Protein AF-A0A8T3DDF6-F1 (afdb_monomer)

Secondary structure (DSSP, 8-state):
----------------------SSHHHHHHHHHHHHHHHHHHHHHHHHHHH-S-----EEEEEEEE-SS-HHHHHHHHHHHHH-SSTTSPPSEEEEE------B---HHHHHHHHHHHHHHHHHHHHHHHHHHHHHHHHTGGGGGGHHHH--BTTB-HHHHHHT----TTTS-TTSBHHHHHHHHHHHHHHHHHHHHHHHHHHHHHHHHHHHHHHHHSS-TTTS-STTT--GGGS--S-SSEEEEEEEEEGGGHHHHHHHGGGSSTTBPTT--EEEEE-SSEEEEEEEEEGGGHHHHHHHHHHTT-EEE-----HHHHHHHHHHHHHHHHHHHHHHHHHHHHHHHHHHHHHHHHHHHHHHHHHHHHHHHH-SS--EEEEEEEE-TTTHHHHHHHHHHHHGGGHHHHHHHHTTS---TT--GGGS---SSEEEEEE-------

Solvent-accessible surface area (backbone atoms only — not comparable to full-atom values): 25630 Å² total; per-residue (Å²): 134,86,83,87,86,88,85,87,84,88,89,86,85,90,89,89,84,90,85,89,87,83,82,65,69,67,59,60,55,52,53,53,52,52,51,46,53,51,50,51,46,52,50,47,50,49,53,44,57,65,60,64,66,51,89,64,78,46,48,35,41,42,34,37,45,61,24,83,88,38,39,65,56,44,48,52,52,52,50,52,66,38,42,40,97,43,98,86,42,75,53,26,41,54,73,36,70,43,61,74,76,86,59,52,81,75,55,71,70,57,46,56,57,46,52,59,52,46,54,54,47,44,56,50,38,50,51,44,34,31,50,46,47,41,49,49,38,64,74,31,62,95,45,56,85,52,38,67,81,50,60,27,35,89,87,35,50,58,67,62,39,64,59,63,45,68,75,58,52,88,84,47,49,51,88,44,51,60,66,59,47,52,49,53,47,49,53,53,49,51,49,52,51,52,52,47,53,55,53,49,50,56,52,49,52,50,53,48,54,44,50,54,54,52,51,44,63,41,78,55,90,90,73,23,56,56,70,91,68,62,56,77,88,71,45,63,72,98,48,95,53,48,37,45,45,41,33,41,35,44,60,92,43,50,72,56,45,77,74,38,58,56,71,48,31,91,52,38,47,72,91,46,64,44,81,70,48,72,64,98,62,36,33,37,26,36,37,35,27,32,60,90,37,49,68,56,32,49,51,43,33,45,78,72,68,28,46,68,51,97,67,79,97,48,74,67,60,50,48,50,53,53,50,49,52,52,48,44,55,50,50,51,60,63,48,46,60,58,48,54,54,50,48,32,54,50,36,15,53,32,47,54,46,36,55,51,44,52,50,49,48,51,52,52,51,46,40,72,74,67,38,82,76,89,51,59,35,42,33,35,33,34,52,36,94,90,28,49,70,60,43,50,53,51,52,43,71,74,35,50,72,43,39,69,63,48,49,66,56,49,75,72,56,70,94,60,93,86,71,81,76,85,80,61,93,84,62,56,46,52,74,45,82,44,70,65,74,49,64,86,84,124

Sequence (442 aa):
MLRAPGSGAPQHPTPIRNAGADWGACAQTCLSLLACVQWWRLILTSLFSGALLSAAMTEFWLISAPGEKTCQQTWDKMMAATRGAHPSANSLSTNSKFSIPDLKVGTLDVLVGLSDELAKLDSFVESVVKKVAQYMADVLEDSRDKVLENLLANGVDLVTYITRFQWDMAKYPIKQSLKNISEIISKQVTQIDNDLKARASAYNNLKGNLQNLERKNAGSLLTRSLADIVKKEDFVLDSEYLITMLAVVPKASYADWHRTYETLAEMVVPRSTNLLFEDQDSGLFSVTLFRKAIDDFKHKARENKFTVRDFQYNEEEMKADKEEMTRLSTDKKKQFGPLVRWLKVNFSEAFIAWIHIKALRVFVESVLRYGLPVNFQAMLLQPSKRSMKKLREVLYDLYKHLDSSAAAIIDASMDIPGLNLSQQEYYPYVYYKIDCNLLDFK

Mean predicted aligned error: 12.67 Å

Foldseek 3Di:
DDDDDDDDDDDDDDDDDDDDDDPPPPVVVVVVVVVVVVVVVVVCCLVCVLPVVPCQFLKKKKFKDFQPPAQVVVVVLLQCLQCDPDPPDHRQWDKAFQDFDQADDDDLVVLVVVLVVLVVLLVLLLVLLLVLLAVLCVLCVVPNSCSQVLLAAPNHHPVVCRRPPDDDCVQQPRPDHLVVSSVSLSVLSVVSSVVCVVLVVVLVVLVVVLVVLVVLQDDDPQRHDCLVQDDPVLWDPPDPWKTKWKKKAWPVCPVVCLVPLPPLWPFWDPPSWDFRDDDPTITIIITMGTPVCVVSSCVSCVVVVMHIDPDDDDPVVSVVSVVVSVVSVVVSVVSSVVSSVSSSVSSNVSSSSSSVSVSSSQQSVQCSQVNPPRGMTIMMIRGDPVNPVVSLVSQQVVQVVSVVSVVVVVVVVDPDPPPCPPPDDDGSIDIDMDRPPSYDPD

Organism: NCBI:txid1534307

InterPro domains:
  IPR004907 ATPase, V1 complex, subunit C [PF03223] (60-430)
  IPR004907 ATPase, V1 complex, subunit C [PTHR10137] (57-439)
  IPR004907 ATPase, V1 complex, subunit C [cd14785] (60-434)
  IPR036132 Vacuolar ATP synthase subunit C superfamily [SSF118203] (56-435)

Structure (mmCIF, N/CA/C/O backbone):
data_AF-A0A8T3DDF6-F1
#
_entry.id   AF-A0A8T3DDF6-F1
#
loop_
_atom_site.group_PDB
_atom_site.id
_atom_site.type_symbol
_atom_site.label_atom_id
_atom_site.label_alt_id
_atom_site.label_comp_id
_atom_site.label_asym_id
_atom_site.label_entity_id
_atom_site.label_seq_id
_atom_site.pdbx_PDB_ins_code
_atom_site.Cartn_x
_atom_site.Cartn_y
_atom_site.Cartn_z
_atom_site.occupancy
_atom_site.B_iso_or_equiv
_atom_site.auth_seq_id
_atom_site.auth_comp_id
_atom_site.auth_asym_id
_atom_site.auth_atom_id
_atom_site.pdbx_PDB_model_num
ATOM 1 N N . MET A 1 1 ? -85.090 -45.750 -34.833 1.00 37.84 1 MET A N 1
ATOM 2 C CA . MET A 1 1 ? -85.322 -47.202 -34.694 1.00 37.84 1 MET A CA 1
ATOM 3 C C . MET A 1 1 ? -84.887 -47.609 -33.295 1.00 37.84 1 MET A C 1
ATOM 5 O O . MET A 1 1 ? -83.733 -47.379 -32.984 1.00 37.84 1 MET A O 1
ATOM 9 N N . LEU A 1 2 ? -85.844 -48.111 -32.496 1.00 33.91 2 LEU A N 1
ATOM 10 C CA . LEU A 1 2 ? -85.722 -49.083 -31.385 1.00 33.91 2 LEU A CA 1
ATOM 11 C C . LEU A 1 2 ? -84.614 -48.814 -30.342 1.00 33.91 2 LEU A C 1
ATOM 13 O O . LEU A 1 2 ? -83.442 -48.958 -30.642 1.00 33.91 2 LEU A O 1
ATOM 17 N N . ARG A 1 3 ? -84.900 -48.336 -29.125 1.00 29.48 3 ARG A N 1
ATOM 18 C CA . ARG A 1 3 ? -85.671 -48.882 -27.973 1.00 29.48 3 ARG A CA 1
ATOM 19 C C . ARG A 1 3 ? -84.671 -49.081 -26.816 1.00 29.48 3 ARG A C 1
ATOM 21 O O . ARG A 1 3 ? -83.685 -49.787 -26.963 1.00 29.48 3 ARG A O 1
ATOM 28 N N . ALA A 1 4 ? -84.955 -48.409 -25.703 1.00 29.42 4 ALA A N 1
ATOM 29 C CA . ALA A 1 4 ? -84.286 -48.485 -24.398 1.00 29.42 4 ALA A CA 1
ATOM 30 C C . ALA A 1 4 ? -84.764 -49.756 -23.628 1.00 29.42 4 ALA A C 1
ATOM 32 O O . ALA A 1 4 ? -85.249 -50.663 -24.311 1.00 29.42 4 ALA A O 1
ATOM 33 N N . PRO A 1 5 ? -84.843 -49.844 -22.273 1.00 56.31 5 PRO A N 1
ATOM 34 C CA . PRO A 1 5 ? -84.250 -49.063 -21.163 1.00 56.31 5 PRO A CA 1
ATOM 35 C C . PRO A 1 5 ? -83.847 -49.906 -19.913 1.00 56.31 5 PRO A C 1
ATOM 37 O O . PRO A 1 5 ? -84.138 -51.092 -19.810 1.00 56.31 5 PRO A O 1
ATOM 40 N N . GLY A 1 6 ? -83.328 -49.212 -18.890 1.00 32.03 6 GLY A N 1
ATOM 41 C CA . GLY A 1 6 ? -83.792 -49.370 -17.498 1.00 32.03 6 GLY A CA 1
ATOM 42 C C . GLY A 1 6 ? -82.771 -49.931 -16.503 1.00 32.03 6 GLY A C 1
ATOM 43 O O . GLY A 1 6 ? -81.962 -50.775 -16.853 1.00 32.03 6 GLY A O 1
ATOM 44 N N . SER A 1 7 ? -82.752 -49.555 -15.223 1.00 30.73 7 SER A N 1
ATOM 45 C CA . SER A 1 7 ? -83.460 -48.530 -14.433 1.00 30.73 7 SER A CA 1
ATOM 46 C C . SER A 1 7 ? -83.065 -48.759 -12.966 1.00 30.73 7 SER A C 1
ATOM 48 O O . SER A 1 7 ? -82.980 -49.916 -12.561 1.00 30.73 7 SER A O 1
ATOM 50 N N . GLY A 1 8 ? -82.926 -47.708 -12.153 1.00 28.58 8 GLY A N 1
ATOM 51 C CA . GLY A 1 8 ? -82.927 -47.859 -10.692 1.00 28.58 8 GLY A CA 1
ATOM 52 C C . GLY A 1 8 ? -82.326 -46.680 -9.928 1.00 28.58 8 GLY A C 1
ATOM 53 O O . GLY A 1 8 ? -81.122 -46.627 -9.721 1.00 28.58 8 GLY A O 1
ATOM 54 N N . ALA A 1 9 ? -83.179 -45.761 -9.484 1.00 29.78 9 ALA A N 1
ATOM 55 C CA . ALA A 1 9 ? -82.936 -44.802 -8.395 1.00 29.78 9 ALA A CA 1
ATOM 56 C C . ALA A 1 9 ? -83.912 -45.154 -7.239 1.00 29.78 9 ALA A C 1
ATOM 58 O O . ALA A 1 9 ? -84.705 -46.081 -7.442 1.00 29.78 9 ALA A O 1
ATOM 59 N N . PRO A 1 10 ? -84.029 -44.416 -6.108 1.00 53.31 10 PRO A N 1
ATOM 60 C CA . PRO A 1 10 ? -83.184 -43.373 -5.487 1.00 53.31 10 PRO A CA 1
ATOM 61 C C . PRO A 1 10 ? -82.992 -43.590 -3.950 1.00 53.31 10 PRO A C 1
ATOM 63 O O . PRO A 1 10 ? -83.545 -44.539 -3.408 1.00 53.31 10 PRO A O 1
ATOM 66 N N . GLN A 1 11 ? -82.281 -42.690 -3.236 1.00 29.59 11 GLN A N 1
ATOM 67 C CA . GLN A 1 11 ? -82.648 -42.153 -1.892 1.00 29.59 11 GLN A CA 1
ATOM 68 C C . GLN A 1 11 ? -81.593 -41.151 -1.333 1.00 29.59 11 GLN A C 1
ATOM 70 O O . GLN A 1 11 ? -80.394 -41.395 -1.386 1.00 29.59 11 GLN A O 1
ATOM 75 N N . HIS A 1 12 ? -82.067 -40.019 -0.791 1.00 32.91 12 HIS A N 1
ATOM 76 C CA . HIS A 1 12 ? -81.379 -39.005 0.057 1.00 32.91 12 HIS A CA 1
ATOM 77 C C . HIS A 1 12 ? -81.906 -39.147 1.520 1.00 32.91 12 HIS A C 1
ATOM 79 O O . HIS A 1 12 ? -82.912 -39.853 1.636 1.00 32.91 12 HIS A O 1
ATOM 85 N N . PRO A 1 13 ? -81.394 -38.490 2.615 1.00 43.84 13 PRO A N 1
ATOM 86 C CA . PRO A 1 13 ? -80.571 -37.250 2.701 1.00 43.84 13 PRO A CA 1
ATOM 87 C C . PRO A 1 13 ? -79.472 -37.112 3.832 1.00 43.84 13 PRO A C 1
ATOM 89 O O . PRO A 1 13 ? -79.558 -37.727 4.885 1.00 43.84 13 PRO A O 1
ATOM 92 N N . THR A 1 14 ? -78.549 -36.131 3.652 1.00 27.42 14 THR A N 1
ATOM 93 C CA . THR A 1 14 ? -77.853 -35.220 4.643 1.00 27.42 14 THR A CA 1
ATOM 94 C C . THR A 1 14 ? -76.866 -35.748 5.732 1.00 27.42 14 THR A C 1
ATOM 96 O O . THR A 1 14 ? -76.934 -36.912 6.093 1.00 27.42 14 THR A O 1
ATOM 99 N N . PRO A 1 15 ? -76.050 -34.885 6.407 1.00 53.22 15 PRO A N 1
ATOM 100 C CA . PRO A 1 15 ? -74.919 -34.036 5.952 1.00 53.22 15 PRO A CA 1
ATOM 101 C C . PRO A 1 15 ? -73.641 -34.231 6.845 1.00 53.22 15 PRO A C 1
ATOM 103 O O . PRO A 1 15 ? -73.687 -35.064 7.739 1.00 53.22 15 PRO A O 1
ATOM 106 N N . ILE A 1 16 ? -72.537 -33.459 6.656 1.00 27.05 16 ILE A N 1
ATOM 107 C CA . ILE A 1 16 ? -71.574 -32.923 7.687 1.00 27.05 16 ILE A CA 1
ATOM 108 C C . ILE A 1 16 ? -70.088 -32.774 7.209 1.00 27.05 16 ILE A C 1
ATOM 110 O O . ILE A 1 16 ? -69.444 -33.739 6.825 1.00 27.05 16 ILE A O 1
ATOM 114 N N . ARG A 1 17 ? -69.565 -31.538 7.394 1.00 27.30 17 ARG A N 1
ATOM 115 C CA . ARG A 1 17 ? -68.183 -31.023 7.670 1.00 27.30 17 ARG A CA 1
ATOM 116 C C . ARG A 1 17 ? -67.026 -31.015 6.639 1.00 27.30 17 ARG A C 1
ATOM 118 O O . ARG A 1 17 ? -66.438 -32.028 6.302 1.00 27.30 17 ARG A O 1
ATOM 125 N N . ASN A 1 18 ? -66.611 -29.770 6.349 1.00 34.78 18 ASN A N 1
ATOM 126 C CA . ASN A 1 18 ? -65.259 -29.180 6.261 1.00 34.78 18 ASN A CA 1
ATOM 127 C C . ASN A 1 18 ? -64.012 -30.084 6.357 1.00 34.78 18 ASN A C 1
ATOM 129 O O . ASN A 1 18 ? -63.763 -30.663 7.410 1.00 34.78 18 ASN A O 1
ATOM 133 N N . ALA A 1 19 ? -63.117 -29.939 5.371 1.00 29.09 19 ALA A N 1
ATOM 134 C CA . ALA A 1 19 ? -61.689 -29.660 5.579 1.00 29.09 19 ALA A CA 1
ATOM 135 C C . ALA A 1 19 ? -61.068 -29.147 4.265 1.00 29.09 19 ALA A C 1
ATOM 137 O O . ALA A 1 19 ? -61.024 -29.864 3.270 1.00 29.09 19 ALA A O 1
ATOM 138 N N . GLY A 1 20 ? -60.612 -27.894 4.257 1.00 37.88 20 GLY A N 1
ATOM 139 C CA . GLY A 1 20 ? -59.662 -27.391 3.267 1.00 37.88 20 GLY A CA 1
ATOM 140 C C . GLY A 1 20 ? -58.260 -27.402 3.868 1.00 37.88 20 GLY A C 1
ATOM 141 O O . GLY A 1 20 ? -58.128 -27.036 5.032 1.00 37.88 20 GLY A O 1
ATOM 142 N N . ALA A 1 21 ? -57.250 -27.808 3.095 1.00 33.78 21 ALA A N 1
ATOM 143 C CA . ALA A 1 21 ? -55.844 -27.426 3.267 1.00 33.78 21 ALA A CA 1
ATOM 144 C C . ALA A 1 21 ? -54.968 -27.963 2.113 1.00 33.78 21 ALA A C 1
ATOM 146 O O . ALA A 1 21 ? -55.228 -29.032 1.570 1.00 33.78 21 ALA A O 1
ATOM 147 N N . ASP A 1 22 ? -53.907 -27.204 1.823 1.00 35.97 22 ASP A N 1
ATOM 148 C CA . ASP A 1 22 ? -52.613 -27.642 1.274 1.00 35.97 22 ASP A CA 1
ATOM 149 C C . ASP A 1 22 ? -52.383 -27.815 -0.233 1.00 35.97 22 ASP A C 1
ATOM 151 O O . ASP A 1 22 ? -51.815 -28.800 -0.693 1.00 35.97 22 ASP A O 1
ATOM 155 N N . TRP A 1 23 ? -52.622 -26.736 -0.988 1.00 33.41 23 TRP A N 1
ATOM 156 C CA . TRP A 1 23 ? -51.916 -26.480 -2.262 1.00 33.41 23 TRP A CA 1
ATOM 157 C C . TRP A 1 23 ? -50.858 -25.355 -2.181 1.00 33.41 23 TRP A C 1
ATOM 159 O O . TRP A 1 23 ? -50.223 -25.030 -3.180 1.00 33.41 23 TRP A O 1
ATOM 169 N N . GLY A 1 24 ? -50.625 -24.769 -0.997 1.00 36.69 24 GLY A N 1
ATOM 170 C CA . GLY A 1 24 ? -49.669 -23.664 -0.803 1.00 36.69 24 GLY A CA 1
ATOM 171 C C . GLY A 1 24 ? -48.230 -24.087 -0.470 1.00 36.69 24 GLY A C 1
ATOM 172 O O . GLY A 1 24 ? -47.286 -23.369 -0.787 1.00 36.69 24 GLY A O 1
ATOM 173 N N . ALA A 1 25 ? -48.027 -25.268 0.123 1.00 35.22 25 ALA A N 1
ATOM 174 C CA . ALA A 1 25 ? -46.720 -25.663 0.662 1.00 35.22 25 ALA A CA 1
ATOM 175 C C . ALA A 1 25 ? -45.707 -26.145 -0.399 1.00 35.22 25 ALA A C 1
ATOM 177 O O . ALA A 1 25 ? -44.500 -26.063 -0.175 1.00 35.22 25 ALA A O 1
ATOM 178 N N . CYS A 1 26 ? -46.173 -26.606 -1.566 1.00 34.75 26 CYS A N 1
ATOM 179 C CA . CYS A 1 26 ? -45.305 -27.158 -2.616 1.00 34.75 26 CYS A CA 1
ATOM 180 C C . CYS A 1 26 ? -44.719 -26.069 -3.544 1.00 34.75 26 CYS A C 1
ATOM 182 O O . CYS A 1 26 ? -43.604 -26.196 -4.046 1.00 34.75 26 CYS A O 1
ATOM 184 N N . ALA A 1 27 ? -45.418 -24.941 -3.715 1.00 37.91 27 ALA A N 1
ATOM 185 C CA . ALA A 1 27 ? -44.937 -23.826 -4.537 1.00 37.91 27 ALA A CA 1
ATOM 186 C C . ALA A 1 27 ? -43.832 -23.009 -3.836 1.00 37.91 27 ALA A C 1
ATOM 188 O O . ALA A 1 27 ? -42.881 -22.562 -4.482 1.00 37.91 27 ALA A O 1
ATOM 189 N N . GLN A 1 28 ? -43.905 -22.869 -2.506 1.00 39.91 28 GLN A N 1
ATOM 190 C CA . GLN A 1 28 ? -42.907 -22.135 -1.719 1.00 39.91 28 GLN A CA 1
ATOM 191 C C . GLN A 1 28 ? -41.550 -22.863 -1.646 1.00 39.91 28 GLN A C 1
ATOM 193 O O . GLN A 1 28 ? -40.507 -22.215 -1.561 1.00 39.91 28 GLN A O 1
ATOM 198 N N . THR A 1 29 ? -41.544 -24.200 -1.714 1.00 42.22 29 THR A N 1
ATOM 199 C CA . THR A 1 29 ? -40.321 -25.024 -1.682 1.00 42.22 29 THR A CA 1
ATOM 200 C C . THR A 1 29 ? -39.597 -25.073 -3.032 1.00 42.22 29 THR A C 1
ATOM 202 O O . THR A 1 29 ? -38.370 -25.131 -3.066 1.00 42.22 29 THR A O 1
ATOM 205 N N . CYS A 1 30 ? -40.309 -24.970 -4.159 1.00 36.44 30 CYS A N 1
ATOM 206 C CA . CYS A 1 30 ? -39.668 -24.867 -5.477 1.00 36.44 30 CYS A CA 1
ATOM 207 C C . CYS A 1 30 ? -39.011 -23.498 -5.723 1.00 36.44 30 CYS A C 1
ATOM 209 O O . CYS A 1 30 ? -37.940 -23.434 -6.330 1.00 36.44 30 CYS A O 1
ATOM 211 N N . LEU A 1 31 ? -39.605 -22.407 -5.226 1.00 40.34 31 LEU A N 1
ATOM 212 C CA . LEU A 1 31 ? -39.041 -21.055 -5.351 1.00 40.34 31 LEU A CA 1
ATOM 213 C C . LEU A 1 31 ? -37.771 -20.865 -4.508 1.00 40.34 31 LEU A C 1
ATOM 215 O O . LEU A 1 31 ? -36.838 -20.199 -4.957 1.00 40.34 31 LEU A O 1
ATOM 219 N N . SER A 1 32 ? -37.686 -21.493 -3.332 1.00 46.53 32 SER A N 1
ATOM 220 C CA . SER A 1 32 ? -36.481 -21.453 -2.495 1.00 46.53 32 SER A CA 1
ATOM 221 C C . SER A 1 32 ? -35.337 -22.297 -3.065 1.00 46.53 32 SER A C 1
ATOM 223 O O . SER A 1 32 ? -34.185 -21.879 -2.981 1.00 46.53 32 SER A O 1
ATOM 225 N N . LEU A 1 33 ? -35.628 -23.424 -3.724 1.00 42.69 33 LEU A N 1
ATOM 226 C CA . LEU A 1 33 ? -34.620 -24.236 -4.419 1.00 42.69 33 LEU A CA 1
ATOM 227 C C . LEU A 1 33 ? -34.063 -23.537 -5.667 1.00 42.69 33 LEU A C 1
ATOM 229 O O . LEU A 1 33 ? -32.852 -23.549 -5.874 1.00 42.69 33 LEU A O 1
ATOM 233 N N . LEU A 1 34 ? -34.903 -22.869 -6.463 1.00 44.88 34 LEU A N 1
ATOM 234 C CA . LEU A 1 34 ? -34.452 -22.077 -7.615 1.00 44.88 34 LEU A CA 1
ATOM 235 C C . LEU A 1 34 ? -33.632 -20.855 -7.186 1.00 44.88 34 LEU A C 1
ATOM 237 O O . LEU A 1 34 ? -32.560 -20.628 -7.745 1.00 44.88 34 LEU A O 1
ATOM 241 N N . ALA A 1 35 ? -34.068 -20.131 -6.150 1.00 47.47 35 ALA A N 1
ATOM 242 C CA . ALA A 1 35 ? -33.297 -19.030 -5.578 1.00 47.47 35 ALA A CA 1
ATOM 243 C C . ALA A 1 35 ? -31.963 -19.514 -4.994 1.00 47.47 35 ALA A C 1
ATOM 245 O O . ALA A 1 35 ? -30.947 -18.863 -5.212 1.00 47.47 35 ALA A O 1
ATOM 246 N N . CYS A 1 36 ? -31.938 -20.679 -4.337 1.00 46.25 36 CYS A N 1
ATOM 247 C CA . CYS A 1 36 ? -30.718 -21.290 -3.813 1.00 46.25 36 CYS A CA 1
ATOM 248 C C . CYS A 1 36 ? -29.769 -21.705 -4.944 1.00 46.25 36 CYS A C 1
ATOM 250 O O . CYS A 1 36 ? -28.592 -21.394 -4.867 1.00 46.25 36 CYS A O 1
ATOM 252 N N . VAL A 1 37 ? -30.252 -22.285 -6.049 1.00 53.22 37 VAL A N 1
ATOM 253 C CA . VAL A 1 37 ? -29.415 -22.620 -7.220 1.00 53.22 37 VAL A CA 1
ATOM 254 C C . VAL A 1 37 ? -28.892 -21.366 -7.928 1.00 53.22 37 VAL A C 1
ATOM 256 O O . VAL A 1 37 ? -27.772 -21.378 -8.434 1.00 53.22 37 VAL A O 1
ATOM 259 N N . GLN A 1 38 ? -29.653 -20.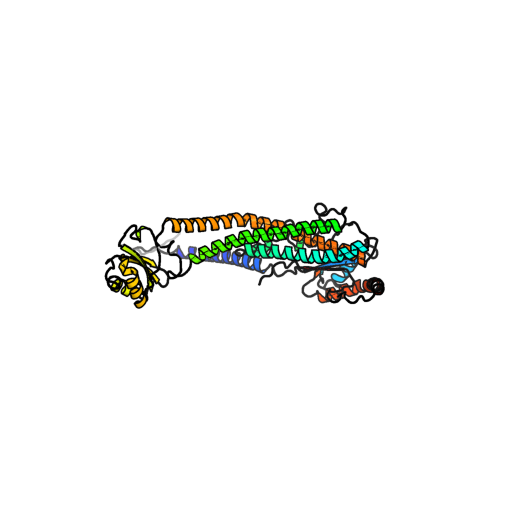271 -7.947 1.00 45.59 38 GLN A N 1
ATOM 260 C CA . GLN A 1 38 ? -29.235 -18.998 -8.544 1.00 45.59 38 GLN A CA 1
ATOM 261 C C . GLN A 1 38 ? -28.248 -18.235 -7.648 1.00 45.59 38 GLN A C 1
ATOM 263 O O . GLN A 1 38 ? -27.277 -17.680 -8.158 1.00 45.59 38 GLN A O 1
ATOM 268 N N . TRP A 1 39 ? -28.427 -18.288 -6.324 1.00 47.72 39 TRP A N 1
ATOM 269 C CA . TRP A 1 39 ? -27.456 -17.817 -5.330 1.00 47.72 39 TRP A CA 1
ATOM 270 C C . TRP A 1 39 ? -26.185 -18.658 -5.340 1.00 47.72 39 TRP A C 1
ATOM 272 O O . TRP A 1 39 ? -25.091 -18.111 -5.324 1.00 47.72 39 TRP A O 1
ATOM 282 N N . TRP A 1 40 ? -26.309 -19.979 -5.445 1.00 47.16 40 TRP A N 1
ATOM 283 C CA . TRP A 1 40 ? -25.180 -20.894 -5.534 1.00 47.16 40 TRP A CA 1
ATOM 284 C C . TRP A 1 40 ? -24.465 -20.752 -6.875 1.00 47.16 40 TRP A C 1
ATOM 286 O O . TRP A 1 40 ? -23.248 -20.843 -6.902 1.00 47.16 40 TRP A O 1
ATOM 296 N N . ARG A 1 41 ? -25.171 -20.441 -7.975 1.00 42.94 41 ARG A N 1
ATOM 297 C CA . ARG A 1 41 ? -24.561 -20.025 -9.249 1.00 42.94 41 ARG A CA 1
ATOM 298 C C . ARG A 1 41 ? -23.854 -18.685 -9.130 1.00 42.94 41 ARG A C 1
ATOM 300 O O . ARG A 1 41 ? -22.764 -18.600 -9.659 1.00 42.94 41 ARG A O 1
ATOM 307 N N . LEU A 1 42 ? -24.423 -17.686 -8.451 1.00 45.72 42 LEU A N 1
ATOM 308 C CA . LEU A 1 42 ? -23.795 -16.373 -8.244 1.00 45.72 42 LEU A CA 1
ATOM 309 C C . LEU A 1 42 ? -22.550 -16.467 -7.355 1.00 45.72 42 LEU A C 1
ATOM 311 O O . LEU A 1 42 ? -21.527 -15.869 -7.679 1.00 45.72 42 LEU A O 1
ATOM 315 N N . ILE A 1 43 ? -22.616 -17.280 -6.300 1.00 49.28 43 ILE A N 1
ATOM 316 C CA . ILE A 1 43 ? -21.505 -17.606 -5.402 1.00 49.28 43 ILE A CA 1
ATOM 317 C C . ILE A 1 43 ? -20.481 -18.493 -6.113 1.00 49.28 43 ILE A C 1
ATOM 319 O O . ILE A 1 43 ? -19.295 -18.240 -5.972 1.00 49.28 43 ILE A O 1
ATOM 323 N N . LEU A 1 44 ? -20.877 -19.471 -6.938 1.00 41.81 44 LEU A N 1
ATOM 324 C CA . LEU A 1 44 ? -19.916 -20.206 -7.767 1.00 41.81 44 LEU A CA 1
ATOM 325 C C . LEU A 1 44 ? -19.323 -19.314 -8.847 1.00 41.81 44 LEU A C 1
ATOM 327 O O . LEU A 1 44 ? -18.149 -19.466 -9.117 1.00 41.81 44 LEU A O 1
ATOM 331 N N . THR A 1 45 ? -20.056 -18.382 -9.453 1.00 41.56 45 THR A N 1
ATOM 332 C CA . THR A 1 45 ? -19.477 -17.446 -10.424 1.00 41.56 45 THR A CA 1
ATOM 333 C C . THR A 1 45 ? -18.597 -16.404 -9.749 1.00 41.56 45 THR A C 1
ATOM 335 O O . THR A 1 45 ? -17.627 -16.003 -10.370 1.00 41.56 45 THR A O 1
ATOM 338 N N . SER A 1 46 ? -18.843 -16.002 -8.496 1.00 41.03 46 SER A N 1
ATOM 339 C CA . SER A 1 46 ? -17.944 -15.094 -7.765 1.00 41.03 46 SER A CA 1
ATOM 340 C C . SER A 1 46 ? -16.731 -15.826 -7.182 1.00 41.03 46 SER A C 1
ATOM 342 O O . SER A 1 46 ? -15.616 -15.326 -7.290 1.00 41.03 46 SER A O 1
ATOM 344 N N . LEU A 1 47 ? -16.904 -17.051 -6.675 1.00 38.41 47 LEU A N 1
ATOM 345 C CA . LEU A 1 47 ? -15.816 -17.923 -6.220 1.00 38.41 47 LEU A CA 1
ATOM 346 C C . LEU A 1 47 ? -14.975 -18.433 -7.394 1.00 38.41 47 LEU A C 1
ATOM 348 O O . LEU A 1 47 ? -13.758 -18.488 -7.273 1.00 38.41 47 LEU A O 1
ATOM 352 N N . PHE A 1 48 ? -15.577 -18.750 -8.546 1.00 33.97 48 PHE A N 1
ATOM 353 C CA . PHE A 1 48 ? -14.832 -19.105 -9.756 1.00 33.97 48 PHE A CA 1
ATOM 354 C C . PHE A 1 48 ? -14.273 -17.870 -10.459 1.00 33.97 48 PHE A C 1
ATOM 356 O O . PHE A 1 48 ? -13.171 -17.969 -10.968 1.00 33.97 48 PHE A O 1
ATOM 363 N N . SER A 1 49 ? -14.915 -16.698 -10.455 1.00 38.47 49 SER A N 1
ATOM 364 C CA . SER A 1 49 ? -14.292 -15.491 -11.028 1.00 38.47 49 SER A CA 1
ATOM 365 C C . SER A 1 49 ? -13.133 -14.980 -10.162 1.00 38.47 49 SER A C 1
ATOM 367 O O . SER A 1 49 ? -12.155 -14.481 -10.708 1.00 38.47 49 SER A O 1
ATOM 369 N N . GLY A 1 50 ? -13.197 -15.160 -8.837 1.00 33.81 50 GLY A N 1
ATOM 370 C CA . GLY A 1 50 ? -12.109 -14.835 -7.909 1.00 33.81 50 GLY A CA 1
ATOM 371 C C . GLY A 1 50 ? -10.976 -15.870 -7.884 1.00 33.81 50 GLY A C 1
ATOM 372 O O . GLY A 1 50 ? -9.822 -15.497 -7.706 1.00 33.81 50 GLY A O 1
ATOM 373 N N . ALA A 1 51 ? -11.270 -17.155 -8.121 1.00 32.72 51 ALA A N 1
ATOM 374 C CA . ALA A 1 51 ? -10.268 -18.228 -8.156 1.00 32.72 51 ALA A CA 1
ATOM 375 C C . ALA A 1 51 ? -9.737 -18.564 -9.571 1.00 32.72 51 ALA A C 1
ATOM 377 O O . ALA A 1 51 ? -8.691 -19.206 -9.688 1.00 32.72 51 ALA A O 1
ATOM 378 N N . LEU A 1 52 ? -10.409 -18.126 -10.651 1.00 32.34 52 LEU A N 1
ATOM 379 C CA . LEU A 1 52 ? -9.926 -18.207 -12.044 1.00 32.34 52 LEU A CA 1
ATOM 380 C C . LEU A 1 52 ? -9.247 -16.941 -12.570 1.00 32.34 52 LEU A C 1
ATOM 382 O O . LEU A 1 52 ? -8.751 -16.969 -13.697 1.00 32.34 52 LEU A O 1
ATOM 386 N N . LEU A 1 53 ? -8.996 -15.936 -11.729 1.00 40.03 53 LEU A N 1
ATOM 387 C CA . LEU A 1 53 ? -7.714 -15.221 -11.811 1.00 40.03 53 LEU A CA 1
ATOM 388 C C . LEU A 1 53 ? -6.604 -16.144 -11.281 1.00 40.03 53 LEU A C 1
ATOM 390 O O . LEU A 1 53 ? -5.862 -15.852 -10.349 1.00 40.03 53 LEU A O 1
ATOM 394 N N . SER A 1 54 ? -6.535 -17.319 -11.913 1.00 38.31 54 SER A N 1
ATOM 395 C CA . SER A 1 54 ? -5.409 -18.225 -11.912 1.00 38.31 54 SER A CA 1
ATOM 396 C C . SER A 1 54 ? -4.173 -17.373 -12.096 1.00 38.31 54 SER A C 1
ATOM 398 O O . SER A 1 54 ? -4.172 -16.538 -12.995 1.00 38.31 54 SER A O 1
ATOM 400 N N . ALA A 1 55 ? -3.174 -17.586 -11.243 1.00 42.66 55 ALA A N 1
ATOM 401 C CA . ALA A 1 55 ? -1.821 -17.056 -11.309 1.00 42.66 55 ALA A CA 1
ATOM 402 C C . ALA A 1 55 ? -1.255 -17.065 -12.744 1.00 42.66 55 ALA A C 1
ATOM 404 O O . ALA A 1 55 ? -0.444 -17.926 -13.111 1.00 42.66 55 ALA A O 1
ATOM 405 N N . ALA A 1 56 ? -1.713 -16.135 -13.576 1.00 48.44 56 ALA A N 1
ATOM 406 C CA . ALA A 1 56 ? -1.181 -15.842 -14.881 1.00 48.44 56 ALA A CA 1
ATOM 407 C C . ALA A 1 56 ? 0.223 -15.330 -14.603 1.00 48.44 56 ALA A C 1
ATOM 409 O O . ALA A 1 56 ? 0.417 -14.537 -13.688 1.00 48.44 56 ALA A O 1
ATOM 410 N N . MET A 1 57 ? 1.214 -15.860 -15.315 1.00 55.22 57 MET A N 1
ATOM 411 C CA . MET A 1 57 ? 2.591 -15.397 -15.176 1.00 55.22 57 MET A CA 1
ATOM 412 C C . MET A 1 57 ? 2.616 -13.875 -15.326 1.00 55.22 57 MET A C 1
ATOM 414 O O . MET A 1 57 ? 2.402 -13.360 -16.422 1.00 55.22 57 MET A O 1
ATOM 418 N N . THR A 1 58 ? 2.860 -13.182 -14.221 1.00 75.75 58 THR A N 1
ATOM 419 C CA . THR A 1 58 ? 3.081 -11.735 -14.144 1.00 75.75 58 THR A CA 1
ATOM 420 C C . THR A 1 58 ? 4.539 -11.376 -14.411 1.00 75.75 58 THR A C 1
ATOM 422 O O . THR A 1 58 ? 4.915 -10.213 -14.324 1.00 75.75 58 THR A O 1
ATOM 425 N N . GLU A 1 59 ? 5.365 -12.377 -14.717 1.00 90.31 59 GLU A N 1
ATOM 426 C CA . GLU A 1 59 ? 6.768 -12.207 -15.041 1.00 90.31 59 GLU A CA 1
ATOM 427 C C . GLU A 1 59 ? 6.950 -11.936 -16.535 1.00 90.31 59 GLU A C 1
ATOM 429 O O . GLU A 1 59 ? 6.567 -12.743 -17.389 1.00 90.31 59 GLU A O 1
ATOM 434 N N . PHE A 1 60 ? 7.600 -10.815 -16.829 1.00 94.44 60 PHE A N 1
ATOM 435 C CA . PHE A 1 60 ? 8.051 -10.433 -18.156 1.00 94.44 60 PHE A CA 1
ATOM 436 C C . PHE A 1 60 ? 9.571 -10.301 -18.182 1.00 94.44 60 PHE A C 1
ATOM 438 O O . PHE A 1 60 ? 10.202 -9.817 -17.240 1.00 94.44 60 PHE A O 1
ATOM 445 N N . TRP A 1 61 ? 10.159 -10.711 -19.296 1.00 95.38 61 TRP A N 1
ATOM 446 C CA . TRP A 1 61 ? 11.565 -10.538 -19.616 1.00 95.38 61 TRP A CA 1
ATOM 447 C C . TRP A 1 61 ? 11.671 -9.449 -20.671 1.00 95.38 61 TRP A C 1
ATOM 449 O O . TRP A 1 61 ? 11.276 -9.636 -21.823 1.00 95.38 61 TRP A O 1
ATOM 459 N N . LEU A 1 62 ? 12.185 -8.298 -20.266 1.00 97.38 62 LEU A N 1
ATOM 460 C CA . LEU A 1 62 ? 12.503 -7.205 -21.162 1.00 97.38 62 LEU A CA 1
ATOM 461 C C . LEU A 1 62 ? 13.941 -7.393 -21.642 1.00 97.38 62 LEU A C 1
ATOM 463 O O . LEU A 1 62 ? 14.882 -7.278 -20.859 1.00 97.38 62 LEU A O 1
ATOM 467 N N . ILE A 1 63 ? 14.101 -7.714 -22.922 1.00 96.69 63 ILE A N 1
ATOM 468 C CA . ILE A 1 63 ? 15.409 -7.930 -23.540 1.00 96.69 63 ILE A CA 1
ATOM 469 C C . ILE A 1 63 ? 15.673 -6.902 -24.632 1.00 96.69 63 ILE A C 1
ATOM 471 O O . ILE A 1 63 ? 14.745 -6.326 -25.203 1.00 96.69 63 ILE A O 1
ATOM 475 N N . SER A 1 64 ? 16.941 -6.709 -24.967 1.00 97.06 64 SER A N 1
ATOM 476 C CA . SER A 1 64 ? 17.349 -5.971 -26.160 1.00 97.06 64 SER A CA 1
ATOM 477 C C . SER A 1 64 ? 18.498 -6.691 -26.854 1.00 97.06 64 SER A C 1
ATOM 479 O O . SER A 1 64 ? 19.308 -7.348 -26.205 1.00 97.06 64 SER A O 1
ATOM 481 N N . ALA A 1 65 ? 18.520 -6.598 -28.181 1.00 95.75 65 ALA A N 1
ATOM 482 C CA . ALA A 1 65 ? 19.547 -7.164 -29.045 1.00 95.75 65 ALA A CA 1
ATOM 483 C C . ALA A 1 65 ? 19.859 -6.184 -30.191 1.00 95.75 65 ALA A C 1
ATOM 485 O O . ALA A 1 65 ? 18.962 -5.440 -30.611 1.00 95.75 65 ALA A O 1
ATOM 486 N N . PRO A 1 66 ? 21.093 -6.172 -30.725 1.00 94.62 66 PRO A N 1
ATOM 487 C CA . PRO A 1 66 ? 21.479 -5.244 -31.779 1.00 94.62 66 PRO A CA 1
ATOM 488 C C . PRO A 1 66 ? 20.701 -5.511 -33.074 1.00 94.62 66 PRO A C 1
ATOM 490 O O . PRO A 1 66 ? 20.361 -6.649 -33.416 1.00 94.62 66 PRO A O 1
ATOM 493 N N . GLY A 1 67 ? 20.409 -4.447 -33.814 1.00 88.50 67 GLY A N 1
ATOM 494 C CA . GLY A 1 67 ? 19.792 -4.520 -35.132 1.00 88.50 67 GLY A CA 1
ATOM 495 C C . GLY A 1 67 ? 20.820 -4.899 -36.193 1.00 88.50 67 GLY A C 1
ATOM 496 O O . GLY A 1 67 ? 21.304 -4.011 -36.879 1.00 88.50 67 GLY A O 1
ATOM 497 N N . GLU A 1 68 ? 21.157 -6.186 -36.351 1.00 79.75 68 GLU A N 1
ATOM 498 C CA . GLU A 1 68 ? 22.251 -6.637 -37.241 1.00 79.75 68 GLU A CA 1
ATOM 499 C C . GLU A 1 68 ? 22.258 -5.944 -38.618 1.00 79.75 68 GLU A C 1
ATOM 501 O O . GLU A 1 68 ? 23.231 -5.300 -38.995 1.00 79.75 68 GLU A O 1
ATOM 506 N N . LYS A 1 69 ? 21.153 -6.067 -39.367 1.00 81.94 69 LYS A N 1
ATOM 507 C CA . LYS A 1 69 ? 20.902 -5.302 -40.604 1.00 81.94 69 LYS A CA 1
ATOM 508 C C . LYS A 1 69 ? 19.734 -4.337 -40.437 1.00 81.94 69 LYS A C 1
ATOM 510 O O . LYS A 1 69 ? 19.758 -3.235 -40.966 1.00 81.94 69 LYS A O 1
ATOM 515 N N . THR A 1 70 ? 18.687 -4.779 -39.739 1.00 90.75 70 THR A N 1
ATOM 516 C CA . THR A 1 70 ? 17.530 -3.966 -39.345 1.00 90.75 70 THR A CA 1
ATOM 517 C C . THR A 1 70 ? 16.979 -4.496 -38.022 1.00 90.75 70 THR A C 1
ATOM 519 O O . THR A 1 70 ? 17.023 -5.705 -37.777 1.00 90.75 70 THR A O 1
ATOM 522 N N . CYS A 1 71 ? 16.381 -3.629 -37.203 1.00 92.31 71 CYS A N 1
ATOM 523 C CA . CY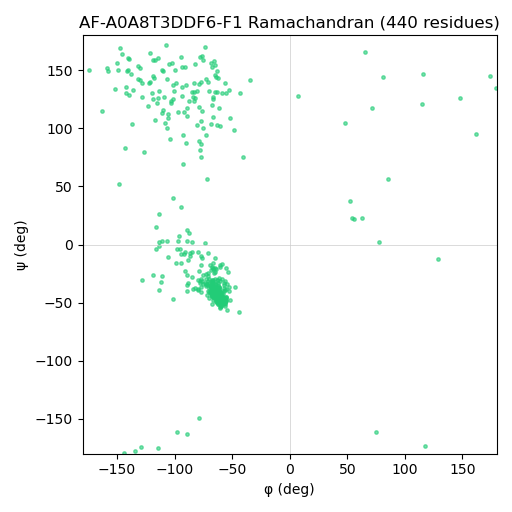S A 1 71 ? 15.688 -4.043 -35.977 1.00 92.31 71 CYS A CA 1
ATOM 524 C C . CYS A 1 71 ? 14.570 -5.067 -36.251 1.00 92.31 71 CYS A C 1
ATOM 526 O O . CYS A 1 71 ? 14.345 -5.980 -35.458 1.00 92.31 71 CYS A O 1
ATOM 528 N N . GLN A 1 72 ? 13.910 -4.962 -37.412 1.00 93.50 72 GLN A N 1
ATOM 529 C CA . GLN A 1 72 ? 12.876 -5.902 -37.847 1.00 93.50 72 GLN A CA 1
ATOM 530 C C . GLN A 1 72 ? 13.425 -7.320 -38.044 1.00 93.50 72 GLN A C 1
ATOM 532 O O . GLN A 1 72 ? 12.809 -8.275 -37.586 1.00 93.50 72 GLN A O 1
ATOM 537 N N . GLN A 1 73 ? 14.600 -7.470 -38.657 1.00 92.75 73 GLN A N 1
ATOM 538 C CA . GLN A 1 73 ? 15.215 -8.790 -38.815 1.00 92.75 73 GLN A CA 1
ATOM 539 C C . GLN A 1 73 ? 15.603 -9.401 -37.467 1.00 92.75 73 GLN A C 1
ATOM 541 O O . GLN A 1 73 ? 15.374 -10.591 -37.260 1.00 92.75 73 GLN A O 1
ATOM 546 N N . THR A 1 74 ? 16.135 -8.607 -36.532 1.00 93.81 74 THR A N 1
ATOM 547 C CA . THR A 1 74 ? 16.424 -9.076 -35.165 1.00 93.81 74 THR A CA 1
ATOM 548 C C . THR A 1 74 ? 15.152 -9.564 -34.466 1.00 93.81 74 THR A C 1
ATOM 550 O O . THR A 1 74 ? 15.161 -10.630 -33.847 1.00 93.81 74 THR A O 1
ATOM 553 N N . TRP A 1 75 ? 14.040 -8.837 -34.625 1.00 94.06 75 TRP A N 1
ATOM 554 C CA . TRP A 1 75 ? 12.722 -9.261 -34.148 1.00 94.06 75 TRP A CA 1
ATOM 555 C C . TRP A 1 75 ? 12.281 -10.586 -34.781 1.00 94.06 75 TRP A C 1
ATOM 557 O O . TRP A 1 75 ? 11.959 -11.527 -34.059 1.00 94.06 75 TRP A O 1
ATOM 567 N N . ASP A 1 76 ? 12.300 -10.695 -36.109 1.00 93.81 76 ASP A N 1
ATOM 568 C CA . ASP A 1 76 ? 11.826 -11.889 -36.818 1.00 93.81 76 ASP A CA 1
ATOM 569 C C . ASP A 1 76 ? 12.663 -13.132 -36.478 1.00 93.81 76 ASP A C 1
ATOM 571 O O . ASP A 1 76 ? 12.105 -14.215 -36.287 1.00 93.81 76 ASP A O 1
ATOM 575 N N . LYS A 1 77 ? 13.984 -12.975 -36.307 1.00 92.44 77 LYS A N 1
ATOM 576 C CA . LYS A 1 77 ? 14.881 -14.046 -35.838 1.00 92.44 77 LYS A CA 1
ATOM 577 C C . LYS A 1 77 ? 14.515 -14.532 -34.436 1.00 92.44 77 LYS A C 1
ATOM 579 O O . LYS A 1 77 ? 14.385 -15.737 -34.225 1.00 92.44 77 LYS A O 1
ATOM 584 N N . MET A 1 78 ? 14.312 -13.613 -33.489 1.00 93.44 78 MET A N 1
ATOM 585 C CA . MET A 1 78 ? 13.891 -13.955 -32.125 1.00 93.44 78 MET A CA 1
ATOM 586 C C . MET A 1 78 ? 12.521 -14.643 -32.131 1.00 93.44 78 MET A C 1
ATOM 588 O O . MET A 1 78 ? 12.328 -15.677 -31.486 1.00 93.44 78 MET A O 1
ATOM 592 N N . MET A 1 79 ? 11.576 -14.124 -32.917 1.00 92.00 79 MET A N 1
ATOM 593 C CA . MET A 1 79 ? 10.243 -14.705 -33.060 1.00 92.00 79 MET A CA 1
ATOM 594 C C . MET A 1 79 ? 10.283 -16.120 -33.639 1.00 92.00 79 MET A C 1
ATOM 596 O O . MET A 1 79 ? 9.580 -16.996 -33.138 1.00 92.00 79 MET A O 1
ATOM 600 N N . ALA A 1 80 ? 11.114 -16.368 -34.652 1.00 90.94 80 ALA A N 1
ATOM 601 C CA . ALA A 1 80 ? 11.298 -17.699 -35.222 1.00 90.94 80 ALA A CA 1
ATOM 602 C C . ALA A 1 80 ? 11.899 -18.680 -34.200 1.00 90.94 80 ALA A C 1
ATOM 604 O O . ALA A 1 80 ? 11.416 -19.804 -34.066 1.00 90.94 80 ALA A O 1
ATOM 605 N N . ALA A 1 81 ? 12.896 -18.239 -33.427 1.00 89.31 81 ALA A N 1
ATOM 606 C CA . ALA A 1 81 ? 13.539 -19.062 -32.403 1.00 89.31 81 ALA A CA 1
ATOM 607 C C . ALA A 1 81 ? 12.584 -19.428 -31.247 1.00 89.31 81 ALA A C 1
ATOM 609 O O . ALA A 1 81 ? 12.607 -20.550 -30.740 1.00 89.31 81 ALA A O 1
ATOM 610 N N . THR A 1 82 ? 11.702 -18.508 -30.849 1.00 88.62 82 THR A N 1
ATOM 611 C CA . THR A 1 82 ? 10.818 -18.666 -29.676 1.00 88.62 82 THR A CA 1
ATOM 612 C C . THR A 1 82 ? 9.453 -19.294 -29.981 1.00 88.62 82 THR A C 1
ATOM 614 O O . THR A 1 82 ? 8.840 -19.888 -29.088 1.00 88.62 82 THR A O 1
ATOM 617 N N . ARG A 1 83 ? 8.966 -19.231 -31.230 1.00 81.75 83 ARG A N 1
ATOM 618 C CA . ARG A 1 83 ? 7.718 -19.900 -31.661 1.00 81.75 83 ARG A CA 1
ATOM 619 C C . ARG A 1 83 ? 7.862 -21.413 -31.870 1.00 81.75 83 ARG A C 1
ATOM 621 O O . ARG A 1 83 ? 6.849 -22.097 -31.936 1.00 81.75 83 ARG A O 1
ATOM 628 N N . GLY A 1 84 ? 9.090 -21.935 -31.878 1.00 63.09 84 GLY A N 1
ATOM 629 C CA . GLY A 1 84 ? 9.385 -23.345 -32.129 1.00 63.09 84 GLY A CA 1
ATOM 630 C C . GLY A 1 84 ? 9.388 -23.676 -33.625 1.00 63.09 84 GLY A C 1
ATOM 631 O O . GLY A 1 84 ? 8.607 -23.139 -34.401 1.00 63.09 84 GLY A O 1
ATOM 632 N N . ALA A 1 85 ? 10.277 -24.581 -34.041 1.00 53.97 85 ALA A N 1
ATOM 633 C CA . ALA A 1 85 ? 10.460 -24.955 -35.448 1.00 53.97 85 ALA A CA 1
ATOM 634 C C . ALA A 1 85 ? 9.300 -25.782 -36.048 1.00 53.97 85 ALA A C 1
ATOM 636 O O . ALA A 1 85 ? 9.301 -26.052 -37.245 1.00 53.97 85 ALA A O 1
ATOM 637 N N . HIS A 1 86 ? 8.327 -26.207 -35.231 1.00 49.94 86 HIS A N 1
ATOM 638 C CA . HIS A 1 86 ? 7.248 -27.112 -35.629 1.00 49.94 86 HIS A CA 1
ATOM 639 C C . HIS A 1 86 ? 5.875 -26.536 -35.237 1.00 49.94 86 HIS A C 1
ATOM 641 O O . HIS A 1 86 ? 5.736 -26.073 -34.106 1.00 49.94 86 HIS A O 1
ATOM 647 N N . PRO A 1 87 ? 4.830 -26.645 -36.083 1.00 52.94 87 PRO A N 1
ATOM 648 C CA . PRO A 1 87 ? 3.468 -26.185 -35.764 1.00 52.94 87 PRO A CA 1
ATOM 649 C C . PRO A 1 87 ? 2.830 -26.842 -34.525 1.00 52.94 87 PRO A C 1
ATOM 651 O O . PRO A 1 87 ? 1.838 -26.344 -34.005 1.00 52.94 87 PRO A O 1
ATOM 654 N N . SER A 1 88 ? 3.385 -27.968 -34.062 1.00 51.62 88 SER A N 1
ATOM 655 C CA . SER A 1 88 ? 2.971 -28.715 -32.866 1.00 51.62 88 SER A CA 1
ATOM 656 C C . SER A 1 88 ? 3.777 -28.369 -31.605 1.00 51.62 88 SER A C 1
ATOM 658 O O . SER A 1 88 ? 3.487 -28.896 -30.531 1.00 51.62 88 SER A O 1
ATOM 660 N N . ALA A 1 89 ? 4.805 -27.520 -31.709 1.00 57.97 89 ALA A N 1
ATOM 661 C CA . ALA A 1 89 ? 5.591 -27.080 -30.565 1.00 57.97 89 ALA A CA 1
ATOM 662 C C . ALA A 1 89 ? 4.872 -25.926 -29.850 1.00 57.97 89 ALA A C 1
ATOM 664 O O . ALA A 1 89 ? 4.555 -24.907 -30.457 1.00 57.97 89 ALA A O 1
ATOM 665 N N . ASN A 1 90 ? 4.641 -26.067 -28.541 1.00 64.94 90 ASN A N 1
ATOM 666 C CA . ASN A 1 90 ? 4.146 -24.958 -27.726 1.00 64.94 90 ASN A CA 1
ATOM 667 C C . ASN A 1 90 ? 5.129 -23.781 -27.797 1.00 64.94 90 ASN A C 1
ATOM 669 O O . ASN A 1 90 ? 6.326 -23.955 -27.552 1.00 64.94 90 ASN A O 1
ATOM 673 N N . SER A 1 91 ? 4.607 -22.586 -28.081 1.00 80.19 91 SER A N 1
ATOM 674 C CA . SER A 1 91 ? 5.377 -21.342 -28.053 1.00 80.19 91 SER A CA 1
ATOM 675 C C . SER A 1 91 ? 6.050 -21.157 -26.685 1.00 80.19 91 SER A C 1
ATOM 677 O O . SER A 1 91 ? 5.420 -21.317 -25.632 1.00 80.19 91 SER A O 1
ATOM 679 N N . LEU A 1 92 ? 7.354 -20.861 -26.698 1.00 86.81 92 LEU A N 1
ATOM 680 C CA . LEU A 1 92 ? 8.155 -20.745 -25.476 1.00 86.81 92 LEU A CA 1
ATOM 681 C C . LEU A 1 92 ? 7.797 -19.489 -24.670 1.00 86.81 92 LEU A C 1
ATOM 683 O O . LEU A 1 92 ? 7.959 -19.496 -23.446 1.00 86.81 92 LEU A O 1
ATOM 687 N N . SER A 1 93 ? 7.304 -18.450 -25.350 1.00 89.94 93 SER A N 1
ATOM 688 C CA . SER A 1 93 ? 6.891 -17.170 -24.779 1.00 89.94 93 SER A CA 1
ATOM 689 C C . SER A 1 93 ? 5.923 -16.413 -25.692 1.00 89.94 93 SER A C 1
ATOM 691 O O . SER A 1 93 ? 5.988 -16.521 -26.917 1.00 89.94 93 SER A O 1
ATOM 693 N N . THR A 1 94 ? 5.064 -15.590 -25.090 1.00 90.88 94 THR A N 1
ATOM 694 C CA . THR A 1 94 ? 4.310 -14.557 -25.817 1.00 90.88 94 THR A CA 1
ATOM 695 C C . THR A 1 94 ? 5.189 -13.324 -25.939 1.00 90.88 94 THR A C 1
ATOM 697 O O . THR A 1 94 ? 5.695 -12.841 -24.932 1.00 90.88 94 THR A O 1
ATOM 700 N N . ASN A 1 95 ? 5.372 -12.800 -27.148 1.00 93.12 95 ASN A N 1
ATOM 701 C CA . ASN A 1 95 ? 6.332 -11.725 -27.382 1.00 93.12 95 ASN A CA 1
ATOM 702 C C . ASN A 1 95 ? 5.647 -10.487 -27.961 1.00 93.12 95 ASN A C 1
ATOM 704 O O . ASN A 1 95 ? 4.831 -10.601 -28.881 1.00 93.12 95 ASN A O 1
ATOM 708 N N . SER A 1 96 ? 6.055 -9.307 -27.507 1.00 94.94 96 SER A N 1
ATOM 709 C CA . SER A 1 96 ? 5.697 -8.020 -28.104 1.00 94.94 96 SER A CA 1
ATOM 710 C C . SER A 1 96 ? 6.936 -7.147 -28.304 1.00 94.94 96 SER A C 1
ATOM 712 O O . SER A 1 96 ? 7.956 -7.294 -27.627 1.00 94.94 96 SER A O 1
ATOM 714 N N . LYS A 1 97 ? 6.874 -6.234 -29.277 1.00 95.38 97 LYS A N 1
ATOM 715 C CA . LYS A 1 97 ? 7.899 -5.197 -29.412 1.00 95.38 97 LYS A CA 1
ATOM 716 C C . LYS A 1 97 ? 7.746 -4.200 -28.273 1.00 95.38 97 LYS A C 1
ATOM 718 O O . LYS A 1 97 ? 6.625 -3.818 -27.945 1.00 95.38 97 LYS A O 1
ATOM 723 N N . PHE A 1 98 ? 8.866 -3.747 -27.726 1.00 97.00 98 PHE A N 1
ATOM 724 C CA . PHE A 1 98 ? 8.884 -2.709 -26.706 1.00 97.00 98 PHE A CA 1
ATOM 725 C C . PHE A 1 98 ? 9.427 -1.418 -27.329 1.00 97.00 98 PHE A C 1
ATOM 727 O O . PHE A 1 98 ? 10.610 -1.322 -27.647 1.00 97.00 98 PHE A O 1
ATOM 734 N N . SER A 1 99 ? 8.537 -0.461 -27.602 1.00 94.44 99 SER A N 1
ATOM 735 C CA . SER A 1 99 ? 8.869 0.730 -28.390 1.00 94.44 99 SER A CA 1
ATOM 736 C C . SER A 1 99 ? 9.571 1.783 -27.534 1.00 94.44 99 SER A C 1
ATOM 738 O O . SER A 1 99 ? 8.921 2.514 -26.788 1.00 94.44 99 SER A O 1
ATOM 740 N N . ILE A 1 100 ? 10.892 1.886 -27.676 1.00 96.44 100 ILE A N 1
ATOM 741 C CA . ILE A 1 100 ? 11.706 2.941 -27.062 1.00 96.44 100 ILE A CA 1
ATOM 742 C C . ILE A 1 100 ? 12.009 3.989 -28.143 1.00 96.44 100 ILE A C 1
ATOM 744 O O . ILE A 1 100 ? 12.493 3.606 -29.207 1.00 96.44 100 ILE A O 1
ATOM 748 N N . PRO A 1 101 ? 11.691 5.279 -27.927 1.00 95.88 101 PRO A N 1
ATOM 749 C CA . PRO A 1 101 ? 11.979 6.327 -28.900 1.00 95.88 101 PRO A CA 1
ATOM 750 C C . PRO A 1 101 ? 13.474 6.660 -28.938 1.00 95.88 101 PRO A C 1
ATOM 752 O O . PRO A 1 101 ? 14.237 6.282 -28.049 1.00 95.88 101 PRO A O 1
ATOM 755 N N . ASP A 1 102 ? 13.872 7.450 -29.931 1.00 92.31 102 ASP A N 1
ATOM 756 C CA . ASP A 1 102 ? 15.221 8.001 -30.001 1.00 92.31 102 ASP A CA 1
ATOM 757 C C . ASP A 1 102 ? 15.424 9.030 -28.882 1.00 92.31 102 ASP A C 1
ATOM 759 O O . ASP A 1 102 ? 14.923 10.158 -28.931 1.00 92.31 102 ASP A O 1
ATOM 763 N N . LEU A 1 103 ? 16.148 8.620 -27.843 1.00 95.25 103 LEU A N 1
ATOM 764 C CA . LEU A 1 103 ? 16.512 9.476 -26.721 1.00 95.25 103 LEU A CA 1
ATOM 765 C C . LEU A 1 103 ? 17.889 10.105 -26.949 1.00 95.25 103 LEU A C 1
ATOM 767 O O . LEU A 1 103 ? 18.760 9.546 -27.619 1.00 95.25 103 LEU A O 1
ATOM 771 N N . LYS A 1 104 ? 18.111 11.282 -26.359 1.00 92.19 104 LYS A N 1
ATOM 772 C CA . LYS A 1 104 ? 19.376 12.006 -26.498 1.00 92.19 104 LYS A CA 1
ATOM 773 C C . LYS A 1 104 ? 20.526 11.246 -25.831 1.00 92.19 104 LYS A C 1
ATOM 775 O O . LYS A 1 104 ? 20.624 11.210 -24.605 1.00 92.19 104 LYS A O 1
ATOM 780 N N . VAL A 1 105 ? 21.430 10.709 -26.644 1.00 89.75 105 VAL A N 1
ATOM 781 C CA . VAL A 1 105 ? 22.654 10.052 -26.170 1.00 89.75 105 VAL A CA 1
ATOM 782 C C . VAL A 1 105 ? 23.619 11.095 -25.586 1.00 89.75 105 VAL A C 1
ATOM 784 O O . VAL A 1 105 ? 23.832 12.157 -26.174 1.00 89.75 105 VAL A O 1
ATOM 787 N N . GLY A 1 106 ? 24.158 10.811 -24.397 1.00 87.62 106 GLY A N 1
ATOM 788 C CA . GLY A 1 106 ? 25.195 11.613 -23.737 1.00 87.62 106 GLY A CA 1
ATOM 789 C C . GLY A 1 106 ? 26.614 11.180 -24.121 1.00 87.62 106 GLY A C 1
ATOM 790 O O . GLY A 1 106 ? 26.818 10.464 -25.096 1.00 87.62 106 GLY A O 1
ATOM 791 N N . THR A 1 107 ? 27.611 11.596 -23.340 1.00 91.25 107 THR A N 1
ATOM 792 C CA . THR A 1 107 ? 28.966 11.029 -23.439 1.00 91.25 107 THR A CA 1
ATOM 793 C C . THR A 1 107 ? 29.005 9.637 -22.806 1.00 91.25 107 THR A C 1
ATOM 795 O O . THR A 1 107 ? 28.170 9.315 -21.962 1.00 91.25 107 THR A O 1
ATOM 798 N N . LEU A 1 108 ? 29.991 8.817 -23.185 1.00 89.44 108 LEU A N 1
ATOM 799 C CA . LEU A 1 108 ? 30.169 7.476 -22.618 1.00 89.44 108 LEU A CA 1
ATOM 800 C C . LEU A 1 108 ? 30.289 7.512 -21.084 1.00 89.44 108 LEU A C 1
ATOM 802 O O . LEU A 1 108 ? 29.602 6.761 -20.404 1.00 89.44 108 LEU A O 1
ATOM 806 N N . ASP A 1 109 ? 31.088 8.441 -20.557 1.00 88.56 109 ASP A N 1
ATOM 807 C CA . ASP A 1 109 ? 31.272 8.667 -19.117 1.00 88.56 109 ASP A CA 1
ATOM 808 C C . ASP A 1 109 ? 29.940 8.928 -18.386 1.00 88.56 109 ASP A C 1
ATOM 810 O O . ASP A 1 109 ? 29.623 8.285 -17.385 1.00 88.56 109 ASP A O 1
ATOM 814 N N . VAL A 1 110 ? 29.087 9.787 -18.958 1.00 91.25 110 VAL A N 1
ATOM 815 C CA . VAL A 1 110 ? 27.753 10.071 -18.408 1.00 91.25 110 VAL A CA 1
ATOM 816 C C . VAL A 1 110 ? 26.853 8.837 -18.453 1.00 91.25 110 VAL A C 1
ATOM 818 O O . VAL A 1 110 ? 26.081 8.625 -17.522 1.00 91.25 110 VAL A O 1
ATOM 821 N N . LEU A 1 111 ? 26.924 8.021 -19.508 1.00 92.25 111 LEU A N 1
ATOM 822 C CA . LEU A 1 111 ? 26.119 6.800 -19.619 1.00 92.25 111 LEU A CA 1
ATOM 823 C C . LEU A 1 111 ? 26.532 5.736 -18.597 1.00 92.25 111 LEU A C 1
ATOM 825 O O . LEU A 1 111 ? 25.655 5.086 -18.032 1.00 92.25 111 LEU A O 1
ATOM 829 N N . VAL A 1 112 ? 27.834 5.583 -18.337 1.00 92.44 112 VAL A N 1
ATOM 830 C CA . VAL A 1 112 ? 28.347 4.657 -17.316 1.00 92.44 112 VAL A CA 1
ATOM 831 C C . VAL A 1 112 ? 27.845 5.070 -15.933 1.00 92.44 112 VAL A C 1
ATOM 833 O O . VAL A 1 112 ? 27.218 4.259 -15.255 1.00 92.44 112 VAL A O 1
ATOM 836 N N . GLY A 1 113 ? 28.011 6.341 -15.549 1.00 91.88 113 GLY A N 1
ATOM 837 C CA . GLY A 1 113 ? 27.492 6.839 -14.268 1.00 91.88 113 GLY A CA 1
ATOM 838 C C . GLY A 1 113 ? 25.967 6.718 -14.154 1.00 91.88 113 GLY A C 1
ATOM 839 O O . GLY A 1 113 ? 25.440 6.298 -13.122 1.00 91.88 113 GLY A O 1
ATOM 840 N N . LEU A 1 114 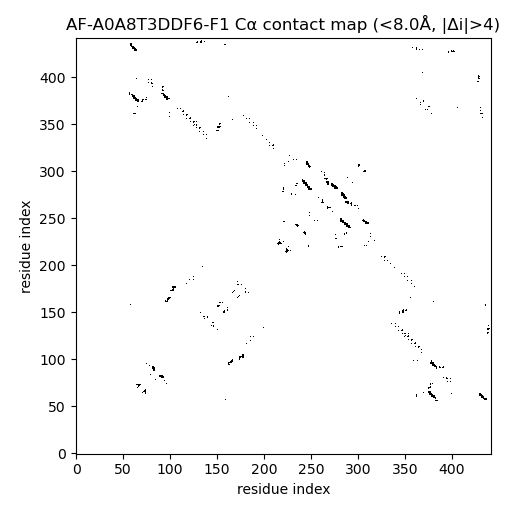? 25.244 7.010 -15.239 1.00 94.00 114 LEU A N 1
ATOM 841 C CA . LEU A 1 114 ? 23.786 6.915 -15.270 1.00 94.00 114 LEU A CA 1
ATOM 842 C C . LEU A 1 114 ? 23.281 5.467 -15.160 1.00 94.00 114 LEU A C 1
ATOM 844 O O . LEU A 1 114 ? 22.208 5.250 -14.604 1.00 94.00 114 LEU A O 1
ATOM 848 N N . SER A 1 115 ? 24.024 4.474 -15.655 1.00 94.44 115 SER A N 1
ATOM 849 C CA . SER A 1 115 ? 23.657 3.055 -15.536 1.00 94.44 115 SER A CA 1
ATOM 850 C C . SER A 1 115 ? 23.485 2.636 -14.069 1.00 94.44 115 SER A C 1
ATOM 852 O O . SER A 1 115 ? 22.462 2.050 -13.698 1.00 94.44 115 SER A O 1
ATOM 854 N N . ASP A 1 116 ? 24.438 3.014 -13.215 1.00 92.81 116 ASP A N 1
ATOM 855 C CA . ASP A 1 116 ? 24.399 2.715 -11.780 1.00 92.81 116 ASP A CA 1
ATOM 856 C C . ASP A 1 116 ? 23.286 3.486 -11.059 1.00 92.81 116 ASP A C 1
ATOM 858 O O . ASP A 1 116 ? 22.583 2.939 -10.200 1.00 92.81 116 ASP A O 1
ATOM 862 N N . GLU A 1 117 ? 23.093 4.760 -11.411 1.00 95.62 117 GLU A N 1
ATOM 863 C CA . GLU A 1 117 ? 22.014 5.590 -10.866 1.00 95.62 117 GLU A CA 1
ATOM 864 C C . GLU A 1 117 ? 20.633 5.027 -11.228 1.00 95.62 117 GLU A C 1
ATOM 866 O O . GLU A 1 117 ? 19.769 4.897 -10.356 1.00 95.62 117 GLU A O 1
ATOM 871 N N . LEU A 1 118 ? 20.431 4.623 -12.485 1.00 97.44 118 LEU A N 1
ATOM 872 C CA . LEU A 1 118 ? 19.181 4.026 -12.949 1.00 97.44 118 LEU A CA 1
ATOM 873 C C . LEU A 1 118 ? 18.907 2.674 -12.288 1.00 97.44 118 LEU A C 1
ATOM 875 O O . LEU A 1 118 ? 17.746 2.360 -12.036 1.00 97.44 118 LEU A O 1
ATOM 879 N N . ALA A 1 119 ? 19.933 1.882 -11.968 1.00 96.19 119 ALA A N 1
ATOM 880 C CA . ALA A 1 119 ? 19.757 0.623 -11.244 1.00 96.19 119 ALA A CA 1
ATOM 881 C C . ALA A 1 119 ? 19.225 0.836 -9.817 1.00 96.19 119 ALA A C 1
ATOM 883 O O . ALA A 1 119 ? 18.301 0.139 -9.373 1.00 96.19 119 ALA A O 1
ATOM 884 N N . LYS A 1 120 ? 19.771 1.832 -9.108 1.00 97.44 120 LYS A N 1
ATOM 885 C CA . LYS A 1 120 ? 19.287 2.235 -7.778 1.00 97.44 120 LYS A CA 1
ATOM 886 C C . LYS A 1 120 ? 17.876 2.808 -7.863 1.00 97.44 120 LYS A C 1
ATOM 888 O O . LYS A 1 120 ? 17.021 2.450 -7.052 1.00 97.44 120 LYS A O 1
ATOM 893 N N . LEU A 1 121 ? 17.627 3.658 -8.860 1.00 98.25 121 LEU A N 1
ATOM 894 C CA . LEU A 1 121 ? 16.327 4.282 -9.070 1.00 98.25 121 LEU A CA 1
ATOM 895 C C . LEU A 1 121 ? 15.251 3.245 -9.408 1.00 98.25 121 LEU A C 1
ATOM 897 O O . LEU A 1 121 ? 14.182 3.288 -8.819 1.00 98.25 121 LEU A O 1
ATOM 901 N N . ASP A 1 122 ? 15.537 2.273 -10.272 1.00 98.06 122 ASP A N 1
ATOM 902 C CA . ASP A 1 122 ? 14.628 1.165 -10.599 1.00 98.06 122 ASP A CA 1
ATOM 903 C C . ASP A 1 122 ? 14.201 0.388 -9.350 1.00 98.06 122 ASP A C 1
ATOM 905 O O . ASP A 1 122 ? 13.010 0.229 -9.092 1.00 98.06 122 ASP A O 1
ATOM 909 N N . SER A 1 123 ? 15.174 -0.000 -8.520 1.00 97.25 123 SER A N 1
ATOM 910 C CA . SER A 1 123 ? 14.920 -0.725 -7.268 1.00 97.25 123 SER A CA 1
ATOM 911 C C . SER A 1 123 ? 14.083 0.106 -6.288 1.00 97.25 123 SER A C 1
ATOM 913 O O . SER A 1 123 ? 13.164 -0.402 -5.641 1.00 97.25 123 SER A O 1
ATOM 915 N N . PHE A 1 124 ? 14.375 1.406 -6.185 1.00 98.38 124 PHE A N 1
ATOM 916 C CA . PHE A 1 124 ? 13.601 2.328 -5.360 1.00 98.38 124 PHE A CA 1
ATOM 917 C C . PHE A 1 124 ? 12.160 2.465 -5.867 1.00 98.38 124 PHE A C 1
ATOM 919 O O . PHE A 1 124 ? 11.228 2.301 -5.078 1.00 98.38 124 PHE A O 1
ATOM 926 N N . VAL A 1 125 ? 11.964 2.713 -7.164 1.00 98.50 125 VAL A N 1
ATOM 927 C CA . VAL A 1 125 ? 10.636 2.896 -7.763 1.00 98.50 125 VAL A CA 1
ATOM 928 C C . VAL A 1 125 ? 9.801 1.622 -7.636 1.00 98.50 125 VAL A C 1
ATOM 930 O O . VAL A 1 125 ? 8.649 1.705 -7.211 1.00 98.50 125 VAL A O 1
ATOM 933 N N . GLU A 1 126 ? 10.384 0.448 -7.888 1.00 97.56 126 GLU A N 1
ATOM 934 C CA . GLU A 1 126 ? 9.727 -0.843 -7.656 1.00 97.56 126 GLU A CA 1
ATOM 935 C C . GLU A 1 126 ? 9.247 -0.975 -6.203 1.00 97.56 126 GLU A C 1
ATOM 937 O O . GLU A 1 126 ? 8.101 -1.356 -5.949 1.00 97.56 126 GLU A O 1
ATOM 942 N N . SER A 1 127 ? 10.095 -0.606 -5.235 1.00 97.38 127 SER A N 1
ATOM 943 C CA . SER A 1 127 ? 9.731 -0.661 -3.816 1.00 97.38 127 SER A CA 1
ATOM 944 C C . SER A 1 127 ? 8.540 0.242 -3.484 1.00 97.38 127 SER A C 1
ATOM 946 O O . SER A 1 127 ? 7.689 -0.134 -2.680 1.00 97.38 127 SER A O 1
ATOM 948 N N . VAL A 1 128 ? 8.443 1.419 -4.111 1.00 98.44 128 VAL A N 1
ATOM 949 C CA . VAL A 1 128 ? 7.332 2.355 -3.895 1.00 98.44 128 VAL A CA 1
ATOM 950 C C . VAL A 1 128 ? 6.053 1.822 -4.531 1.00 98.44 128 VAL A C 1
ATOM 952 O O . VAL A 1 128 ? 5.015 1.824 -3.873 1.00 98.44 128 VAL A O 1
ATOM 955 N N . VAL A 1 129 ? 6.122 1.285 -5.752 1.00 98.06 129 VAL A N 1
ATOM 956 C CA . VAL A 1 129 ? 4.980 0.624 -6.409 1.00 98.06 129 VAL A CA 1
ATOM 957 C C . VAL A 1 129 ? 4.424 -0.495 -5.524 1.00 98.06 129 VAL A C 1
ATOM 959 O O . VAL A 1 129 ? 3.219 -0.523 -5.263 1.00 98.06 129 VAL A O 1
ATOM 962 N N . LYS A 1 130 ? 5.295 -1.366 -4.996 1.00 96.44 130 LYS A N 1
ATOM 963 C CA . LYS A 1 130 ? 4.912 -2.452 -4.078 1.00 96.44 130 LYS A CA 1
ATOM 964 C C . LYS A 1 130 ? 4.294 -1.928 -2.781 1.00 96.44 130 LYS A C 1
ATOM 966 O O . LYS A 1 130 ? 3.248 -2.418 -2.373 1.00 96.44 130 LYS A O 1
ATOM 971 N N . LYS A 1 131 ? 4.866 -0.890 -2.159 1.00 97.06 131 LYS A N 1
ATOM 972 C CA . LYS A 1 131 ? 4.286 -0.263 -0.952 1.00 97.06 131 LYS A CA 1
ATOM 973 C C . LYS A 1 131 ? 2.891 0.308 -1.203 1.00 97.06 131 LYS A C 1
ATOM 975 O O . LYS A 1 131 ? 2.008 0.112 -0.374 1.00 97.06 131 LYS A O 1
ATOM 980 N N . VAL A 1 132 ? 2.682 1.011 -2.320 1.00 97.81 132 VAL A N 1
ATOM 981 C CA . VAL A 1 132 ? 1.366 1.578 -2.661 1.00 97.81 132 VAL A CA 1
ATOM 982 C C . VAL A 1 132 ? 0.353 0.457 -2.909 1.00 97.81 132 VAL A C 1
ATOM 984 O O . VAL A 1 132 ? -0.766 0.531 -2.400 1.00 97.81 132 VAL A O 1
ATOM 987 N N . ALA A 1 133 ? 0.740 -0.589 -3.647 1.00 95.88 133 ALA A N 1
ATOM 988 C CA . ALA A 1 133 ? -0.112 -1.747 -3.909 1.00 95.88 133 ALA A CA 1
ATOM 989 C C . ALA A 1 133 ? -0.488 -2.489 -2.618 1.00 95.88 133 ALA A C 1
ATOM 991 O O . ALA A 1 133 ? -1.666 -2.754 -2.378 1.00 95.88 133 ALA A O 1
ATOM 992 N N . GLN A 1 134 ? 0.492 -2.754 -1.753 1.00 95.19 134 GLN A N 1
ATOM 993 C CA . GLN A 1 134 ? 0.262 -3.409 -0.471 1.00 95.19 134 GLN A CA 1
ATOM 994 C C . GLN A 1 134 ? -0.650 -2.570 0.427 1.00 95.19 134 GLN A C 1
ATOM 996 O O . GLN A 1 134 ? -1.609 -3.087 0.990 1.00 95.19 134 GLN A O 1
ATOM 1001 N N . TYR A 1 135 ? -0.426 -1.257 0.498 1.00 96.50 135 TYR A N 1
ATOM 1002 C CA . TYR A 1 135 ? -1.270 -0.394 1.317 1.00 96.50 135 TYR A CA 1
ATOM 1003 C C . TYR A 1 135 ? -2.703 -0.277 0.771 1.00 96.50 135 TYR A C 1
ATOM 1005 O O . TYR A 1 135 ? -3.650 -0.178 1.548 1.00 96.50 135 TYR A O 1
ATOM 1013 N N . MET A 1 136 ? -2.903 -0.358 -0.552 1.00 96.00 136 MET A N 1
ATOM 1014 C CA . MET A 1 136 ? -4.244 -0.511 -1.135 1.00 96.00 136 MET A CA 1
ATOM 1015 C C . MET A 1 136 ? -4.931 -1.785 -0.623 1.00 96.00 136 MET A C 1
ATOM 1017 O O . MET A 1 136 ? -6.110 -1.735 -0.271 1.00 96.00 136 MET A O 1
ATOM 1021 N N . ALA A 1 137 ? -4.207 -2.905 -0.552 1.00 94.38 137 ALA A N 1
ATOM 1022 C CA . ALA A 1 137 ? -4.738 -4.157 -0.017 1.00 94.38 137 ALA A CA 1
ATOM 1023 C C . ALA A 1 137 ? -5.083 -4.060 1.478 1.00 94.38 137 ALA A C 1
ATOM 1025 O O . ALA A 1 137 ? -6.121 -4.574 1.895 1.00 94.38 137 ALA A O 1
ATOM 1026 N N . ASP A 1 138 ? -4.267 -3.357 2.264 1.00 93.31 138 ASP A N 1
ATOM 1027 C CA . ASP A 1 138 ? -4.505 -3.141 3.696 1.00 93.31 138 ASP A CA 1
ATOM 1028 C C . ASP A 1 138 ? -5.725 -2.236 3.950 1.00 93.31 138 ASP A C 1
ATOM 1030 O O . ASP A 1 138 ? -6.494 -2.455 4.887 1.00 93.31 138 ASP A O 1
ATOM 1034 N N . VAL A 1 139 ? -5.930 -1.214 3.112 1.00 94.12 139 VAL A N 1
ATOM 1035 C CA . VAL A 1 139 ? -7.100 -0.320 3.194 1.00 94.12 139 VAL A CA 1
ATOM 1036 C C . VAL A 1 139 ? -8.379 -1.037 2.750 1.00 94.12 139 VAL A C 1
ATOM 1038 O O . VAL A 1 139 ? -9.446 -0.774 3.301 1.00 94.12 139 VAL A O 1
ATOM 1041 N N . LEU A 1 140 ? -8.286 -1.954 1.785 1.00 92.38 140 LEU A N 1
ATOM 1042 C CA . LEU A 1 140 ? -9.398 -2.769 1.285 1.00 92.38 140 LEU A CA 1
ATOM 1043 C C . LEU A 1 140 ? -9.488 -4.140 1.977 1.00 92.38 140 LEU A C 1
ATOM 1045 O O . LEU A 1 140 ? -9.921 -5.107 1.354 1.00 92.38 140 LEU A O 1
ATOM 1049 N N . GLU A 1 141 ? -9.116 -4.238 3.257 1.00 87.44 141 GLU A N 1
ATOM 1050 C CA . GLU A 1 141 ? -9.088 -5.507 4.005 1.00 87.44 141 GLU A CA 1
ATOM 1051 C C . GLU A 1 141 ? -10.416 -6.289 3.952 1.00 87.44 141 GLU A C 1
ATOM 1053 O O . GLU A 1 141 ? -10.395 -7.509 3.793 1.00 87.44 141 GLU A O 1
ATOM 1058 N N . ASP A 1 142 ? -11.555 -5.588 3.970 1.00 85.50 142 ASP A N 1
ATOM 1059 C CA . ASP A 1 142 ? -12.904 -6.173 3.893 1.00 85.50 142 ASP A CA 1
ATOM 1060 C C . ASP A 1 142 ? -13.339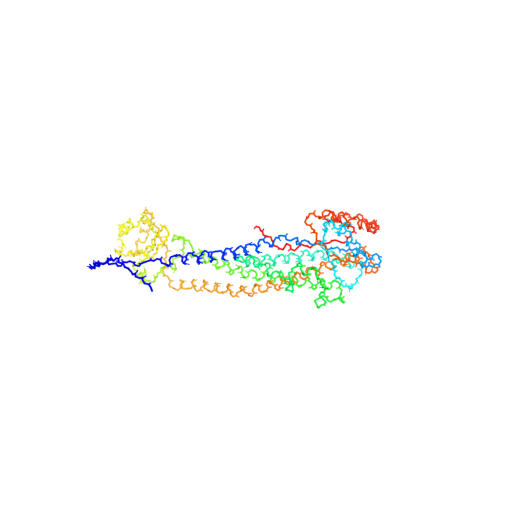 -6.547 2.457 1.00 85.50 142 ASP A C 1
ATOM 1062 O O . ASP A 1 142 ? -14.412 -7.111 2.250 1.00 85.50 142 ASP A O 1
ATOM 1066 N N . SER A 1 143 ? -12.542 -6.198 1.441 1.00 88.00 143 SER A N 1
ATOM 1067 C CA . SER A 1 143 ? -12.855 -6.390 0.013 1.00 88.00 143 SER A CA 1
ATOM 1068 C C . SER A 1 143 ? -11.596 -6.641 -0.827 1.00 88.00 143 SER A C 1
ATOM 1070 O O . SER A 1 143 ? -11.328 -5.964 -1.824 1.00 88.00 143 SER A O 1
ATOM 1072 N N . ARG A 1 144 ? -10.788 -7.619 -0.394 1.00 83.56 144 ARG A N 1
ATOM 1073 C CA . ARG A 1 144 ? -9.506 -7.973 -1.030 1.00 83.56 144 ARG A CA 1
ATOM 1074 C C . ARG A 1 144 ? -9.643 -8.391 -2.495 1.00 83.56 144 ARG A C 1
ATOM 1076 O O . ARG A 1 144 ? -8.734 -8.148 -3.284 1.00 83.56 144 ARG A O 1
ATOM 1083 N N . ASP A 1 145 ? -10.780 -8.969 -2.862 1.00 82.62 145 ASP A N 1
ATOM 1084 C CA . ASP A 1 145 ? -11.148 -9.325 -4.236 1.00 82.62 145 ASP A CA 1
ATOM 1085 C C . ASP A 1 145 ? -11.102 -8.119 -5.186 1.00 82.62 145 ASP A C 1
ATOM 1087 O O . ASP A 1 145 ? -10.712 -8.249 -6.344 1.00 82.62 145 ASP A O 1
ATOM 1091 N N . LYS A 1 146 ? -11.394 -6.919 -4.676 1.00 86.19 146 LYS A N 1
ATOM 1092 C CA . LYS A 1 146 ? -11.408 -5.683 -5.466 1.00 86.19 146 LYS A CA 1
ATOM 1093 C C . LYS A 1 146 ? -10.038 -5.038 -5.610 1.00 86.19 146 LYS A C 1
ATOM 1095 O O . LYS A 1 146 ? -9.913 -4.050 -6.327 1.00 86.19 146 LYS A O 1
ATOM 1100 N N . VAL A 1 147 ? -8.994 -5.525 -4.938 1.00 89.00 147 VAL A N 1
ATOM 1101 C CA . VAL A 1 147 ? -7.674 -4.869 -4.970 1.00 89.00 147 VAL A CA 1
ATOM 1102 C C . VAL A 1 147 ? -7.144 -4.802 -6.400 1.00 89.00 147 VAL A C 1
ATOM 1104 O O . VAL A 1 147 ? -6.771 -3.724 -6.853 1.00 89.00 147 VAL A O 1
ATOM 1107 N N . LEU A 1 148 ? -7.200 -5.909 -7.144 1.00 86.19 148 LEU A N 1
ATOM 1108 C CA . LEU A 1 148 ? -6.715 -5.962 -8.527 1.00 86.19 148 LEU A CA 1
ATOM 1109 C C . LEU A 1 148 ? -7.484 -5.016 -9.464 1.00 86.19 148 LEU A C 1
ATOM 1111 O O . LEU A 1 148 ? -6.877 -4.411 -10.341 1.00 86.19 148 LEU A O 1
ATOM 1115 N N . GLU A 1 149 ? -8.782 -4.800 -9.229 1.00 88.88 149 GLU A N 1
ATOM 1116 C CA . GLU A 1 149 ? -9.599 -3.834 -9.985 1.00 88.88 149 GLU A CA 1
ATOM 1117 C C . GLU A 1 149 ? -9.150 -2.378 -9.771 1.00 88.88 149 GLU A C 1
ATOM 1119 O O . GLU A 1 149 ? -9.468 -1.488 -10.560 1.00 88.88 149 GLU A O 1
ATOM 1124 N N . ASN A 1 150 ? -8.422 -2.116 -8.684 1.00 91.56 150 ASN A N 1
ATOM 1125 C CA . ASN A 1 150 ? -7.921 -0.796 -8.316 1.00 91.56 150 ASN A CA 1
ATOM 1126 C C . ASN A 1 150 ? -6.451 -0.580 -8.703 1.00 91.56 150 ASN A C 1
ATOM 1128 O O . ASN A 1 150 ? -6.002 0.569 -8.737 1.00 91.56 150 ASN A O 1
ATOM 1132 N N . LEU A 1 151 ? -5.718 -1.653 -9.009 1.00 94.19 151 LEU A N 1
ATOM 1133 C CA . LEU A 1 151 ? -4.318 -1.626 -9.427 1.00 94.19 151 LEU A CA 1
ATOM 1134 C C . LEU A 1 151 ? -4.213 -1.579 -10.957 1.00 94.19 151 LEU A C 1
ATOM 1136 O O . LEU A 1 151 ? -3.782 -2.528 -11.608 1.00 94.19 151 LEU A O 1
ATOM 1140 N N . LEU A 1 152 ? -4.606 -0.440 -11.525 1.00 95.12 152 LEU A N 1
ATOM 1141 C CA . LEU A 1 152 ? -4.573 -0.183 -12.966 1.00 95.12 152 LEU A CA 1
ATOM 1142 C C . LEU A 1 152 ? -3.496 0.847 -13.317 1.00 95.12 152 LEU A C 1
ATOM 1144 O O . LEU A 1 152 ? -3.230 1.765 -12.540 1.00 95.12 152 LEU A O 1
ATOM 1148 N N . ALA A 1 153 ? -2.925 0.732 -14.513 1.00 95.62 153 ALA A N 1
ATOM 1149 C CA . ALA A 1 153 ? -2.006 1.706 -15.087 1.00 95.62 153 ALA A CA 1
ATOM 1150 C C . ALA A 1 153 ? -2.701 2.418 -16.253 1.00 95.62 153 ALA A C 1
ATOM 1152 O O . ALA A 1 153 ? -3.071 1.793 -17.242 1.00 95.62 153 ALA A O 1
ATOM 1153 N N . ASN A 1 154 ? -2.923 3.727 -16.129 1.00 93.69 154 ASN A N 1
ATOM 1154 C CA . ASN A 1 154 ? -3.657 4.539 -17.106 1.00 93.69 154 ASN A CA 1
ATOM 1155 C C . ASN A 1 154 ? -5.047 3.965 -17.472 1.00 93.69 154 ASN A C 1
ATOM 1157 O O . ASN A 1 154 ? -5.466 3.983 -18.627 1.00 93.69 154 ASN A O 1
ATOM 1161 N N . GLY A 1 155 ? -5.747 3.399 -16.483 1.00 92.69 155 GLY A N 1
ATOM 1162 C CA . GLY A 1 155 ? -7.082 2.817 -16.658 1.00 92.69 155 GLY A CA 1
ATOM 1163 C C . GLY A 1 155 ? -7.124 1.435 -17.321 1.00 92.69 155 GLY A C 1
ATOM 1164 O O . GLY A 1 155 ? -8.216 0.905 -17.501 1.00 92.69 155 GLY A O 1
ATOM 1165 N N . VAL A 1 156 ? -5.976 0.836 -17.650 1.00 94.75 156 VAL A N 1
ATOM 1166 C CA . VAL A 1 156 ? -5.876 -0.544 -18.153 1.00 94.75 156 VAL A CA 1
ATOM 1167 C C . VAL A 1 156 ? -5.125 -1.432 -17.159 1.00 94.75 156 VAL A C 1
ATOM 1169 O O . VAL A 1 156 ? -4.413 -0.939 -16.283 1.00 94.75 156 VAL A O 1
ATOM 1172 N N . ASP A 1 157 ? -5.291 -2.749 -17.265 1.00 92.88 157 ASP A N 1
ATOM 1173 C CA . ASP A 1 157 ? -4.542 -3.690 -16.432 1.00 92.88 157 ASP A CA 1
ATOM 1174 C C . ASP A 1 157 ? -3.035 -3.656 -16.752 1.00 92.88 157 ASP A C 1
ATOM 1176 O O . ASP A 1 157 ? -2.606 -3.245 -17.835 1.00 92.88 157 ASP A O 1
ATOM 1180 N N . LEU A 1 158 ? -2.217 -4.098 -15.794 1.00 93.88 158 LEU A N 1
ATOM 1181 C CA . LEU A 1 158 ? -0.756 -3.995 -15.866 1.00 93.88 158 LEU A CA 1
ATOM 1182 C C . LEU A 1 158 ? -0.160 -4.770 -17.045 1.00 93.88 158 LEU A C 1
ATOM 1184 O O . LEU A 1 158 ? 0.771 -4.293 -17.694 1.00 93.88 158 LEU A O 1
ATOM 1188 N N . VAL A 1 159 ? -0.708 -5.950 -17.345 1.00 91.88 159 VAL A N 1
ATOM 1189 C CA . VAL A 1 159 ? -0.242 -6.800 -18.447 1.00 91.88 159 VAL A CA 1
ATOM 1190 C C . VAL A 1 159 ? -0.518 -6.111 -19.780 1.00 91.88 159 VAL A C 1
ATOM 1192 O O . VAL A 1 159 ? 0.381 -5.986 -20.619 1.00 91.88 159 VAL A O 1
ATOM 1195 N N . THR A 1 160 ? -1.732 -5.597 -19.969 1.00 93.38 160 THR A N 1
ATOM 1196 C CA . THR A 1 160 ? -2.098 -4.827 -21.162 1.00 93.38 160 THR A CA 1
ATOM 1197 C C . THR A 1 160 ? -1.246 -3.566 -21.300 1.00 93.38 160 THR A C 1
ATOM 1199 O O . THR A 1 160 ? -0.786 -3.271 -22.405 1.00 93.38 160 THR A O 1
ATOM 1202 N N . TYR A 1 161 ? -0.978 -2.850 -20.203 1.00 95.38 161 TYR A N 1
ATOM 1203 C CA . TYR A 1 161 ? -0.129 -1.656 -20.227 1.00 95.38 161 TYR A CA 1
ATOM 1204 C C . TYR A 1 161 ? 1.291 -1.967 -20.717 1.00 95.38 161 TYR A C 1
ATOM 1206 O O . TYR A 1 161 ? 1.770 -1.320 -21.648 1.00 95.38 161 TYR A O 1
ATOM 1214 N N . ILE A 1 162 ? 1.961 -2.970 -20.136 1.00 95.06 162 ILE A N 1
ATOM 1215 C CA . ILE A 1 162 ? 3.351 -3.303 -20.497 1.00 95.06 162 ILE A CA 1
ATOM 1216 C C . ILE A 1 162 ? 3.422 -3.845 -21.931 1.00 95.06 162 ILE A C 1
ATOM 1218 O O . ILE A 1 162 ? 4.291 -3.444 -22.706 1.00 95.06 162 ILE A O 1
ATOM 1222 N N . THR A 1 163 ? 2.501 -4.731 -22.319 1.00 93.94 163 THR A N 1
ATOM 1223 C CA . THR A 1 163 ? 2.510 -5.338 -23.665 1.00 93.94 163 THR A CA 1
ATOM 1224 C C . THR A 1 163 ? 2.253 -4.329 -24.783 1.00 93.94 163 THR A C 1
ATOM 1226 O O . THR A 1 163 ? 2.700 -4.554 -25.910 1.00 93.94 163 THR A O 1
ATOM 1229 N N . ARG A 1 164 ? 1.573 -3.216 -24.479 1.00 95.00 164 ARG A N 1
ATOM 1230 C CA . ARG A 1 164 ? 1.283 -2.106 -25.400 1.00 95.00 164 ARG A CA 1
ATOM 1231 C C . ARG A 1 164 ? 1.995 -0.811 -25.007 1.00 95.00 164 ARG A C 1
ATOM 1233 O O . ARG A 1 164 ? 1.506 0.270 -25.333 1.00 95.00 164 ARG A O 1
ATOM 1240 N N . PHE A 1 165 ? 3.124 -0.921 -24.311 1.00 96.88 165 PHE A N 1
ATOM 1241 C CA . PHE A 1 165 ? 3.865 0.231 -23.818 1.00 96.88 165 PHE A CA 1
ATOM 1242 C C . PHE A 1 165 ? 4.168 1.235 -24.937 1.00 96.88 165 PHE A C 1
ATOM 1244 O O . PHE A 1 165 ? 4.658 0.879 -26.014 1.00 96.88 165 PHE A O 1
ATOM 1251 N N . GLN A 1 166 ? 3.909 2.504 -24.638 1.00 95.88 166 GLN A N 1
ATOM 1252 C CA . GLN A 1 166 ? 4.341 3.645 -25.425 1.00 95.88 166 GLN A CA 1
ATOM 1253 C C . GLN A 1 166 ? 4.967 4.669 -24.492 1.00 95.88 166 GLN A C 1
ATOM 1255 O O . GLN A 1 166 ? 4.489 4.888 -23.378 1.00 95.88 166 GLN A O 1
ATOM 1260 N N . TRP A 1 167 ? 6.025 5.305 -24.978 1.00 97.38 167 TRP A N 1
ATOM 1261 C CA . TRP A 1 167 ? 6.716 6.343 -24.238 1.00 97.38 167 TRP A CA 1
ATOM 1262 C C . TRP A 1 167 ? 5.829 7.579 -24.047 1.00 97.38 167 TRP A C 1
ATOM 1264 O O . TRP A 1 167 ? 5.330 8.155 -25.017 1.00 97.38 167 TRP A O 1
ATOM 1274 N N . ASP A 1 168 ? 5.674 8.020 -22.802 1.00 96.56 168 ASP A N 1
ATOM 1275 C CA . ASP A 1 168 ? 4.921 9.220 -22.445 1.00 96.56 168 ASP A CA 1
ATOM 1276 C C . ASP A 1 168 ? 5.767 10.472 -22.717 1.00 96.56 168 ASP A C 1
ATOM 1278 O O . ASP A 1 168 ? 6.507 10.970 -21.867 1.00 96.56 168 ASP A O 1
ATOM 1282 N N . MET A 1 169 ? 5.664 10.991 -23.943 1.00 95.56 169 MET A N 1
ATOM 1283 C CA . MET A 1 169 ? 6.401 12.186 -24.370 1.00 95.56 169 MET A CA 1
ATOM 1284 C C . MET A 1 169 ? 5.960 13.467 -23.650 1.00 95.56 169 MET A C 1
ATOM 1286 O O . MET A 1 169 ? 6.715 14.441 -23.651 1.00 95.56 169 MET A O 1
ATOM 1290 N N . ALA A 1 170 ? 4.757 13.488 -23.066 1.00 95.31 170 ALA A N 1
ATOM 1291 C CA . ALA A 1 170 ? 4.251 14.651 -22.346 1.00 95.31 170 ALA A CA 1
ATOM 1292 C C . ALA A 1 170 ? 4.900 14.756 -20.960 1.00 95.31 170 ALA A C 1
ATOM 1294 O O . ALA A 1 170 ? 5.293 15.850 -20.551 1.00 95.31 170 ALA A O 1
ATOM 1295 N N . LYS A 1 171 ? 5.062 13.625 -20.264 1.00 95.19 171 LYS A N 1
ATOM 1296 C CA . LYS A 1 171 ? 5.731 13.570 -18.954 1.00 95.19 171 LYS A CA 1
ATOM 1297 C C . LYS A 1 171 ? 7.249 13.513 -19.060 1.00 95.19 171 LYS A C 1
ATOM 1299 O O . LYS A 1 171 ? 7.939 14.134 -18.253 1.00 95.19 171 LYS A O 1
ATOM 1304 N N . TYR A 1 172 ? 7.768 12.801 -20.059 1.00 96.94 172 TYR A N 1
ATOM 1305 C CA . TYR A 1 172 ? 9.197 12.537 -20.228 1.00 96.94 172 TYR A CA 1
ATOM 1306 C C . TYR A 1 172 ? 9.658 12.962 -21.633 1.00 96.94 172 TYR A C 1
ATOM 1308 O O . TYR A 1 172 ? 9.777 12.134 -22.538 1.00 96.94 172 TYR A O 1
ATOM 1316 N N . PRO A 1 173 ? 9.908 14.262 -21.878 1.00 96.50 173 PRO A N 1
ATOM 1317 C CA . PRO A 1 173 ? 10.183 14.747 -23.227 1.00 96.50 173 PRO A CA 1
ATOM 1318 C C . PRO A 1 173 ? 11.513 14.218 -23.780 1.00 96.50 173 PRO A C 1
ATOM 1320 O O . PRO A 1 173 ? 12.574 14.477 -23.215 1.00 96.50 173 PRO A O 1
ATOM 1323 N N . ILE A 1 174 ? 11.475 13.579 -24.954 1.00 96.00 174 ILE A N 1
ATOM 1324 C CA . ILE A 1 174 ? 12.644 12.945 -25.607 1.00 96.00 174 ILE A CA 1
ATOM 1325 C C . ILE A 1 174 ? 13.791 13.917 -25.945 1.00 96.00 174 ILE A C 1
ATOM 1327 O O . ILE A 1 174 ? 14.922 13.502 -26.179 1.00 96.00 174 ILE A O 1
ATOM 1331 N N . LYS A 1 175 ? 13.507 15.228 -25.966 1.00 94.25 175 LYS A N 1
ATOM 1332 C CA . LYS A 1 175 ? 14.498 16.290 -26.214 1.00 94.25 175 LYS A CA 1
ATOM 1333 C C . LYS A 1 175 ? 15.380 16.589 -24.994 1.00 94.25 175 LYS A C 1
ATOM 1335 O O . LYS A 1 175 ? 16.415 17.240 -25.147 1.00 94.25 175 LYS A O 1
ATOM 1340 N N . GLN A 1 176 ? 14.965 16.178 -23.795 1.00 95.62 176 GLN A N 1
ATOM 1341 C CA . GLN A 1 176 ? 15.755 16.361 -22.578 1.00 95.62 176 GLN A CA 1
ATOM 1342 C C . GLN A 1 176 ? 16.882 15.324 -22.486 1.00 95.62 176 GLN A C 1
ATOM 1344 O O . GLN A 1 176 ? 16.873 14.305 -23.174 1.00 95.62 176 GLN A O 1
ATOM 1349 N N . SER A 1 177 ? 17.8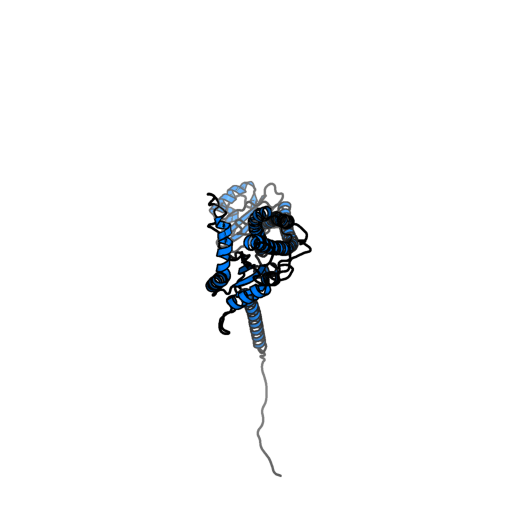89 15.600 -21.653 1.00 96.31 177 SER A N 1
ATOM 1350 C CA . SER A 1 177 ? 18.928 14.614 -21.347 1.00 96.31 177 SER A CA 1
ATOM 1351 C C . SER A 1 177 ? 18.337 13.447 -20.552 1.00 96.31 177 SER A C 1
ATOM 1353 O O . SER A 1 177 ? 17.391 13.623 -19.784 1.00 96.31 177 SER A O 1
ATOM 1355 N N . LEU A 1 178 ? 18.944 12.264 -20.680 1.00 96.50 178 LEU A N 1
ATOM 1356 C CA . LEU A 1 178 ? 18.542 11.084 -19.907 1.00 96.50 178 LEU A CA 1
ATOM 1357 C C . LEU A 1 178 ? 18.583 11.348 -18.392 1.00 96.50 178 LEU A C 1
ATOM 1359 O O . LEU A 1 178 ? 17.664 10.951 -17.683 1.00 96.50 178 LEU A O 1
ATOM 1363 N N . LYS A 1 179 ? 19.598 12.093 -17.927 1.00 95.75 179 LYS A N 1
ATOM 1364 C CA . LYS A 1 179 ? 19.741 12.509 -16.526 1.00 95.75 179 LYS A CA 1
ATOM 1365 C C . LYS A 1 179 ? 18.568 13.369 -16.043 1.00 95.75 179 LYS A C 1
ATOM 1367 O O . LYS A 1 179 ? 18.017 13.118 -14.978 1.00 95.75 179 LYS A O 1
ATOM 1372 N N . ASN A 1 180 ? 18.135 14.348 -16.839 1.00 96.81 180 ASN A N 1
ATOM 1373 C CA . ASN A 1 180 ? 16.993 15.183 -16.459 1.00 96.81 180 ASN A CA 1
ATOM 1374 C C . ASN A 1 180 ? 15.706 14.349 -16.384 1.00 96.81 180 ASN A C 1
ATOM 1376 O O . ASN A 1 180 ? 14.908 14.528 -15.469 1.00 96.81 180 ASN A O 1
ATOM 1380 N N . ILE A 1 181 ? 15.512 13.409 -17.316 1.00 97.81 181 ILE A N 1
ATOM 1381 C CA . ILE A 1 181 ? 14.347 12.513 -17.299 1.00 97.81 181 ILE A CA 1
ATOM 1382 C C . ILE A 1 181 ? 14.365 11.627 -16.043 1.00 97.81 181 ILE A C 1
ATOM 1384 O O . ILE A 1 181 ? 13.339 11.510 -15.369 1.00 97.81 181 ILE A O 1
ATOM 1388 N N . SER A 1 182 ? 15.514 11.042 -15.682 1.00 97.31 182 SER A N 1
ATOM 1389 C CA . SER A 1 182 ? 15.630 10.234 -14.460 1.00 97.31 182 SER A CA 1
ATOM 1390 C C . SER A 1 182 ? 15.405 11.059 -13.190 1.00 97.31 182 SER A C 1
ATOM 1392 O O . SER A 1 182 ? 14.766 10.574 -12.258 1.00 97.31 182 SER A O 1
ATOM 1394 N N . GLU A 1 183 ? 15.853 12.316 -13.151 1.00 97.81 183 GLU A N 1
ATOM 1395 C CA . GLU A 1 183 ? 15.591 13.239 -12.037 1.00 97.81 183 GLU A CA 1
ATOM 1396 C C . GLU A 1 183 ? 14.101 13.594 -11.905 1.00 97.81 183 GLU A C 1
ATOM 1398 O O . GLU A 1 183 ? 13.576 13.611 -10.789 1.00 97.81 183 GLU A O 1
ATOM 1403 N N . ILE A 1 184 ? 13.394 13.818 -13.022 1.00 97.94 184 ILE A N 1
ATOM 1404 C CA . ILE A 1 184 ? 11.938 14.047 -13.028 1.00 97.94 184 ILE A CA 1
ATOM 1405 C C . ILE A 1 184 ? 11.214 12.847 -12.409 1.00 97.94 184 ILE A C 1
ATOM 1407 O O . ILE A 1 184 ? 10.388 13.028 -11.510 1.00 97.94 184 ILE A O 1
ATOM 1411 N N . ILE A 1 185 ? 11.554 11.629 -12.844 1.00 98.44 185 ILE A N 1
ATOM 1412 C CA . ILE A 1 185 ? 10.968 10.393 -12.307 1.00 98.44 185 ILE A CA 1
ATOM 1413 C C . ILE A 1 185 ? 11.292 10.240 -10.817 1.00 98.44 185 ILE A C 1
ATOM 1415 O O . ILE A 1 185 ? 10.395 9.999 -10.009 1.00 98.44 185 ILE A O 1
ATOM 1419 N N . SER A 1 186 ? 12.556 10.429 -10.436 1.00 98.50 186 SER A N 1
ATOM 1420 C CA . SER A 1 186 ? 13.004 10.327 -9.045 1.00 98.50 186 SER A CA 1
ATOM 1421 C C . SER A 1 186 ? 12.238 11.281 -8.127 1.00 98.50 186 SER A C 1
ATOM 1423 O O . SER A 1 186 ? 11.713 10.863 -7.090 1.00 98.50 186 SER A O 1
ATOM 1425 N N . LYS A 1 187 ? 12.078 12.547 -8.536 1.00 98.50 187 LYS A N 1
ATOM 1426 C CA . LYS A 1 187 ? 11.317 13.548 -7.779 1.00 98.50 187 LYS A CA 1
ATOM 1427 C C . LYS A 1 187 ? 9.842 13.167 -7.651 1.00 98.50 187 LYS A C 1
ATOM 1429 O O . LYS A 1 187 ? 9.297 13.241 -6.550 1.00 98.50 187 LYS A O 1
ATOM 1434 N N . GLN A 1 188 ? 9.213 12.743 -8.750 1.00 98.31 188 GLN A N 1
ATOM 1435 C CA . GLN A 1 188 ? 7.812 12.314 -8.760 1.00 98.31 188 GLN A CA 1
ATOM 1436 C C . GLN A 1 188 ? 7.582 11.157 -7.780 1.00 98.31 188 GLN A C 1
ATOM 1438 O O . GLN A 1 188 ? 6.705 11.234 -6.921 1.00 98.31 188 GLN A O 1
ATOM 1443 N N . VAL A 1 189 ? 8.389 10.101 -7.871 1.00 98.62 189 VAL A N 1
ATOM 1444 C CA . VAL A 1 189 ? 8.205 8.892 -7.059 1.00 98.62 189 VAL A CA 1
ATOM 1445 C C . VAL A 1 189 ? 8.576 9.128 -5.592 1.00 98.62 189 VAL A C 1
ATOM 1447 O O . VAL A 1 189 ? 7.893 8.624 -4.702 1.00 98.62 189 VAL A O 1
ATOM 1450 N N . THR A 1 190 ? 9.581 9.963 -5.315 1.00 98.69 190 THR A N 1
ATOM 1451 C CA . THR A 1 190 ? 9.906 10.391 -3.942 1.00 98.69 190 THR A CA 1
ATOM 1452 C C . THR A 1 190 ? 8.739 11.133 -3.295 1.00 98.69 190 THR A C 1
ATOM 1454 O O . THR A 1 190 ? 8.430 10.909 -2.124 1.00 98.69 190 THR A O 1
ATOM 1457 N N . GLN A 1 191 ? 8.058 11.997 -4.050 1.00 98.62 191 GLN A N 1
ATOM 1458 C CA . GLN A 1 191 ? 6.879 12.690 -3.544 1.00 98.62 191 GLN A CA 1
ATOM 1459 C C . GLN A 1 191 ? 5.726 11.719 -3.260 1.00 98.62 191 GLN A C 1
ATOM 1461 O O . GLN A 1 191 ? 5.108 11.818 -2.202 1.00 98.62 191 GLN A O 1
ATOM 1466 N N . ILE A 1 192 ? 5.501 10.731 -4.133 1.00 98.69 192 ILE A N 1
ATOM 1467 C CA . ILE A 1 192 ? 4.512 9.667 -3.901 1.00 98.69 192 ILE A CA 1
ATOM 1468 C C . ILE A 1 192 ? 4.820 8.887 -2.610 1.00 98.69 192 ILE A C 1
ATOM 1470 O O . ILE A 1 192 ? 3.913 8.677 -1.806 1.00 98.69 192 ILE A O 1
ATOM 1474 N N . ASP A 1 193 ? 6.075 8.484 -2.370 1.00 98.56 193 ASP A N 1
ATOM 1475 C CA . ASP A 1 193 ? 6.468 7.739 -1.156 1.00 98.56 193 ASP A CA 1
ATOM 1476 C C . ASP A 1 193 ? 6.261 8.567 0.125 1.00 98.56 193 ASP A C 1
ATOM 1478 O O . ASP A 1 193 ? 5.737 8.059 1.121 1.00 98.56 193 ASP A O 1
ATOM 1482 N N . ASN A 1 194 ? 6.617 9.854 0.104 1.00 98.56 194 ASN A N 1
ATOM 1483 C CA . ASN A 1 194 ? 6.430 10.751 1.248 1.00 98.56 194 ASN A CA 1
ATOM 1484 C C . ASN A 1 194 ? 4.946 11.009 1.546 1.00 98.56 194 ASN A C 1
ATOM 1486 O O . ASN A 1 194 ? 4.518 10.907 2.701 1.00 98.56 194 ASN A O 1
ATOM 1490 N N . ASP A 1 195 ? 4.147 11.284 0.514 1.00 98.44 195 ASP A N 1
ATOM 1491 C CA . ASP A 1 195 ? 2.710 11.514 0.660 1.00 98.44 195 ASP A CA 1
ATOM 1492 C C . ASP A 1 195 ? 1.980 10.243 1.118 1.00 98.44 195 ASP A C 1
ATOM 1494 O O . ASP A 1 195 ? 1.074 10.324 1.955 1.00 98.44 195 ASP A O 1
ATOM 1498 N N . LEU A 1 196 ? 2.396 9.065 0.631 1.00 98.38 196 LEU A N 1
ATOM 1499 C CA . LEU A 1 196 ? 1.878 7.776 1.091 1.00 98.38 196 LEU A CA 1
ATOM 1500 C C . LEU A 1 196 ? 2.112 7.617 2.593 1.00 98.38 196 LEU A C 1
ATOM 1502 O O . LEU A 1 196 ? 1.164 7.333 3.320 1.00 98.38 196 LEU A O 1
ATOM 1506 N N . LYS A 1 197 ? 3.342 7.840 3.075 1.00 97.81 197 LYS A N 1
ATOM 1507 C CA . LYS A 1 197 ? 3.681 7.732 4.505 1.00 97.81 197 LYS A CA 1
ATOM 1508 C C . LYS A 1 197 ? 2.834 8.669 5.367 1.00 97.81 197 LYS A C 1
ATOM 1510 O O . LYS A 1 197 ? 2.295 8.238 6.388 1.00 97.81 197 LYS A O 1
ATOM 1515 N N . ALA A 1 198 ? 2.684 9.928 4.955 1.00 97.75 198 ALA A N 1
ATOM 1516 C CA . ALA A 1 198 ? 1.901 10.917 5.693 1.00 97.75 198 ALA A CA 1
ATOM 1517 C C . ALA A 1 198 ? 0.412 10.537 5.764 1.00 97.75 198 ALA A C 1
ATOM 1519 O O . ALA A 1 198 ? -0.180 10.518 6.847 1.00 97.75 198 ALA A O 1
ATOM 1520 N N . ARG A 1 199 ? -0.190 10.176 4.622 1.00 97.19 199 ARG A N 1
ATOM 1521 C CA . ARG A 1 199 ? -1.605 9.773 4.544 1.00 97.19 199 ARG A CA 1
ATOM 1522 C C . ARG A 1 199 ? -1.868 8.464 5.277 1.00 97.19 199 ARG A C 1
ATOM 1524 O O . ARG A 1 199 ? -2.873 8.362 5.979 1.00 97.19 199 ARG A O 1
ATOM 1531 N N . ALA A 1 200 ? -0.963 7.496 5.146 1.00 96.94 200 ALA A N 1
ATOM 1532 C CA . ALA A 1 200 ? -1.075 6.209 5.811 1.00 96.94 200 ALA A CA 1
ATOM 1533 C C . ALA A 1 200 ? -1.008 6.355 7.332 1.00 96.94 200 ALA A C 1
ATOM 1535 O O . ALA A 1 200 ? -1.849 5.804 8.035 1.00 96.94 200 ALA A O 1
ATOM 1536 N N . SER A 1 201 ? -0.068 7.157 7.842 1.00 97.19 201 SER A N 1
ATOM 1537 C CA . SER A 1 201 ? 0.026 7.472 9.272 1.00 97.19 201 SER A CA 1
ATOM 1538 C C . SER A 1 201 ? -1.267 8.109 9.791 1.00 97.19 201 SER A C 1
ATOM 1540 O O . SER A 1 201 ? -1.852 7.621 10.756 1.00 97.19 201 SER A O 1
ATOM 1542 N N . ALA A 1 202 ? -1.785 9.133 9.103 1.00 95.56 202 ALA A N 1
ATOM 1543 C CA . ALA A 1 202 ? -3.021 9.806 9.505 1.00 95.56 202 ALA A CA 1
ATOM 1544 C C . ALA A 1 202 ? -4.232 8.854 9.538 1.00 95.56 202 ALA A C 1
ATOM 1546 O O . ALA A 1 202 ? -4.983 8.839 10.516 1.00 95.56 202 ALA A O 1
ATOM 1547 N N . TYR A 1 203 ? -4.408 8.032 8.499 1.00 96.62 203 TYR A N 1
ATOM 1548 C CA . TYR A 1 203 ? -5.517 7.080 8.425 1.00 96.62 203 TYR A CA 1
ATOM 1549 C C . TYR A 1 203 ? -5.386 5.950 9.456 1.00 96.62 203 TYR A C 1
ATOM 1551 O O . TYR A 1 203 ? -6.362 5.604 10.123 1.00 96.62 203 TYR A O 1
ATOM 1559 N N . ASN A 1 204 ? -4.179 5.408 9.639 1.00 95.94 204 ASN A N 1
ATOM 1560 C CA . ASN A 1 204 ? -3.923 4.327 10.589 1.00 95.94 204 ASN A CA 1
ATOM 1561 C C . ASN A 1 204 ? -4.068 4.791 12.041 1.00 95.94 204 ASN A C 1
ATOM 1563 O O . ASN A 1 204 ? -4.611 4.044 12.850 1.00 95.94 204 ASN A O 1
ATOM 1567 N N . ASN A 1 205 ? -3.665 6.022 12.369 1.00 95.69 205 ASN A N 1
ATOM 1568 C CA . ASN A 1 205 ? -3.897 6.601 13.696 1.00 95.69 205 ASN A CA 1
ATOM 1569 C C . ASN A 1 205 ? -5.394 6.698 13.996 1.00 95.69 205 ASN A C 1
ATOM 1571 O O . ASN A 1 205 ? -5.844 6.325 15.076 1.00 95.69 205 ASN A O 1
ATOM 1575 N N . LEU A 1 206 ? -6.186 7.134 13.016 1.00 94.38 206 L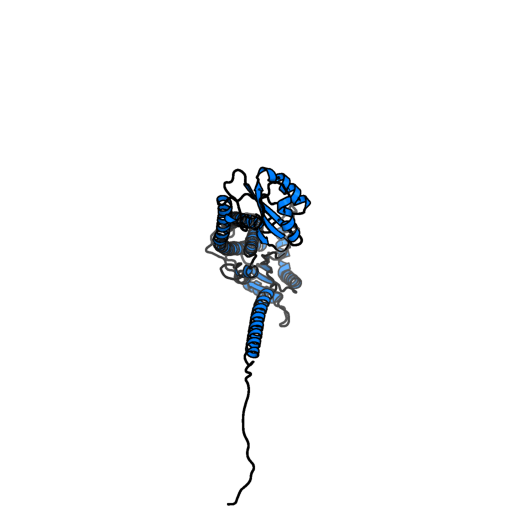EU A N 1
ATOM 1576 C CA . LEU A 1 206 ? -7.632 7.214 13.160 1.00 94.38 206 LEU A CA 1
ATOM 1577 C C . LEU A 1 206 ? -8.270 5.823 13.315 1.00 94.38 206 LEU A C 1
ATOM 1579 O O . LEU A 1 206 ? -9.101 5.626 14.202 1.00 94.38 206 LEU A O 1
ATOM 1583 N N . LYS A 1 207 ? -7.845 4.842 12.505 1.00 93.88 207 LYS A N 1
ATOM 1584 C CA . LYS A 1 207 ? -8.269 3.435 12.626 1.00 93.88 207 LYS A CA 1
ATOM 1585 C C . LYS A 1 207 ? -7.900 2.854 13.997 1.00 93.88 207 LYS A C 1
ATOM 1587 O O . LYS A 1 207 ? -8.741 2.211 14.616 1.00 93.88 207 LYS A O 1
ATOM 1592 N N . GLY A 1 208 ? -6.682 3.100 14.476 1.00 94.38 208 GLY A N 1
ATOM 1593 C CA . GLY A 1 208 ? -6.186 2.620 15.767 1.00 94.38 208 GLY A CA 1
ATOM 1594 C C . GLY A 1 208 ? -6.932 3.231 16.952 1.00 94.38 208 GLY A C 1
ATOM 1595 O O . GLY A 1 208 ? -7.345 2.505 17.853 1.00 94.38 208 GLY A O 1
ATOM 1596 N N . ASN A 1 209 ? -7.184 4.542 16.925 1.00 93.38 209 ASN A N 1
ATOM 1597 C CA . ASN A 1 209 ? -7.967 5.225 17.958 1.00 93.38 209 ASN A CA 1
ATOM 1598 C C . ASN A 1 209 ? -9.399 4.686 18.026 1.00 93.38 209 ASN A C 1
ATOM 1600 O O . ASN A 1 209 ? -9.890 4.387 19.114 1.00 93.38 209 ASN A O 1
ATOM 1604 N N . LEU A 1 210 ? -10.039 4.495 16.868 1.00 92.56 210 LEU A N 1
ATOM 1605 C CA . LEU A 1 210 ? -11.374 3.907 16.796 1.00 92.56 210 LEU A CA 1
ATOM 1606 C C . LEU A 1 210 ? -11.383 2.476 17.352 1.00 92.56 210 LEU A C 1
ATOM 1608 O O . LEU A 1 210 ? -12.189 2.166 18.223 1.00 92.56 210 LEU A O 1
ATOM 1612 N N . GLN A 1 211 ? -10.438 1.633 16.926 1.00 91.88 211 GLN A N 1
ATOM 1613 C CA . GLN A 1 211 ? -10.334 0.252 17.401 1.00 91.88 211 GLN A CA 1
ATOM 1614 C C . GLN A 1 211 ? -10.091 0.174 18.917 1.00 91.88 211 GLN A C 1
ATOM 1616 O O . GLN A 1 211 ? -10.611 -0.718 19.587 1.00 91.88 211 GLN A O 1
ATOM 1621 N N . ASN A 1 212 ? -9.314 1.103 19.481 1.00 90.06 212 ASN A N 1
ATOM 1622 C CA . ASN A 1 212 ? -9.079 1.170 20.922 1.00 90.06 212 ASN A CA 1
ATOM 1623 C C . ASN A 1 212 ? -10.361 1.494 21.698 1.00 90.06 212 ASN A C 1
ATOM 1625 O O . ASN A 1 212 ? -10.612 0.874 22.731 1.00 90.06 212 ASN A O 1
ATOM 1629 N N . LEU A 1 213 ? -11.187 2.419 21.202 1.00 86.56 213 LEU A N 1
ATOM 1630 C CA . LEU A 1 213 ? -12.490 2.703 21.809 1.00 86.56 213 LEU A CA 1
ATOM 1631 C C . LEU A 1 213 ? -13.461 1.529 21.636 1.00 86.56 213 LEU A C 1
ATOM 1633 O O . LEU A 1 213 ? -14.162 1.171 22.579 1.00 86.56 213 LEU A O 1
ATOM 1637 N N . GLU A 1 214 ? -13.483 0.891 20.463 1.00 88.31 214 GLU A N 1
ATOM 1638 C CA . GLU A 1 214 ? -14.345 -0.270 20.203 1.00 88.31 214 GLU A CA 1
ATOM 1639 C C . GLU A 1 214 ? -14.008 -1.422 21.157 1.00 88.31 214 GLU A C 1
ATOM 1641 O O . GLU A 1 214 ? -14.906 -2.041 21.724 1.00 88.31 214 GLU A O 1
ATOM 1646 N N . ARG A 1 215 ? -12.716 -1.655 21.419 1.00 87.56 215 ARG A N 1
ATOM 1647 C CA . ARG A 1 215 ? -12.258 -2.651 22.398 1.00 87.56 215 ARG A CA 1
ATOM 1648 C C . ARG A 1 215 ? -12.688 -2.332 23.825 1.00 87.56 215 ARG A C 1
ATOM 1650 O O . ARG A 1 215 ? -13.035 -3.262 24.539 1.00 87.56 215 ARG A O 1
ATOM 1657 N N . LYS A 1 216 ? -12.694 -1.060 24.243 1.00 84.25 216 LYS A N 1
ATOM 1658 C CA . LYS A 1 216 ? -13.203 -0.671 25.575 1.00 84.25 216 LYS A CA 1
ATOM 1659 C C . LYS A 1 216 ? -14.691 -0.990 25.737 1.00 84.25 216 LYS A C 1
ATOM 1661 O O . LYS A 1 216 ? -15.132 -1.293 26.842 1.00 84.25 216 LYS A O 1
ATOM 1666 N N . ASN A 1 217 ? -15.452 -0.948 24.646 1.00 83.12 217 ASN A N 1
ATOM 1667 C CA . ASN A 1 217 ? -16.892 -1.208 24.657 1.00 83.12 217 ASN A CA 1
ATOM 1668 C C . ASN A 1 217 ? -17.249 -2.680 24.401 1.00 83.12 217 ASN A C 1
ATOM 1670 O O . ASN A 1 217 ? -18.410 -3.059 24.562 1.00 83.12 217 ASN A O 1
ATOM 1674 N N . ALA A 1 218 ? -16.270 -3.512 24.040 1.00 85.12 218 ALA A N 1
ATOM 1675 C CA . ALA A 1 218 ? -16.425 -4.943 23.813 1.00 85.12 218 ALA A CA 1
ATOM 1676 C C . ALA A 1 218 ? -15.900 -5.768 25.003 1.00 85.12 218 ALA A C 1
ATOM 1678 O O . ALA A 1 218 ? -15.040 -5.323 25.759 1.00 85.12 218 ALA A O 1
ATOM 1679 N N . GLY A 1 219 ? -16.394 -6.999 25.156 1.00 85.38 219 GLY A N 1
ATOM 1680 C CA . GLY A 1 219 ? -15.973 -7.931 26.211 1.00 85.38 219 GLY A CA 1
ATOM 1681 C C . GLY A 1 219 ? -17.103 -8.313 27.165 1.00 85.38 219 GLY A C 1
ATOM 1682 O O . GLY A 1 219 ? -18.263 -7.979 26.932 1.00 85.38 219 GLY A O 1
ATOM 1683 N N . SER A 1 220 ? -16.764 -9.040 28.231 1.00 91.75 220 SER A N 1
ATOM 1684 C CA . SER A 1 220 ? -17.726 -9.427 29.268 1.00 91.75 220 SER A CA 1
ATOM 1685 C C . SER A 1 220 ? -18.050 -8.253 30.189 1.00 91.75 220 SER A C 1
ATOM 1687 O O . SER A 1 220 ? -17.279 -7.291 30.281 1.00 91.75 220 SER A O 1
ATOM 1689 N N . LEU A 1 221 ? -19.152 -8.351 30.938 1.00 93.19 221 LEU A N 1
ATOM 1690 C CA . LEU A 1 221 ? -19.559 -7.342 31.932 1.00 93.19 221 LEU A CA 1
ATOM 1691 C C . LEU A 1 221 ? -18.483 -7.025 32.989 1.00 93.19 221 LEU A C 1
ATOM 1693 O O . LEU A 1 221 ? -18.509 -5.961 33.610 1.00 93.19 221 LEU A O 1
ATOM 1697 N N . LEU A 1 222 ? -17.513 -7.924 33.172 1.00 90.56 222 LEU A N 1
ATOM 1698 C CA . LEU A 1 222 ? -16.388 -7.741 34.087 1.00 90.56 222 LEU A CA 1
ATOM 1699 C C . LEU A 1 222 ? -15.351 -6.733 33.597 1.00 90.56 222 LEU A C 1
ATOM 1701 O O . LEU A 1 222 ? -14.627 -6.195 34.431 1.00 90.56 222 LEU A O 1
ATOM 1705 N N . THR A 1 223 ? -15.232 -6.499 32.290 1.00 89.81 223 THR A N 1
ATOM 1706 C CA . THR A 1 223 ? -14.145 -5.687 31.717 1.00 89.81 223 THR A CA 1
ATOM 1707 C C . THR A 1 223 ? -14.632 -4.581 30.795 1.00 89.81 223 THR A C 1
ATOM 1709 O O . THR A 1 223 ? -13.998 -3.525 30.769 1.00 89.81 223 THR A O 1
ATOM 1712 N N . ARG A 1 224 ? -15.760 -4.772 30.099 1.00 91.25 224 ARG A N 1
ATOM 1713 C CA . ARG A 1 224 ? -16.309 -3.769 29.178 1.00 91.25 224 ARG A CA 1
ATOM 1714 C C . ARG A 1 224 ? -16.742 -2.490 29.897 1.00 91.25 224 ARG A C 1
ATOM 1716 O O . ARG A 1 224 ? -17.105 -2.512 31.080 1.00 91.25 224 ARG A O 1
ATOM 1723 N N . SER A 1 225 ? -16.746 -1.382 29.163 1.00 90.12 225 SER A N 1
ATOM 1724 C CA . SER A 1 225 ? -17.431 -0.160 29.583 1.00 90.12 225 SER A CA 1
ATOM 1725 C C . SER A 1 225 ? -18.906 -0.455 29.855 1.00 90.12 225 SER A C 1
ATOM 1727 O O . SER A 1 225 ? -19.529 -1.223 29.126 1.00 90.12 225 SER A O 1
ATOM 1729 N N . LEU A 1 226 ? -19.442 0.137 30.922 1.00 92.38 226 LEU A N 1
ATOM 1730 C CA . LEU A 1 226 ? -20.853 0.013 31.302 1.00 92.38 226 LEU A CA 1
ATOM 1731 C C . LEU A 1 226 ? -21.682 1.213 30.822 1.00 92.38 226 LEU A C 1
ATOM 1733 O O . LEU A 1 226 ? -22.898 1.217 30.986 1.00 92.38 226 LEU A O 1
ATOM 1737 N N . ALA A 1 227 ? -21.035 2.216 30.217 1.00 89.12 227 ALA A N 1
ATOM 1738 C CA . ALA A 1 227 ? -21.660 3.461 29.776 1.00 89.12 227 ALA A CA 1
ATOM 1739 C C . ALA A 1 227 ? -22.758 3.255 28.713 1.00 89.12 227 ALA A C 1
ATOM 1741 O O . ALA A 1 227 ? -23.698 4.036 28.618 1.00 89.12 227 ALA A O 1
ATOM 1742 N N . ASP A 1 228 ? -22.668 2.209 27.896 1.00 86.88 228 ASP A N 1
ATOM 1743 C CA . ASP A 1 228 ? -23.697 1.874 26.907 1.00 86.88 228 ASP A CA 1
ATOM 1744 C C . ASP A 1 228 ? -24.824 0.992 27.470 1.00 86.88 228 ASP A C 1
ATOM 1746 O O . ASP A 1 228 ? -25.816 0.760 26.778 1.00 86.88 228 ASP A O 1
ATOM 1750 N N . ILE A 1 229 ? -24.677 0.510 28.707 1.00 91.19 229 ILE A N 1
ATOM 1751 C CA . ILE A 1 229 ? -25.598 -0.421 29.364 1.00 91.19 229 ILE A CA 1
ATOM 1752 C C . ILE A 1 229 ? -26.509 0.302 30.357 1.00 91.19 229 ILE A C 1
ATOM 1754 O O . ILE A 1 229 ? -27.716 0.065 30.373 1.00 91.19 229 ILE A O 1
ATOM 1758 N N . VAL A 1 230 ? -25.926 1.153 31.198 1.00 93.75 230 VAL A N 1
ATOM 1759 C CA . VAL A 1 230 ? -26.623 1.763 32.333 1.00 93.75 230 VAL A CA 1
ATOM 1760 C C . VAL A 1 230 ? -27.265 3.094 31.962 1.00 93.75 230 VAL A C 1
ATOM 1762 O O . VAL A 1 230 ? -26.792 3.811 31.077 1.00 93.75 230 VAL A O 1
ATOM 1765 N N . LYS A 1 231 ? -28.338 3.447 32.662 1.00 93.69 231 LYS A N 1
ATOM 1766 C CA . LYS A 1 231 ? -29.095 4.684 32.457 1.00 93.69 231 LYS A CA 1
ATOM 1767 C C . LYS A 1 231 ? -29.121 5.519 33.725 1.00 93.69 231 LYS A C 1
ATOM 1769 O O . LYS A 1 231 ? -28.847 5.027 34.814 1.00 93.69 231 LYS A O 1
ATOM 1774 N N . LYS A 1 232 ? -29.507 6.787 33.588 1.00 93.75 232 LYS A N 1
ATOM 1775 C CA . LYS A 1 232 ? -29.627 7.724 34.711 1.00 93.75 232 LYS A CA 1
ATOM 1776 C C . LYS A 1 232 ? -30.543 7.198 35.813 1.00 93.75 232 LYS A C 1
ATOM 1778 O O . LYS A 1 232 ? -30.248 7.377 36.988 1.00 93.75 232 LYS A O 1
ATOM 1783 N N . GLU A 1 233 ? -31.632 6.539 35.424 1.00 93.88 233 GLU A N 1
ATOM 1784 C CA . GLU A 1 233 ? -32.655 6.035 36.343 1.00 93.88 233 GLU A CA 1
ATOM 1785 C C . GLU A 1 233 ? -32.160 4.863 37.201 1.00 93.88 233 GLU A C 1
ATOM 1787 O O . GLU A 1 233 ? -32.756 4.572 38.236 1.00 93.88 233 GLU A O 1
ATOM 1792 N N . ASP A 1 234 ? -31.059 4.219 36.804 1.00 94.75 234 ASP A N 1
ATOM 1793 C CA . ASP A 1 234 ? -30.474 3.100 37.539 1.00 94.75 234 ASP A CA 1
ATOM 1794 C C . ASP A 1 234 ? -29.690 3.561 38.777 1.00 94.75 234 ASP A C 1
ATOM 1796 O O . ASP A 1 234 ? -29.306 2.719 39.587 1.00 94.75 234 ASP A O 1
ATOM 1800 N N . PHE A 1 235 ? -29.443 4.871 38.942 1.00 95.81 235 PHE A N 1
ATOM 1801 C CA . PHE A 1 235 ? -28.605 5.421 40.009 1.00 95.81 235 PHE A CA 1
ATOM 1802 C C . PHE A 1 235 ? -29.340 6.426 40.891 1.00 95.81 235 PHE A C 1
ATOM 1804 O O . PHE A 1 235 ? -30.018 7.342 40.430 1.00 95.81 235 PHE A O 1
ATOM 1811 N N . VAL A 1 236 ? -29.080 6.328 42.194 1.00 94.50 236 VAL A N 1
ATOM 1812 C CA . VAL A 1 236 ? -29.333 7.421 43.138 1.00 94.50 236 VAL A CA 1
ATOM 1813 C C . VAL A 1 236 ? -28.231 8.471 42.985 1.00 94.50 236 VAL A C 1
ATOM 1815 O O . VAL A 1 236 ? -27.095 8.253 43.413 1.00 94.50 236 VAL A O 1
ATOM 1818 N N . LEU A 1 237 ? -28.574 9.600 42.366 1.00 92.62 237 LEU A N 1
ATOM 1819 C CA . LEU A 1 237 ? -27.687 10.747 42.158 1.00 92.62 237 LEU A CA 1
ATOM 1820 C C . LEU A 1 237 ? -27.848 11.789 43.275 1.00 92.62 237 LEU A C 1
ATOM 1822 O O . LEU A 1 237 ? -28.832 11.769 44.013 1.00 92.62 237 LEU A O 1
ATOM 1826 N N . ASP A 1 238 ? -26.853 12.667 43.420 1.00 89.19 238 ASP A N 1
ATOM 1827 C CA . ASP A 1 238 ? -26.859 13.825 44.333 1.00 89.19 238 ASP A CA 1
ATOM 1828 C C . ASP A 1 238 ? -27.164 13.516 45.813 1.00 89.19 238 ASP A C 1
ATOM 1830 O O . ASP A 1 238 ? -27.561 14.387 46.586 1.00 89.19 238 ASP A O 1
ATOM 1834 N N . SER A 1 239 ? -26.941 12.270 46.245 1.00 93.50 239 SER A N 1
ATOM 1835 C CA . SER A 1 239 ? -27.073 11.876 47.646 1.00 93.50 239 SER A CA 1
ATOM 1836 C C . SER A 1 239 ? -25.736 11.954 48.381 1.00 93.50 239 SER A C 1
ATOM 1838 O O . SER A 1 239 ? -24.740 11.337 47.984 1.00 93.50 239 SER A O 1
ATOM 1840 N N . GLU A 1 240 ? -25.733 12.659 49.512 1.00 93.44 240 GLU A N 1
ATOM 1841 C CA . GLU A 1 240 ? -24.593 12.722 50.434 1.00 93.44 240 GLU A CA 1
ATOM 1842 C C . GLU A 1 240 ? -24.319 11.362 51.097 1.00 93.44 240 GLU A C 1
ATOM 1844 O O . GLU A 1 240 ? -23.171 11.020 51.367 1.00 93.44 240 GLU A O 1
ATOM 1849 N N . TYR A 1 241 ? -25.359 10.550 51.307 1.00 94.62 241 TYR A N 1
ATOM 1850 C CA . TYR A 1 241 ? -25.268 9.329 52.113 1.00 94.62 241 TYR A CA 1
ATOM 1851 C C . TYR A 1 241 ? -25.415 8.045 51.311 1.00 94.62 241 TYR A C 1
ATOM 1853 O O . TYR A 1 241 ? -24.789 7.048 51.672 1.00 94.62 241 TYR A O 1
ATOM 1861 N N . LEU A 1 242 ? -26.207 8.054 50.238 1.00 96.38 242 LEU A N 1
ATOM 1862 C CA . LEU A 1 242 ? -26.474 6.875 49.422 1.00 96.38 242 LEU A CA 1
ATOM 1863 C C . LEU A 1 242 ? -25.614 6.867 48.160 1.00 96.38 242 LEU A C 1
ATOM 1865 O O . LEU A 1 242 ? -25.245 7.906 47.614 1.00 96.38 242 LEU A O 1
ATOM 1869 N N . ILE A 1 243 ? -25.308 5.663 47.696 1.00 96.19 243 ILE A N 1
ATOM 1870 C CA . ILE A 1 243 ? -24.661 5.401 46.416 1.00 96.19 243 ILE A CA 1
ATOM 1871 C C . ILE A 1 243 ? -25.286 4.159 45.792 1.00 96.19 243 ILE A C 1
ATOM 1873 O O . ILE A 1 243 ? -25.729 3.251 46.497 1.00 96.19 243 ILE A O 1
ATOM 1877 N N . THR A 1 244 ? -25.319 4.116 44.465 1.00 97.19 244 THR A N 1
ATOM 1878 C CA . THR A 1 244 ? -25.664 2.898 43.732 1.00 97.19 244 THR A CA 1
ATOM 1879 C C . THR A 1 244 ? -24.400 2.258 43.180 1.00 97.19 244 THR A C 1
ATOM 1881 O O . THR A 1 244 ? -23.635 2.911 42.477 1.00 97.19 244 THR A O 1
ATOM 1884 N N . MET A 1 245 ? -24.176 0.996 43.531 1.00 96.81 245 MET A N 1
ATOM 1885 C CA . MET A 1 245 ? -23.067 0.180 43.045 1.00 96.81 245 MET A CA 1
ATOM 1886 C C . MET A 1 245 ? -23.583 -0.832 42.024 1.00 96.81 245 MET A C 1
ATOM 1888 O O . MET A 1 245 ? -24.749 -1.226 42.063 1.00 96.81 245 MET A O 1
ATOM 1892 N N . LEU A 1 246 ? -22.701 -1.278 41.132 1.00 97.94 246 LEU A N 1
ATOM 1893 C CA . LEU A 1 246 ? -23.024 -2.274 40.116 1.00 97.94 246 LEU A CA 1
ATOM 1894 C C . LEU A 1 246 ? -22.326 -3.594 40.438 1.00 97.94 246 LEU A C 1
ATOM 1896 O O . LEU A 1 246 ? -21.109 -3.621 40.613 1.00 97.94 246 LEU A O 1
ATOM 1900 N N . ALA A 1 247 ? -23.071 -4.690 40.502 1.00 97.69 247 ALA A N 1
ATOM 1901 C CA . ALA A 1 247 ? -22.557 -6.021 40.791 1.00 97.69 247 ALA A CA 1
ATOM 1902 C C . ALA A 1 247 ? -22.719 -6.940 39.579 1.00 97.69 247 ALA A C 1
ATOM 1904 O O . ALA A 1 247 ? -23.814 -7.115 39.053 1.00 97.69 247 ALA A O 1
ATOM 1905 N N . VAL A 1 248 ? -21.622 -7.553 39.149 1.00 98.00 248 VAL A N 1
ATOM 1906 C CA . VAL A 1 248 ? -21.612 -8.623 38.156 1.00 98.00 248 VAL A CA 1
ATOM 1907 C C . VAL A 1 248 ? -21.751 -9.950 38.889 1.00 98.00 248 VAL A C 1
ATOM 1909 O O . VAL A 1 248 ? -20.898 -10.324 39.703 1.00 98.00 248 VAL A O 1
ATOM 1912 N N . VAL A 1 249 ? -22.839 -10.651 38.595 1.00 98.12 249 VAL A N 1
ATOM 1913 C CA . VAL A 1 249 ? -23.238 -11.901 39.244 1.00 98.12 249 VAL A CA 1
ATOM 1914 C C . VAL A 1 249 ? -23.290 -13.002 38.182 1.00 98.12 249 VAL A C 1
ATOM 1916 O O . VAL A 1 249 ? -23.907 -12.789 37.139 1.00 98.12 249 VAL A O 1
ATOM 1919 N N . PRO A 1 250 ? -22.679 -14.180 38.392 1.00 97.56 250 PRO A N 1
ATOM 1920 C CA . PRO A 1 250 ? -22.841 -15.315 37.483 1.00 97.56 250 PRO A CA 1
ATOM 1921 C C . PRO A 1 250 ? -24.298 -15.792 37.428 1.00 97.56 250 PRO A C 1
ATOM 1923 O O . PRO A 1 250 ? -24.955 -15.856 38.469 1.00 97.56 250 PRO A O 1
ATOM 1926 N N . LYS A 1 251 ? -24.790 -16.212 36.254 1.00 96.75 251 LYS A N 1
ATOM 1927 C CA . LYS A 1 251 ? -26.178 -16.708 36.093 1.00 96.75 251 LYS A CA 1
ATOM 1928 C C . LYS A 1 251 ? -26.551 -17.811 37.079 1.00 96.75 251 LYS A C 1
ATOM 1930 O O . LYS A 1 251 ? -27.645 -17.811 37.637 1.00 96.75 251 LYS A O 1
ATOM 1935 N N . ALA A 1 252 ? -25.614 -18.721 37.339 1.00 96.94 252 ALA A N 1
ATOM 1936 C CA . ALA A 1 252 ? -25.797 -19.819 38.285 1.00 96.94 252 ALA A CA 1
ATOM 1937 C C . ALA A 1 252 ? -26.081 -19.353 39.729 1.00 96.94 252 ALA A C 1
ATOM 1939 O O . ALA A 1 252 ? -26.604 -20.130 40.521 1.00 96.94 252 ALA A O 1
ATOM 1940 N N . SER A 1 253 ? -25.760 -18.101 40.068 1.00 97.62 253 SER A N 1
ATOM 1941 C CA . SER A 1 253 ? -25.837 -17.553 41.425 1.00 97.62 253 SER A CA 1
ATOM 1942 C C . SER A 1 253 ? -26.856 -16.417 41.569 1.00 97.62 253 SER A C 1
ATOM 1944 O O . SER A 1 253 ? -26.843 -15.717 42.577 1.00 97.62 253 SER A O 1
ATOM 1946 N N . TYR A 1 254 ? -27.771 -16.225 40.612 1.00 97.88 254 TYR A N 1
ATOM 1947 C CA . TYR A 1 254 ? -28.819 -15.194 40.719 1.00 97.88 254 TYR A CA 1
ATOM 1948 C C . TYR A 1 254 ? -29.744 -15.409 41.919 1.00 97.88 254 TYR A C 1
ATOM 1950 O O . TYR A 1 254 ? -30.073 -14.463 42.632 1.00 97.88 254 TYR A O 1
ATOM 1958 N N . ALA A 1 255 ? -30.144 -16.659 42.170 1.00 97.25 255 ALA A N 1
ATOM 1959 C CA . ALA A 1 255 ? -30.972 -16.989 43.327 1.00 97.25 255 ALA A CA 1
ATOM 1960 C C . ALA A 1 255 ? -30.244 -16.669 44.645 1.00 97.25 255 ALA A C 1
ATOM 1962 O O . ALA A 1 255 ? -30.847 -16.138 45.578 1.00 97.25 255 ALA A O 1
ATOM 1963 N N . ASP A 1 256 ? -28.936 -16.940 44.698 1.00 97.31 256 ASP A N 1
ATOM 1964 C CA . ASP A 1 256 ? -28.098 -16.622 45.853 1.00 97.31 256 ASP A CA 1
ATOM 1965 C C . ASP A 1 256 ? -27.948 -15.114 46.042 1.00 97.31 256 ASP A C 1
ATOM 1967 O O . ASP A 1 256 ? -28.101 -14.635 47.165 1.00 97.31 256 ASP A O 1
ATOM 1971 N N . TRP A 1 257 ? -27.726 -14.359 44.962 1.00 98.06 257 TRP A N 1
ATOM 1972 C CA . TRP A 1 257 ? -27.677 -12.897 44.996 1.00 98.06 257 TRP A CA 1
ATOM 1973 C C . TRP A 1 257 ? -28.945 -12.319 45.620 1.00 98.06 257 TRP A C 1
ATOM 1975 O O . TRP A 1 257 ? -28.863 -11.651 46.648 1.00 98.06 257 TRP A O 1
ATOM 1985 N N . HIS A 1 258 ? -30.122 -12.650 45.079 1.00 97.38 258 HIS A N 1
ATOM 1986 C CA . HIS A 1 258 ? -31.395 -12.121 45.577 1.00 97.38 258 HIS A CA 1
ATOM 1987 C C . HIS A 1 258 ? -31.676 -12.478 47.038 1.00 97.38 258 HIS A C 1
ATOM 1989 O O . HIS A 1 258 ? -32.300 -11.692 47.745 1.00 97.38 258 HIS A O 1
ATOM 1995 N N . ARG A 1 259 ? -31.208 -13.641 47.500 1.00 96.44 259 ARG A N 1
ATOM 1996 C CA . ARG A 1 259 ? -31.365 -14.066 48.894 1.00 96.44 259 ARG A CA 1
ATOM 1997 C C . ARG A 1 259 ? -30.406 -13.364 49.854 1.00 96.44 259 ARG A C 1
ATOM 1999 O O . ARG A 1 259 ? -30.741 -13.223 51.024 1.00 96.44 259 ARG A O 1
ATOM 2006 N N . THR A 1 260 ? -29.209 -12.998 49.400 1.00 96.94 260 THR A N 1
ATOM 2007 C CA . THR A 1 260 ? -28.109 -12.624 50.306 1.00 96.94 260 THR A CA 1
ATOM 2008 C C . THR A 1 260 ? -27.736 -11.150 50.262 1.00 96.94 260 THR A C 1
ATOM 2010 O O . THR A 1 260 ? -27.276 -10.640 51.284 1.00 96.94 260 THR A O 1
ATOM 2013 N N . TYR A 1 261 ? -27.961 -10.445 49.144 1.00 97.56 261 TYR A N 1
ATOM 2014 C CA . TYR A 1 261 ? -27.404 -9.104 48.923 1.00 97.56 261 TYR A CA 1
ATOM 2015 C C . TYR A 1 261 ? -27.789 -8.086 50.010 1.00 97.56 261 TYR A C 1
ATOM 2017 O O . TYR A 1 261 ? -26.952 -7.278 50.403 1.00 97.56 261 TYR A O 1
ATOM 2025 N N . GLU A 1 262 ? -29.020 -8.154 50.532 1.00 97.50 262 GLU A N 1
ATOM 2026 C CA . GLU A 1 262 ? -29.530 -7.254 51.582 1.00 97.50 262 GL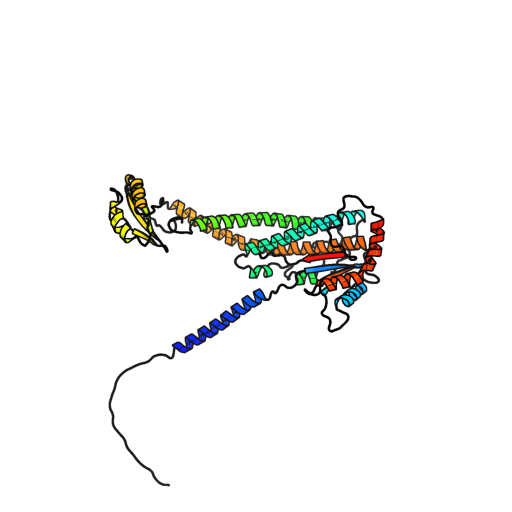U A CA 1
ATOM 2027 C C . GLU A 1 262 ? -28.787 -7.410 52.914 1.00 97.50 262 GLU A C 1
ATOM 2029 O O . GLU A 1 262 ? -28.773 -6.492 53.724 1.00 97.50 262 GLU A O 1
ATOM 2034 N N . THR A 1 263 ? -28.165 -8.569 53.134 1.00 96.81 263 THR A N 1
ATOM 2035 C CA . THR A 1 263 ? -27.464 -8.927 54.377 1.00 96.81 263 THR A CA 1
ATOM 2036 C C . THR A 1 263 ? -25.949 -9.009 54.216 1.00 96.81 263 THR A C 1
ATOM 2038 O O . THR A 1 263 ? -25.253 -9.347 55.171 1.00 96.81 263 THR A O 1
ATOM 2041 N N . LEU A 1 264 ? -25.417 -8.705 53.025 1.00 95.31 264 LEU A N 1
ATOM 2042 C CA . LEU A 1 264 ? -23.968 -8.697 52.796 1.00 95.31 264 LEU A CA 1
ATOM 2043 C C . LEU A 1 264 ? -23.263 -7.612 53.618 1.00 95.31 264 LEU A C 1
ATOM 2045 O O . LEU A 1 264 ? -22.104 -7.795 53.966 1.00 95.31 264 LEU A O 1
ATOM 2049 N N . ALA A 1 265 ? -23.946 -6.505 53.915 1.00 95.69 265 ALA A N 1
ATOM 2050 C CA . ALA A 1 265 ? -23.481 -5.443 54.801 1.00 95.69 265 ALA A CA 1
ATOM 2051 C C . ALA A 1 265 ? -24.689 -4.778 55.488 1.00 95.69 265 ALA A C 1
ATOM 2053 O O . ALA A 1 265 ? -25.796 -4.807 54.958 1.00 95.69 265 ALA A O 1
ATOM 2054 N N . GLU A 1 266 ? -24.489 -4.153 56.650 1.00 93.00 266 GLU A N 1
ATOM 2055 C CA . GLU A 1 266 ? -25.584 -3.614 57.481 1.00 93.00 266 GLU A CA 1
ATOM 2056 C C . GLU A 1 266 ? -26.367 -2.471 56.808 1.00 93.00 266 GLU A C 1
ATOM 2058 O O . GLU A 1 266 ? -27.581 -2.364 56.952 1.00 93.00 266 GLU A O 1
ATOM 2063 N N . MET A 1 267 ? -25.687 -1.612 56.046 1.00 96.06 267 MET A N 1
ATOM 2064 C CA . MET A 1 267 ? -26.281 -0.397 55.473 1.00 96.06 267 MET A CA 1
ATOM 2065 C C . MET A 1 267 ? -26.655 -0.551 53.991 1.00 96.06 267 MET A C 1
ATOM 2067 O O . MET A 1 267 ? -26.434 0.360 53.187 1.00 96.06 267 MET A O 1
ATOM 2071 N N . VAL A 1 268 ? -27.198 -1.708 53.615 1.00 97.75 268 VAL A N 1
ATOM 2072 C CA . VAL A 1 268 ? -27.760 -1.960 52.279 1.00 97.75 268 VAL A CA 1
ATOM 2073 C C . VAL A 1 268 ? -29.242 -1.590 52.273 1.00 97.75 268 VAL A C 1
ATOM 2075 O O . VAL A 1 268 ? -29.968 -1.903 53.213 1.00 97.75 268 VAL A O 1
ATOM 2078 N N . VAL A 1 269 ? -29.716 -0.919 51.220 1.00 97.56 269 VAL A N 1
ATOM 2079 C CA . VAL A 1 269 ? -31.138 -0.578 51.076 1.00 97.56 269 VAL A CA 1
ATOM 2080 C C . VAL A 1 269 ? -31.902 -1.823 50.600 1.00 97.56 269 VAL A C 1
ATOM 2082 O O . VAL A 1 269 ? -31.629 -2.307 49.494 1.00 97.56 269 VAL A O 1
ATOM 2085 N N . PRO A 1 270 ? -32.871 -2.352 51.371 1.00 96.12 270 PRO A N 1
ATOM 2086 C CA . PRO A 1 270 ? -33.643 -3.522 50.960 1.00 96.12 270 PRO A CA 1
ATOM 2087 C C . PRO A 1 270 ? -34.463 -3.250 49.698 1.00 96.12 270 PRO A C 1
ATOM 2089 O O . PRO A 1 270 ? -34.917 -2.127 49.468 1.00 96.12 270 PRO A O 1
ATOM 2092 N N . ARG A 1 271 ? -34.683 -4.286 48.885 1.00 96.44 271 ARG A N 1
ATOM 2093 C CA . ARG A 1 271 ? -35.414 -4.249 47.604 1.00 96.44 271 ARG A CA 1
ATOM 2094 C C . ARG A 1 271 ? -34.869 -3.241 46.579 1.00 96.44 271 ARG A C 1
ATOM 2096 O O . ARG A 1 271 ? -35.597 -2.833 45.683 1.00 96.44 271 ARG A O 1
ATOM 2103 N N . SER A 1 272 ? -33.603 -2.833 46.708 1.00 96.75 272 SER A N 1
ATOM 2104 C CA . SER A 1 272 ? -32.950 -1.892 45.786 1.00 96.75 272 SER A CA 1
ATOM 2105 C C . SER A 1 272 ? -32.305 -2.539 44.557 1.00 96.75 272 SER A C 1
ATOM 2107 O O . SER A 1 272 ? -31.870 -1.813 43.666 1.00 96.75 272 SER A O 1
ATOM 2109 N N . THR A 1 273 ? -32.199 -3.874 44.494 1.00 97.75 273 THR A N 1
ATOM 2110 C CA . THR A 1 273 ? -31.501 -4.527 43.381 1.00 97.75 273 THR A CA 1
ATOM 2111 C C . THR A 1 273 ? -32.382 -4.703 42.150 1.00 97.75 273 THR A C 1
ATOM 2113 O O . THR A 1 273 ? -33.484 -5.237 42.250 1.00 97.75 273 THR A O 1
ATOM 2116 N N . ASN A 1 274 ? -31.867 -4.314 40.982 1.00 96.81 274 ASN A N 1
ATOM 2117 C CA . ASN A 1 274 ? -32.493 -4.547 39.681 1.00 96.81 274 ASN A CA 1
ATOM 2118 C C . ASN A 1 274 ? -31.475 -5.155 38.712 1.00 96.81 274 ASN A C 1
ATOM 2120 O O . ASN A 1 274 ? -30.317 -4.744 38.698 1.00 96.81 274 ASN A O 1
ATOM 2124 N N . LEU A 1 275 ? -31.905 -6.105 37.877 1.00 97.50 275 LEU A N 1
ATOM 2125 C CA . LEU A 1 275 ? -31.099 -6.605 36.761 1.00 97.50 275 LEU A CA 1
ATOM 2126 C C . LEU A 1 275 ? -31.124 -5.571 35.627 1.00 97.50 275 LEU A C 1
ATOM 2128 O O . LEU A 1 275 ? -32.179 -5.324 35.046 1.00 97.50 275 LEU A O 1
ATOM 2132 N N . LEU A 1 276 ? -29.972 -4.979 35.315 1.00 96.94 276 LEU A N 1
ATOM 2133 C CA . LEU A 1 276 ? -29.835 -3.950 34.280 1.00 96.94 276 LEU A CA 1
ATOM 2134 C C . LEU A 1 276 ? -29.553 -4.557 32.903 1.00 96.94 276 LEU A C 1
ATOM 2136 O O . LEU A 1 276 ? -30.069 -4.095 31.888 1.00 96.94 276 LEU A O 1
ATOM 2140 N N . PHE A 1 277 ? -28.714 -5.594 32.868 1.00 96.88 277 PHE A N 1
ATOM 2141 C CA . PHE A 1 277 ? -28.296 -6.258 31.637 1.00 96.88 277 PHE A CA 1
ATOM 2142 C C . PHE A 1 277 ? -27.808 -7.674 31.919 1.00 96.88 277 PHE A C 1
ATOM 2144 O O . PHE A 1 277 ? -27.225 -7.936 32.969 1.00 96.88 277 PHE A O 1
ATOM 2151 N N . GLU A 1 278 ? -27.993 -8.573 30.961 1.00 95.62 278 GLU A N 1
ATOM 2152 C CA . GLU A 1 278 ? -27.551 -9.962 31.034 1.00 95.62 278 GLU A CA 1
ATOM 2153 C C . GLU A 1 278 ? -26.742 -10.309 29.776 1.00 95.62 278 GLU A C 1
ATOM 2155 O O . GLU A 1 278 ? -27.207 -10.083 28.658 1.00 95.62 278 GLU A O 1
ATOM 2160 N N . ASP A 1 279 ? -25.525 -10.836 29.956 1.00 93.44 279 ASP A N 1
ATOM 2161 C CA . ASP A 1 279 ? -24.716 -11.398 28.869 1.00 93.44 279 ASP A CA 1
ATOM 2162 C C . ASP A 1 279 ? -24.862 -12.933 28.810 1.00 93.44 279 ASP A C 1
ATOM 2164 O O . ASP A 1 279 ? -25.849 -13.493 29.289 1.00 93.44 279 ASP A O 1
ATOM 2168 N N . GLN A 1 280 ? -23.941 -13.652 28.164 1.00 92.75 280 GLN A N 1
ATOM 2169 C CA . GLN A 1 280 ? -24.041 -15.111 28.061 1.00 92.75 280 GLN A CA 1
ATOM 2170 C C . GLN A 1 280 ? -23.855 -15.818 29.417 1.00 92.75 280 GLN A C 1
ATOM 2172 O O . GLN A 1 280 ? -24.533 -16.817 29.670 1.00 92.75 280 GLN A O 1
ATOM 2177 N N . ASP A 1 281 ? -23.035 -15.262 30.312 1.00 93.19 281 ASP A N 1
ATOM 2178 C CA . ASP A 1 281 ? -22.524 -15.943 31.509 1.00 93.19 281 ASP A CA 1
ATOM 2179 C C . ASP A 1 281 ? -22.942 -15.259 32.825 1.00 93.19 281 ASP A C 1
ATOM 2181 O O . ASP A 1 281 ? -23.029 -15.903 33.877 1.00 93.19 281 ASP A O 1
ATOM 2185 N N . SER A 1 282 ? -23.213 -13.952 32.783 1.00 97.00 282 SER A N 1
ATOM 2186 C CA . SER A 1 282 ? -23.367 -13.079 33.950 1.00 97.00 282 SER A CA 1
ATOM 2187 C C . SER A 1 282 ? -24.496 -12.058 33.774 1.00 97.00 282 SER A C 1
ATOM 2189 O O . SER A 1 282 ? -24.907 -11.729 32.665 1.00 97.00 282 SER A O 1
ATOM 2191 N N . GLY A 1 283 ? -24.980 -11.514 34.890 1.00 97.44 283 GLY A N 1
ATOM 2192 C CA . GLY A 1 283 ? -25.890 -10.366 34.934 1.00 97.44 283 GLY A CA 1
ATOM 2193 C C . GLY A 1 283 ? -25.264 -9.197 35.671 1.00 97.44 283 GLY A C 1
ATOM 2194 O O . GLY A 1 283 ? -24.523 -9.396 36.634 1.00 97.44 283 GLY A O 1
ATOM 2195 N N . LEU A 1 284 ? -25.566 -7.988 35.215 1.00 98.19 284 LEU A N 1
ATOM 2196 C CA . LEU A 1 284 ? -25.220 -6.737 35.868 1.00 98.19 284 LEU A CA 1
ATOM 2197 C C . LEU A 1 284 ? -26.419 -6.266 36.687 1.00 98.19 284 LEU A C 1
ATOM 2199 O O . LEU A 1 284 ? -27.452 -5.908 36.124 1.00 98.19 284 LEU A O 1
ATOM 2203 N N . PHE A 1 285 ? -26.267 -6.245 38.002 1.00 98.25 285 PHE A N 1
ATOM 2204 C CA . PHE A 1 285 ? -27.282 -5.790 38.939 1.00 98.25 285 PHE A CA 1
ATOM 2205 C C . PHE A 1 285 ? -26.905 -4.431 39.520 1.00 98.25 285 PHE A C 1
ATOM 2207 O O . PHE A 1 285 ? -25.738 -4.196 39.831 1.00 98.25 285 PHE A O 1
ATOM 2214 N N . SER A 1 286 ? -27.882 -3.552 39.722 1.00 97.88 286 SER A N 1
ATOM 2215 C CA . SER A 1 286 ? -27.717 -2.393 40.601 1.00 97.88 286 SER A CA 1
ATOM 2216 C C . SER A 1 286 ? -27.936 -2.795 42.059 1.00 97.88 286 SER A C 1
ATOM 2218 O O . SER A 1 286 ? -28.608 -3.787 42.352 1.00 97.88 286 SER A O 1
ATOM 2220 N N . VAL A 1 287 ? -27.361 -2.040 42.991 1.00 97.88 287 VAL A N 1
ATOM 2221 C CA . VAL A 1 287 ? -27.694 -2.125 44.415 1.00 97.88 287 VAL A CA 1
ATOM 2222 C C . VAL A 1 287 ? -27.446 -0.775 45.079 1.00 97.88 287 VAL A C 1
ATOM 2224 O O . VAL A 1 287 ? -26.404 -0.153 44.859 1.00 97.88 287 VAL A O 1
ATOM 2227 N N . THR A 1 288 ? -28.383 -0.302 45.896 1.00 97.75 288 THR A N 1
ATOM 2228 C CA . THR A 1 288 ? -28.223 0.960 46.628 1.00 97.75 288 THR A CA 1
ATOM 2229 C C . THR A 1 288 ? -27.812 0.672 48.067 1.00 97.75 288 THR A C 1
ATOM 2231 O O . THR A 1 288 ? -28.419 -0.152 48.749 1.00 97.75 288 THR A O 1
ATOM 2234 N N . LEU A 1 289 ? -26.784 1.363 48.550 1.00 97.69 289 LEU A N 1
ATOM 2235 C CA . LEU A 1 289 ? -26.298 1.254 49.924 1.00 97.69 289 LEU A CA 1
ATOM 2236 C C . LEU A 1 289 ? -25.746 2.592 50.416 1.00 97.69 289 LEU A C 1
ATOM 2238 O O . LEU A 1 289 ? -25.552 3.530 49.639 1.00 97.69 289 LEU A O 1
ATOM 2242 N N . PHE A 1 290 ? -25.474 2.689 51.713 1.00 97.56 290 PHE A N 1
ATOM 2243 C CA . PHE A 1 290 ? -24.794 3.855 52.264 1.00 97.56 290 PHE A CA 1
ATOM 2244 C C . PHE A 1 290 ? -23.318 3.863 51.868 1.00 97.56 290 PHE A C 1
ATOM 2246 O O . PHE A 1 290 ? -22.641 2.833 51.901 1.00 97.56 290 PHE A O 1
ATOM 2253 N N . ARG A 1 291 ? -22.776 5.053 51.595 1.00 95.50 291 ARG A N 1
ATOM 2254 C CA . ARG A 1 291 ? -21.370 5.247 51.199 1.00 95.50 291 ARG A CA 1
ATOM 2255 C C . ARG A 1 291 ? -20.370 4.642 52.189 1.00 95.50 291 ARG A C 1
ATOM 2257 O O . ARG A 1 291 ? -19.338 4.128 51.780 1.00 95.50 291 ARG A O 1
ATOM 2264 N N . LYS A 1 292 ? -20.688 4.651 53.486 1.00 96.44 292 LYS A N 1
ATOM 2265 C CA . LYS A 1 292 ? -19.831 4.075 54.538 1.00 96.44 292 LYS A CA 1
ATOM 2266 C C . LYS A 1 292 ? -19.713 2.545 54.475 1.00 96.44 292 LYS A C 1
ATOM 2268 O O . LYS A 1 292 ? -18.772 2.008 55.042 1.00 96.44 292 LYS A O 1
ATOM 2273 N N . ALA A 1 293 ? -20.639 1.854 53.807 1.00 96.75 293 ALA A N 1
ATOM 2274 C CA . ALA A 1 293 ? -20.642 0.394 53.687 1.00 96.75 293 ALA A CA 1
ATOM 2275 C C . ALA A 1 293 ? -20.022 -0.119 52.375 1.00 96.75 293 ALA A C 1
ATOM 2277 O O . ALA A 1 293 ? -20.018 -1.326 52.157 1.00 96.75 293 ALA A O 1
ATOM 2278 N N . ILE A 1 294 ? -19.496 0.754 51.500 1.00 96.00 294 ILE A N 1
ATOM 2279 C CA . ILE A 1 294 ? -18.971 0.350 50.181 1.00 96.00 294 ILE A CA 1
ATOM 2280 C C . ILE A 1 294 ? -17.891 -0.729 50.309 1.00 96.00 294 ILE A C 1
ATOM 2282 O O . ILE A 1 294 ? -17.966 -1.750 49.626 1.00 96.00 294 ILE A O 1
ATOM 2286 N N . ASP A 1 295 ? -16.890 -0.514 51.163 1.00 96.81 295 ASP A N 1
ATOM 2287 C CA . ASP A 1 295 ? -15.735 -1.412 51.244 1.00 96.81 295 ASP A CA 1
ATOM 2288 C C . ASP A 1 295 ? -16.098 -2.772 51.846 1.00 96.81 295 ASP A C 1
ATOM 2290 O O . ASP A 1 295 ? -15.684 -3.807 51.317 1.00 96.81 295 ASP A O 1
ATOM 2294 N N . ASP A 1 296 ? -16.932 -2.774 52.890 1.00 97.38 296 ASP A N 1
ATOM 2295 C CA . ASP A 1 296 ? -17.449 -3.996 53.513 1.00 97.38 296 ASP A CA 1
ATOM 2296 C C . ASP A 1 296 ? -18.326 -4.783 52.528 1.00 97.38 296 ASP A C 1
ATOM 2298 O O . ASP A 1 296 ? -18.086 -5.964 52.271 1.00 97.38 296 ASP A O 1
ATOM 2302 N N . PHE A 1 297 ? -19.243 -4.097 51.837 1.00 97.94 297 PHE A N 1
ATOM 2303 C CA . PHE A 1 297 ? -20.078 -4.707 50.805 1.00 97.94 297 PHE A CA 1
ATOM 2304 C C . PHE A 1 297 ? -19.241 -5.311 49.670 1.00 97.94 297 PHE A C 1
ATOM 2306 O O . PHE A 1 297 ? -19.464 -6.454 49.278 1.00 97.94 297 PHE A O 1
ATOM 2313 N N . LYS A 1 298 ? -18.228 -4.596 49.159 1.00 97.62 298 LYS A N 1
ATOM 2314 C CA . LYS A 1 298 ? -17.301 -5.119 48.137 1.00 97.62 298 LYS A CA 1
ATOM 2315 C C . LYS A 1 298 ? -16.514 -6.330 48.629 1.00 97.62 298 LYS A C 1
ATOM 2317 O O . LYS A 1 298 ? -16.191 -7.220 47.838 1.00 97.62 298 LYS A O 1
ATOM 2322 N N . HIS A 1 299 ? -16.117 -6.348 49.896 1.00 97.38 299 HIS A N 1
ATOM 2323 C CA . HIS A 1 299 ? -15.400 -7.472 50.485 1.00 97.38 299 HIS A CA 1
ATOM 2324 C C . HIS A 1 299 ? -16.304 -8.708 50.580 1.00 97.38 299 HIS A C 1
ATOM 2326 O O . HIS A 1 299 ? -15.959 -9.754 50.027 1.00 97.38 299 HIS A O 1
ATOM 2332 N N . LYS A 1 300 ? -17.504 -8.563 51.150 1.00 97.69 300 LYS A N 1
ATOM 2333 C CA . LYS A 1 300 ? -18.484 -9.651 51.289 1.00 97.69 300 LYS A CA 1
ATOM 2334 C C . LYS A 1 300 ? -19.063 -10.132 49.964 1.00 97.69 300 LYS A C 1
ATOM 2336 O O . LYS A 1 300 ? -19.250 -11.335 49.781 1.00 97.69 300 LYS A O 1
ATOM 2341 N N . ALA A 1 301 ? -19.252 -9.240 48.996 1.00 97.31 301 ALA A N 1
ATOM 2342 C CA . ALA A 1 301 ? -19.609 -9.612 47.631 1.00 97.31 301 ALA A CA 1
ATOM 2343 C C . ALA A 1 301 ? -18.545 -10.534 47.010 1.00 97.31 301 ALA A C 1
ATOM 2345 O O . ALA A 1 301 ? -18.885 -11.587 46.471 1.00 97.31 301 ALA A O 1
ATOM 2346 N N . ARG A 1 302 ? -17.254 -10.201 47.163 1.00 96.38 302 ARG A N 1
ATOM 2347 C CA . ARG A 1 302 ? -16.148 -11.024 46.646 1.00 96.38 302 ARG A CA 1
ATOM 2348 C C . ARG A 1 302 ? -16.056 -12.394 47.314 1.00 96.38 302 ARG A C 1
ATOM 2350 O O . ARG A 1 302 ? -15.833 -13.374 46.607 1.00 96.38 302 ARG A O 1
ATOM 2357 N N . GLU A 1 303 ? -16.272 -12.490 48.628 1.00 96.56 303 GLU A N 1
ATOM 2358 C CA . GLU A 1 303 ? -16.348 -13.783 49.337 1.00 96.56 303 GLU A CA 1
ATOM 2359 C C . GLU A 1 303 ? -17.439 -14.697 48.746 1.00 96.56 303 GLU A C 1
ATOM 2361 O O . GLU A 1 303 ? -17.248 -15.907 48.632 1.00 96.56 303 GLU A O 1
ATOM 2366 N N . ASN A 1 304 ? -18.545 -14.106 48.283 1.00 95.38 304 ASN A N 1
ATOM 2367 C CA . ASN A 1 304 ? -19.657 -14.800 47.629 1.00 95.38 304 ASN A CA 1
ATOM 2368 C C . ASN A 1 304 ? -19.498 -14.920 46.100 1.00 95.38 304 ASN A C 1
ATOM 2370 O O . ASN A 1 304 ? -20.437 -15.307 45.408 1.00 95.38 304 ASN A O 1
ATOM 2374 N N . LYS A 1 305 ? -18.305 -14.631 45.558 1.00 96.12 305 LYS A N 1
ATOM 2375 C CA . LYS A 1 305 ? -17.980 -14.680 44.117 1.00 96.12 305 LYS A CA 1
ATOM 2376 C C . LYS A 1 305 ? -18.774 -13.690 43.252 1.00 96.12 305 LYS A C 1
ATOM 2378 O O . LYS A 1 305 ? -18.881 -13.874 42.040 1.00 96.12 305 LYS A O 1
ATOM 2383 N N . PHE A 1 306 ? -19.284 -12.617 43.847 1.00 97.56 306 PHE A N 1
ATOM 2384 C CA . PHE A 1 306 ? -19.867 -11.483 43.136 1.00 97.56 306 PHE A CA 1
ATOM 2385 C C . PHE A 1 306 ? -18.799 -10.409 42.922 1.00 97.56 306 PHE A C 1
ATOM 2387 O O . PHE A 1 306 ? -18.030 -10.084 43.830 1.00 97.56 306 PHE A O 1
ATOM 2394 N N . THR A 1 307 ? -18.740 -9.836 41.720 1.00 97.19 307 THR A N 1
ATOM 2395 C CA . THR A 1 307 ? -17.760 -8.787 41.405 1.00 97.19 307 THR A CA 1
ATOM 2396 C C . THR A 1 307 ? -18.446 -7.435 41.352 1.00 97.19 307 THR A C 1
ATOM 2398 O O . THR A 1 307 ? -19.221 -7.171 40.443 1.00 97.19 307 THR A O 1
ATOM 2401 N N . VAL A 1 308 ? -18.142 -6.549 42.297 1.00 97.25 308 VAL A N 1
ATOM 2402 C CA . VAL A 1 308 ? -18.647 -5.171 42.270 1.00 97.25 308 VAL A CA 1
ATOM 2403 C C . VAL A 1 308 ? -17.754 -4.321 41.366 1.00 97.25 308 VAL A C 1
ATOM 2405 O O . VAL A 1 308 ? -16.541 -4.268 41.568 1.00 97.25 308 VAL A O 1
ATOM 2408 N N . ARG A 1 309 ? -18.344 -3.680 40.355 1.00 96.12 309 ARG A N 1
ATOM 2409 C CA . ARG A 1 309 ? -17.664 -2.801 39.399 1.00 96.12 309 ARG A CA 1
ATOM 2410 C C . ARG A 1 309 ? -17.561 -1.394 39.978 1.00 96.12 309 ARG A C 1
ATOM 2412 O O . ARG A 1 309 ? -18.555 -0.825 40.425 1.00 96.12 309 ARG A O 1
ATOM 2419 N N . ASP A 1 310 ? -16.359 -0.834 39.918 1.00 90.88 310 ASP A N 1
ATOM 2420 C CA . ASP A 1 310 ? -16.127 0.578 40.201 1.00 90.88 310 ASP A CA 1
ATOM 2421 C C . ASP A 1 310 ? -16.619 1.405 39.021 1.00 90.88 310 ASP A C 1
ATOM 2423 O O . ASP A 1 310 ? -15.972 1.483 37.978 1.00 90.88 310 ASP A O 1
ATOM 2427 N N . PHE A 1 311 ? -17.815 1.964 39.176 1.00 92.44 311 PHE A N 1
ATOM 2428 C CA . PHE A 1 311 ? -18.460 2.780 38.165 1.00 92.44 311 PHE A CA 1
ATOM 2429 C C . PHE A 1 311 ? -19.148 3.965 38.830 1.00 92.44 311 PHE A C 1
ATOM 2431 O O . PHE A 1 311 ? -19.929 3.794 39.767 1.00 92.44 311 PHE A O 1
ATOM 2438 N N . GLN A 1 312 ? -18.869 5.161 38.324 1.00 88.69 312 GLN A N 1
ATOM 2439 C CA . GLN A 1 312 ? -19.542 6.383 38.728 1.00 88.69 312 GLN A CA 1
ATOM 2440 C C . GLN A 1 312 ? -20.310 6.914 37.525 1.00 88.69 312 GLN A C 1
ATOM 2442 O O . GLN A 1 312 ? -19.728 7.162 36.474 1.00 88.69 312 GLN A O 1
ATOM 2447 N N . TYR A 1 313 ? -21.624 7.064 37.678 1.00 91.56 313 TYR A N 1
ATOM 2448 C CA . TYR A 1 313 ? -22.451 7.604 36.611 1.00 91.56 313 TYR A CA 1
ATOM 2449 C C . TYR A 1 313 ? -22.107 9.078 36.376 1.00 91.56 313 TYR A C 1
ATOM 2451 O O . TYR A 1 313 ? -22.253 9.904 37.278 1.00 91.56 313 TYR A O 1
ATOM 2459 N N . ASN A 1 314 ? -21.666 9.392 35.159 1.00 90.75 314 ASN A N 1
ATOM 2460 C CA . ASN A 1 314 ? -21.382 10.745 34.705 1.00 90.75 314 ASN A CA 1
ATOM 2461 C C . ASN A 1 314 ? -21.939 10.927 33.288 1.00 90.75 314 ASN A C 1
ATOM 2463 O O . ASN A 1 314 ? -21.375 10.440 32.309 1.00 90.75 314 ASN A O 1
ATOM 2467 N N . GLU A 1 315 ? -23.065 11.631 33.190 1.00 89.25 315 GLU A N 1
ATOM 2468 C CA . GLU A 1 315 ? -23.787 11.833 31.931 1.00 89.25 315 GLU A CA 1
ATOM 2469 C C . GLU A 1 315 ? -22.948 12.598 30.891 1.00 89.25 315 GLU A C 1
ATOM 2471 O O . GLU A 1 315 ? -23.018 12.291 29.700 1.00 89.25 315 GLU A O 1
ATOM 2476 N N . GLU A 1 316 ? -22.120 13.551 31.327 1.00 90.88 316 GLU A N 1
ATOM 2477 C CA . GLU A 1 316 ? -21.278 14.362 30.441 1.00 90.88 316 GLU A CA 1
ATOM 2478 C C . GLU A 1 316 ? -20.143 13.537 29.827 1.00 90.88 316 GLU A C 1
ATOM 2480 O O . GLU A 1 316 ? -19.941 13.575 28.613 1.00 90.88 316 GLU A O 1
ATOM 2485 N N . GLU A 1 317 ? -19.447 12.743 30.643 1.00 88.81 317 GLU A N 1
ATOM 2486 C CA . GLU A 1 317 ? -18.342 11.882 30.200 1.00 88.81 317 GLU A CA 1
ATOM 2487 C C . GLU A 1 317 ? -18.837 10.780 29.256 1.00 88.81 317 GLU A C 1
ATOM 2489 O O . GLU A 1 317 ? -18.305 10.596 28.161 1.00 88.81 317 GLU A O 1
ATOM 2494 N N . MET A 1 318 ? -19.935 10.112 29.620 1.00 88.19 318 MET A N 1
ATOM 2495 C CA . MET A 1 318 ? -20.540 9.064 28.794 1.00 88.19 318 MET A CA 1
ATOM 2496 C C . MET A 1 318 ? -21.009 9.597 27.434 1.00 88.19 318 MET A C 1
ATOM 2498 O O . MET A 1 318 ? -20.869 8.930 26.402 1.00 88.19 318 MET A O 1
ATOM 2502 N N . LYS A 1 319 ? -21.569 10.812 27.413 1.00 90.12 319 LYS A N 1
ATOM 2503 C CA . LYS A 1 319 ? -21.967 11.479 26.173 1.00 90.12 319 LYS A CA 1
ATOM 2504 C C . LYS A 1 319 ? -20.746 11.859 25.333 1.00 90.12 319 LYS A C 1
ATOM 2506 O O . LYS A 1 319 ? -20.762 11.597 24.130 1.00 90.12 319 LYS A O 1
ATOM 2511 N N . ALA A 1 320 ? -19.700 12.409 25.948 1.00 90.94 320 ALA A N 1
ATOM 2512 C CA . ALA A 1 320 ? -18.461 12.776 25.265 1.00 90.94 320 ALA A CA 1
ATOM 2513 C C . ALA A 1 320 ? -17.794 11.564 24.588 1.00 90.94 320 ALA A C 1
ATOM 2515 O O . ALA A 1 320 ? -17.447 11.644 23.408 1.00 90.94 320 ALA A O 1
ATOM 2516 N N . ASP A 1 321 ? -17.714 10.420 25.274 1.00 87.75 321 ASP A N 1
ATOM 2517 C CA . ASP A 1 321 ? -17.165 9.171 24.726 1.00 87.75 321 ASP A CA 1
ATOM 2518 C C . ASP A 1 321 ? -17.955 8.676 23.502 1.00 87.75 321 ASP A C 1
ATOM 2520 O O . ASP A 1 321 ? -17.389 8.265 22.480 1.00 87.75 321 ASP A O 1
ATOM 2524 N N . LYS A 1 322 ? -19.291 8.734 23.571 1.00 88.56 322 LYS A N 1
ATOM 2525 C CA . LYS A 1 322 ? -20.172 8.325 22.465 1.00 88.56 322 LYS A CA 1
ATOM 2526 C C . LYS A 1 322 ? -20.072 9.272 21.267 1.00 88.56 322 LYS A C 1
ATOM 2528 O O . LYS A 1 322 ? -20.087 8.822 20.113 1.00 88.56 322 LYS A O 1
ATOM 2533 N N . GLU A 1 323 ? -19.974 10.572 21.523 1.00 92.19 323 GLU A N 1
ATOM 2534 C CA . GLU A 1 323 ? -19.750 11.588 20.494 1.00 92.19 323 GLU A CA 1
ATOM 2535 C C . GLU A 1 323 ? -18.382 11.411 19.830 1.00 92.19 323 GLU A C 1
ATOM 2537 O O . GLU A 1 323 ? -18.292 11.452 18.601 1.00 92.19 323 GLU A O 1
ATOM 2542 N N . GLU A 1 324 ? -17.334 11.129 20.603 1.00 91.50 324 GLU A N 1
ATOM 2543 C CA . GLU A 1 324 ? -15.997 10.845 20.086 1.00 91.50 324 GLU A CA 1
ATOM 2544 C C . GLU A 1 324 ? -15.969 9.585 19.213 1.00 91.50 324 GLU A C 1
ATOM 2546 O O . GLU A 1 324 ? -15.454 9.634 18.092 1.00 91.50 324 GLU A O 1
ATOM 2551 N N . MET A 1 325 ? -16.585 8.488 19.658 1.00 90.00 325 MET A N 1
ATOM 2552 C CA . MET A 1 325 ? -16.729 7.268 18.856 1.00 90.00 325 MET A CA 1
ATOM 2553 C C . MET A 1 325 ? -17.410 7.558 17.510 1.00 90.00 325 MET A C 1
ATOM 2555 O O . MET A 1 325 ? -16.941 7.150 16.442 1.00 90.00 325 MET A O 1
ATOM 2559 N N . THR A 1 326 ? -18.519 8.300 17.551 1.00 93.06 326 THR A N 1
ATOM 2560 C CA . THR A 1 326 ? -19.298 8.651 16.356 1.00 93.06 326 THR A CA 1
ATOM 2561 C C . THR A 1 326 ? -18.500 9.558 15.419 1.00 93.06 326 THR A C 1
ATOM 2563 O O . THR A 1 326 ? -18.510 9.354 14.197 1.00 93.06 326 THR A O 1
ATOM 2566 N N . ARG A 1 327 ? -17.767 10.528 15.977 1.00 95.31 327 ARG A N 1
ATOM 2567 C CA . ARG A 1 327 ? -16.867 11.427 15.247 1.00 95.31 327 ARG A CA 1
ATOM 2568 C C . ARG A 1 327 ? -15.772 10.637 14.536 1.00 95.31 327 ARG A C 1
ATOM 2570 O O . ARG A 1 327 ? -15.664 10.739 13.317 1.00 95.31 327 ARG A O 1
ATOM 2577 N N . LEU A 1 328 ? -15.035 9.785 15.252 1.00 94.31 328 LEU A N 1
ATOM 2578 C CA . LEU A 1 328 ? -13.955 8.973 14.680 1.00 94.31 328 LEU A CA 1
ATOM 2579 C C . LEU A 1 328 ? -14.462 8.009 13.601 1.00 94.31 328 LEU A C 1
ATOM 2581 O O . LEU A 1 328 ? -13.850 7.900 12.539 1.00 94.31 328 LEU A O 1
ATOM 2585 N N . SER A 1 329 ? -15.608 7.356 13.812 1.00 93.50 329 SER A N 1
ATOM 2586 C CA . SER A 1 329 ? -16.223 6.483 12.801 1.00 93.50 329 SER A CA 1
ATOM 2587 C C . SER A 1 329 ? -16.610 7.257 11.533 1.00 93.50 329 SER A C 1
ATOM 2589 O O . SER A 1 329 ? -16.362 6.810 10.406 1.00 93.50 329 SER A O 1
ATOM 2591 N N . THR A 1 330 ? -17.170 8.456 11.701 1.00 95.38 330 THR A N 1
ATOM 2592 C CA . THR A 1 330 ? -17.535 9.343 10.589 1.00 95.38 330 THR A CA 1
ATOM 2593 C C . THR A 1 330 ? -16.300 9.824 9.834 1.00 95.38 330 THR A C 1
ATOM 2595 O O . THR A 1 330 ? -16.272 9.772 8.602 1.00 95.38 330 THR A O 1
ATOM 2598 N N . ASP A 1 331 ? -15.261 10.243 10.547 1.00 94.88 331 ASP A N 1
ATOM 2599 C CA . ASP A 1 331 ? -14.021 10.728 9.950 1.00 94.88 331 ASP A CA 1
ATOM 2600 C C . ASP A 1 331 ? -13.273 9.601 9.222 1.00 94.88 331 ASP A C 1
ATOM 2602 O O . ASP A 1 331 ? -12.775 9.825 8.115 1.00 94.88 331 ASP A O 1
ATOM 2606 N N . LYS A 1 332 ? -13.309 8.360 9.737 1.00 94.25 332 LYS A N 1
ATOM 2607 C CA . LYS A 1 332 ? -12.798 7.165 9.033 1.00 94.25 332 LYS A CA 1
ATOM 2608 C C . LYS A 1 332 ? -13.463 7.011 7.672 1.00 94.25 332 LYS A C 1
ATOM 2610 O O . LYS A 1 332 ? -12.780 6.869 6.656 1.00 94.25 332 LYS A O 1
ATOM 2615 N N . LYS A 1 333 ? -14.799 7.055 7.646 1.00 93.50 333 LYS A N 1
ATOM 2616 C CA . LYS A 1 333 ? -15.594 6.910 6.417 1.00 93.50 333 LYS A CA 1
ATOM 2617 C C . LYS A 1 333 ? -15.339 8.058 5.441 1.00 93.50 333 LYS A C 1
ATOM 2619 O O . LYS A 1 333 ? -15.185 7.812 4.246 1.00 93.50 333 LYS A O 1
ATOM 2624 N N . LYS A 1 334 ? -15.240 9.294 5.941 1.00 95.56 334 LYS A N 1
ATOM 2625 C CA . LYS A 1 334 ? -14.930 10.480 5.127 1.00 95.56 334 LYS A CA 1
ATOM 2626 C C . LYS A 1 334 ? -13.547 10.398 4.483 1.00 95.56 334 LYS A C 1
ATOM 2628 O O . LYS A 1 334 ? -13.418 10.765 3.319 1.00 95.56 334 LYS A O 1
ATOM 2633 N N . GLN A 1 335 ? -12.534 9.914 5.204 1.00 94.62 335 GLN A N 1
ATOM 2634 C CA . GLN A 1 335 ? -11.160 9.807 4.694 1.00 94.62 335 GLN A CA 1
ATOM 2635 C C . GLN A 1 335 ? -10.957 8.616 3.751 1.00 94.62 335 GLN A C 1
ATOM 2637 O O . GLN A 1 335 ? -10.143 8.696 2.832 1.00 94.62 335 GLN A O 1
ATOM 2642 N N . PHE A 1 336 ? -11.719 7.534 3.931 1.00 95.50 336 PHE A N 1
ATOM 2643 C CA . PHE A 1 336 ? -11.573 6.304 3.150 1.00 95.50 336 PHE A CA 1
ATOM 2644 C C . PHE A 1 336 ? -11.694 6.527 1.633 1.00 95.50 336 PHE A C 1
ATOM 2646 O O . PHE A 1 336 ? -10.796 6.161 0.878 1.00 95.50 336 PHE A O 1
ATOM 2653 N N . GLY A 1 337 ? -12.771 7.170 1.169 1.00 95.19 337 GLY A N 1
ATOM 2654 C CA . GLY A 1 337 ? -13.004 7.386 -0.266 1.00 95.19 337 GLY A CA 1
ATOM 2655 C C . GLY A 1 337 ? -11.893 8.198 -0.960 1.00 95.19 337 GLY A C 1
ATOM 2656 O O . GLY A 1 337 ? -11.348 7.743 -1.971 1.00 95.19 337 GLY A O 1
ATOM 2657 N N . PRO A 1 338 ? -11.527 9.386 -0.440 1.00 96.75 338 PRO A N 1
ATOM 2658 C CA . PRO A 1 338 ? -10.392 10.164 -0.929 1.00 96.75 338 PRO A CA 1
ATOM 2659 C C . PRO A 1 338 ? -9.063 9.406 -0.885 1.00 96.75 338 PRO A C 1
ATOM 2661 O O . PRO A 1 338 ? -8.297 9.506 -1.842 1.00 96.75 338 PRO A O 1
ATOM 2664 N N . LEU A 1 339 ? -8.802 8.632 0.175 1.00 97.38 339 LEU A N 1
ATOM 2665 C CA . LEU A 1 339 ? -7.583 7.834 0.303 1.00 97.38 339 LEU A CA 1
ATOM 2666 C C . LEU A 1 339 ? -7.490 6.777 -0.798 1.00 97.38 339 LEU A C 1
ATOM 2668 O O . LEU A 1 339 ? -6.494 6.737 -1.512 1.00 97.38 339 LEU A O 1
ATOM 2672 N N . VAL A 1 340 ? -8.544 5.982 -0.999 1.00 96.69 340 VAL A N 1
ATOM 2673 C CA . VAL A 1 340 ? -8.581 4.959 -2.056 1.00 96.69 340 VAL A CA 1
ATOM 2674 C C . VAL A 1 340 ? -8.394 5.599 -3.431 1.00 96.69 340 VAL A C 1
ATOM 2676 O O . VAL A 1 340 ? -7.594 5.118 -4.230 1.00 96.69 340 VAL A O 1
ATOM 2679 N N . ARG A 1 341 ? -9.068 6.722 -3.718 1.00 96.69 341 ARG A N 1
ATOM 2680 C CA . ARG A 1 341 ? -8.886 7.443 -4.991 1.00 96.69 341 ARG A CA 1
ATOM 2681 C C . ARG A 1 341 ? -7.443 7.912 -5.177 1.00 96.69 341 ARG A C 1
ATOM 2683 O O . ARG A 1 341 ? -6.897 7.758 -6.267 1.00 96.69 341 ARG A O 1
ATOM 2690 N N . TRP A 1 342 ? -6.834 8.464 -4.130 1.00 98.19 342 TRP A N 1
ATOM 2691 C CA . TRP A 1 342 ? -5.442 8.904 -4.161 1.00 98.19 342 TRP A CA 1
ATOM 2692 C C . TRP A 1 342 ? -4.495 7.725 -4.412 1.00 98.19 342 TRP A C 1
ATOM 2694 O O . TRP A 1 342 ? -3.623 7.831 -5.272 1.00 98.19 342 TRP A O 1
ATOM 2704 N N . LEU A 1 343 ? -4.705 6.585 -3.746 1.00 98.12 343 LEU A N 1
ATOM 2705 C CA . LEU A 1 343 ? -3.901 5.379 -3.948 1.00 98.12 343 LEU A CA 1
ATOM 2706 C C . LEU A 1 343 ? -3.999 4.862 -5.388 1.00 98.12 343 LEU A C 1
ATOM 2708 O O . LEU A 1 343 ? -2.964 4.573 -5.974 1.00 98.12 343 LEU A O 1
ATOM 2712 N N . LYS A 1 344 ? -5.195 4.821 -5.996 1.00 97.31 344 LYS A N 1
ATOM 2713 C CA . LYS A 1 344 ? -5.360 4.392 -7.403 1.00 97.31 344 LYS A CA 1
ATOM 2714 C C . LYS A 1 344 ? -4.545 5.254 -8.366 1.00 97.31 344 LYS A C 1
ATOM 2716 O O . LYS A 1 344 ? -3.826 4.736 -9.215 1.00 97.31 344 LYS A O 1
ATOM 2721 N N . VAL A 1 345 ? -4.660 6.577 -8.229 1.00 98.06 345 VAL A N 1
ATOM 2722 C CA . VAL A 1 345 ? -3.961 7.528 -9.106 1.00 98.06 345 VAL A CA 1
ATOM 2723 C C . VAL A 1 345 ? -2.451 7.390 -8.941 1.00 98.06 345 VAL A C 1
ATOM 2725 O O . VAL A 1 345 ? -1.737 7.240 -9.926 1.00 98.06 345 VAL A O 1
ATOM 2728 N N . ASN A 1 346 ? -1.956 7.386 -7.703 1.00 98.38 346 ASN A N 1
ATOM 2729 C CA . ASN A 1 346 ? -0.515 7.369 -7.454 1.00 98.38 346 ASN A CA 1
ATOM 2730 C C . ASN A 1 346 ? 0.117 5.998 -7.697 1.00 98.38 346 ASN A C 1
ATOM 2732 O O . ASN A 1 346 ? 1.283 5.934 -8.074 1.00 98.38 346 ASN A O 1
ATOM 2736 N N . PHE A 1 347 ? -0.649 4.915 -7.563 1.00 98.50 347 PHE A N 1
ATOM 2737 C CA . PHE A 1 347 ? -0.236 3.600 -8.033 1.00 98.50 347 PHE A CA 1
ATOM 2738 C C . PHE A 1 347 ? 0.004 3.609 -9.547 1.00 98.50 347 PHE A C 1
ATOM 2740 O O . PHE A 1 347 ? 1.083 3.226 -9.994 1.00 98.50 347 PHE A O 1
ATOM 2747 N N . SER A 1 348 ? -0.970 4.104 -10.322 1.00 98.25 348 SER A N 1
ATOM 2748 C CA . SER A 1 348 ? -0.849 4.226 -11.778 1.00 98.25 348 SER A CA 1
ATOM 2749 C C . SER A 1 348 ? 0.377 5.057 -12.160 1.00 98.25 348 SER A C 1
ATOM 2751 O O . SER A 1 348 ? 1.174 4.634 -12.990 1.00 98.25 348 SER A O 1
ATOM 2753 N N . GLU A 1 349 ? 0.558 6.226 -11.541 1.00 98.25 349 GLU A N 1
ATOM 2754 C CA . GLU A 1 349 ? 1.706 7.104 -11.797 1.00 98.25 349 GLU A CA 1
ATOM 2755 C C . GLU A 1 349 ? 3.048 6.441 -11.459 1.00 98.25 349 GLU A C 1
ATOM 2757 O O . GLU A 1 349 ? 3.971 6.481 -12.272 1.00 98.25 349 GLU A O 1
ATOM 2762 N N . ALA A 1 350 ? 3.156 5.783 -10.301 1.00 98.50 350 ALA A N 1
ATOM 2763 C CA . ALA A 1 350 ? 4.377 5.091 -9.895 1.00 98.50 350 ALA A CA 1
ATOM 2764 C C . ALA A 1 350 ? 4.697 3.902 -10.815 1.00 98.50 350 ALA A C 1
ATOM 2766 O O . ALA A 1 350 ? 5.855 3.703 -11.182 1.00 98.50 350 ALA A O 1
ATOM 2767 N N . PHE A 1 351 ? 3.686 3.134 -11.233 1.00 98.38 351 PHE A N 1
ATOM 2768 C CA . PHE A 1 351 ? 3.871 2.006 -12.146 1.00 98.38 351 PHE A CA 1
ATOM 2769 C C . PHE A 1 351 ? 4.302 2.469 -13.542 1.00 98.38 351 PHE A C 1
ATOM 2771 O O . PHE A 1 351 ? 5.243 1.922 -14.113 1.00 98.38 351 PHE A O 1
ATOM 2778 N N . ILE A 1 352 ? 3.671 3.520 -14.076 1.00 98.25 352 ILE A N 1
ATOM 2779 C CA . ILE A 1 352 ? 4.073 4.144 -15.345 1.00 98.25 352 ILE A CA 1
ATOM 2780 C C . ILE A 1 352 ? 5.533 4.605 -15.262 1.00 98.25 352 ILE A C 1
ATOM 2782 O O . ILE A 1 352 ? 6.326 4.285 -16.151 1.00 98.25 352 ILE A O 1
ATOM 2786 N N . ALA A 1 353 ? 5.904 5.306 -14.188 1.00 98.56 353 ALA A N 1
ATOM 2787 C CA . ALA A 1 353 ? 7.273 5.754 -13.955 1.00 98.56 353 ALA A CA 1
ATOM 2788 C C . ALA A 1 353 ? 8.264 4.577 -13.901 1.00 98.56 353 ALA A C 1
ATOM 2790 O O . ALA A 1 353 ? 9.347 4.655 -14.481 1.00 98.56 353 ALA A O 1
ATOM 2791 N N . TRP A 1 354 ? 7.877 3.458 -13.280 1.00 98.56 354 TRP A N 1
ATOM 2792 C CA . TRP A 1 354 ? 8.699 2.251 -13.209 1.00 98.56 354 TRP A CA 1
ATOM 2793 C C . TRP A 1 354 ? 9.023 1.678 -14.591 1.00 98.56 354 TRP A C 1
ATOM 2795 O O . TRP A 1 354 ? 10.190 1.436 -14.906 1.00 98.56 354 TRP A O 1
ATOM 2805 N N . ILE A 1 355 ? 8.015 1.529 -15.456 1.00 98.38 355 ILE A N 1
ATOM 2806 C CA . ILE A 1 355 ? 8.217 1.014 -16.818 1.00 98.38 355 ILE A CA 1
ATOM 2807 C C . ILE A 1 355 ? 9.079 1.973 -17.657 1.00 98.38 355 ILE A C 1
ATOM 2809 O O . ILE A 1 355 ? 9.910 1.517 -18.443 1.00 98.38 355 ILE A O 1
ATOM 2813 N N . HIS A 1 356 ? 8.968 3.288 -17.447 1.00 98.44 356 HIS A N 1
ATOM 2814 C CA . HIS A 1 356 ? 9.854 4.263 -18.093 1.00 98.44 356 HIS A CA 1
ATOM 2815 C C . HIS A 1 356 ? 11.305 4.157 -17.608 1.00 98.44 356 HIS A C 1
ATOM 2817 O O . HIS A 1 356 ? 12.221 4.254 -18.424 1.00 98.44 356 HIS A O 1
ATOM 2823 N N . ILE A 1 357 ? 11.546 3.882 -16.321 1.00 98.31 357 ILE A N 1
ATOM 2824 C CA . ILE A 1 357 ? 12.899 3.581 -15.828 1.00 98.31 357 ILE A CA 1
ATOM 2825 C C . ILE A 1 357 ? 13.442 2.297 -16.459 1.00 98.31 357 ILE A C 1
ATOM 2827 O O . ILE A 1 357 ? 14.587 2.294 -16.909 1.00 98.31 357 ILE A O 1
ATOM 2831 N N . LYS A 1 358 ? 12.638 1.230 -16.574 1.00 98.19 358 LYS A N 1
ATOM 2832 C CA . LYS A 1 358 ? 13.048 0.001 -17.284 1.00 98.19 358 LYS A CA 1
ATOM 2833 C C . LYS A 1 358 ? 13.426 0.300 -18.739 1.00 98.19 358 LYS A C 1
ATOM 2835 O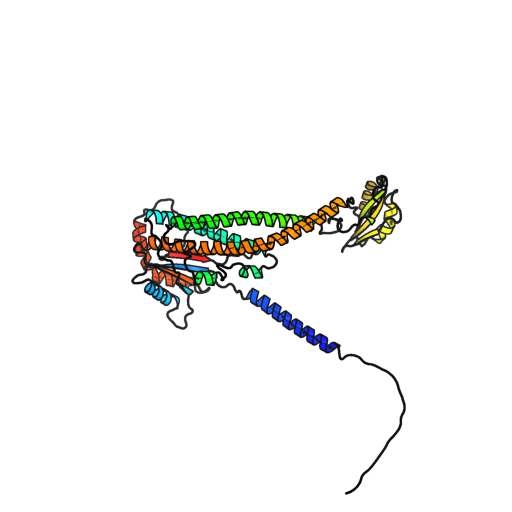 O . LYS A 1 358 ? 14.451 -0.182 -19.214 1.00 98.19 358 LYS A O 1
ATOM 2840 N N . ALA A 1 359 ? 12.651 1.142 -19.424 1.00 98.31 359 ALA A N 1
ATOM 2841 C CA . ALA A 1 359 ? 12.957 1.593 -20.779 1.00 98.31 359 ALA A CA 1
ATOM 2842 C C . ALA A 1 359 ? 14.282 2.380 -20.849 1.00 98.31 359 ALA A C 1
ATOM 2844 O O . ALA A 1 359 ? 15.106 2.104 -21.721 1.00 98.31 359 ALA A O 1
ATOM 2845 N N . LEU A 1 360 ? 14.531 3.301 -19.909 1.00 97.94 360 LEU A N 1
ATOM 2846 C CA . LEU A 1 360 ? 15.805 4.026 -19.814 1.00 97.94 360 LEU A CA 1
ATOM 2847 C C . LEU A 1 360 ? 16.987 3.087 -19.567 1.00 97.94 360 LEU A C 1
ATOM 2849 O O . LEU A 1 360 ? 18.016 3.234 -20.221 1.00 97.94 360 LEU A O 1
ATOM 2853 N N . ARG A 1 361 ? 16.839 2.105 -18.670 1.00 97.62 361 ARG A N 1
ATOM 2854 C CA . ARG A 1 361 ? 17.876 1.101 -18.391 1.00 97.62 361 ARG A CA 1
ATOM 2855 C C . ARG A 1 361 ? 18.225 0.291 -19.633 1.00 97.62 361 ARG A C 1
ATOM 2857 O O . ARG A 1 361 ? 19.397 0.188 -19.977 1.00 97.62 361 ARG A O 1
ATOM 2864 N N . VAL A 1 362 ? 17.215 -0.210 -20.347 1.00 97.69 362 VAL A N 1
ATOM 2865 C CA . VAL A 1 362 ? 17.421 -0.928 -21.615 1.00 97.69 362 VAL A CA 1
ATOM 2866 C C . VAL A 1 362 ? 18.118 -0.048 -22.640 1.00 97.69 362 VAL A C 1
ATOM 2868 O O . VAL A 1 362 ? 19.039 -0.521 -23.301 1.00 97.69 362 VAL A O 1
ATOM 2871 N N . PHE A 1 363 ? 17.700 1.212 -22.780 1.00 97.56 363 PHE A N 1
ATOM 2872 C CA . PHE A 1 363 ? 18.312 2.144 -23.722 1.00 97.56 363 PHE A CA 1
ATOM 2873 C C . PHE A 1 363 ? 19.792 2.373 -23.399 1.00 97.56 363 PHE A C 1
ATOM 2875 O O . PHE A 1 363 ? 20.641 2.143 -24.257 1.00 97.56 363 PHE A O 1
ATOM 2882 N N . VAL A 1 364 ? 20.107 2.773 -22.161 1.00 96.31 364 VAL A N 1
ATOM 2883 C CA . VAL A 1 364 ? 21.482 3.057 -21.719 1.00 96.31 364 VAL A CA 1
ATOM 2884 C C . VAL A 1 364 ? 22.363 1.825 -21.880 1.00 96.31 364 VAL A C 1
ATOM 2886 O O . VAL A 1 364 ? 23.426 1.916 -22.488 1.00 96.31 364 VAL A O 1
ATOM 2889 N N . GLU A 1 365 ? 21.910 0.660 -21.421 1.00 94.69 365 GLU A N 1
ATOM 2890 C CA . GLU A 1 365 ? 22.708 -0.559 -21.519 1.00 94.69 365 GLU A CA 1
ATOM 2891 C C . GLU A 1 365 ? 22.882 -1.037 -22.965 1.00 94.69 365 GLU A C 1
ATOM 2893 O O . GLU A 1 365 ? 23.959 -1.498 -23.333 1.00 94.69 365 GLU A O 1
ATOM 2898 N N . SER A 1 366 ? 21.867 -0.872 -23.819 1.00 94.94 366 SER A N 1
ATOM 2899 C CA . SER A 1 366 ? 21.991 -1.197 -25.246 1.00 94.94 366 SER A CA 1
ATOM 2900 C C . SER A 1 366 ? 23.015 -0.296 -25.934 1.00 94.94 366 SER A C 1
ATOM 2902 O O . SER A 1 366 ? 23.795 -0.783 -26.744 1.00 94.94 366 SER A O 1
ATOM 2904 N N . VAL A 1 367 ? 23.065 0.998 -25.598 1.00 94.44 367 VAL A N 1
ATOM 2905 C CA . VAL A 1 367 ? 24.088 1.913 -26.132 1.00 94.44 367 VAL A CA 1
ATOM 2906 C C . VAL A 1 367 ? 25.480 1.554 -25.606 1.00 94.44 367 VAL A C 1
ATOM 2908 O O . VAL A 1 367 ? 26.433 1.550 -26.381 1.00 94.44 367 VAL A O 1
ATOM 2911 N N . LEU A 1 368 ? 25.607 1.208 -24.321 1.00 92.50 368 LEU A N 1
ATOM 2912 C CA . LEU A 1 368 ? 26.883 0.801 -23.723 1.00 92.50 368 LEU A CA 1
ATOM 2913 C C . LEU A 1 368 ? 27.416 -0.518 -24.309 1.00 92.50 368 LEU A C 1
ATOM 2915 O O . LEU A 1 368 ? 28.618 -0.635 -24.528 1.00 92.50 368 LEU A O 1
ATOM 2919 N N . ARG A 1 369 ? 26.542 -1.497 -24.585 1.00 91.88 369 ARG A N 1
ATOM 2920 C CA . ARG A 1 369 ? 26.939 -2.809 -25.127 1.00 91.88 369 ARG A CA 1
ATOM 2921 C C . ARG A 1 369 ? 27.096 -2.826 -26.647 1.00 91.88 369 ARG A C 1
ATOM 2923 O O . ARG A 1 369 ? 27.972 -3.521 -27.150 1.00 91.88 369 ARG A O 1
ATOM 2930 N N . TYR A 1 370 ? 26.231 -2.127 -27.382 1.00 92.38 370 TYR A N 1
ATOM 2931 C CA . TYR A 1 370 ? 26.154 -2.222 -28.850 1.00 92.38 370 TYR A CA 1
ATOM 2932 C C . TYR A 1 370 ? 26.751 -1.011 -29.574 1.00 92.38 370 TYR A C 1
ATOM 2934 O O . TYR A 1 370 ? 26.956 -1.065 -30.785 1.00 92.38 370 TYR A O 1
ATOM 2942 N N . GLY A 1 371 ? 27.066 0.061 -28.845 1.00 90.38 371 GLY A N 1
ATOM 2943 C CA . GLY A 1 371 ? 27.700 1.254 -29.388 1.00 90.38 371 GLY A CA 1
ATOM 2944 C C . GLY A 1 371 ? 26.762 2.143 -30.207 1.00 90.38 371 GLY A C 1
ATOM 2945 O O . GLY A 1 371 ? 25.536 2.100 -30.085 1.00 90.38 371 GLY A O 1
ATOM 2946 N N . LEU A 1 372 ? 27.376 3.004 -31.022 1.00 88.19 372 LEU A N 1
ATOM 2947 C CA . LEU A 1 372 ? 26.698 3.939 -31.918 1.00 88.19 372 LEU A CA 1
ATOM 2948 C C . LEU A 1 372 ? 26.902 3.538 -33.389 1.00 88.19 372 LEU A C 1
ATOM 2950 O O . LEU A 1 372 ? 27.968 3.022 -33.726 1.00 88.19 372 LEU A O 1
ATOM 2954 N N . PRO A 1 373 ? 25.941 3.834 -34.286 1.00 89.31 373 PRO A N 1
ATOM 2955 C CA . PRO A 1 373 ? 24.652 4.494 -34.035 1.00 89.31 373 PRO A CA 1
ATOM 2956 C C . PRO A 1 373 ? 23.689 3.624 -33.212 1.00 89.31 373 PRO A C 1
ATOM 2958 O O . PRO A 1 373 ? 23.803 2.402 -33.211 1.00 89.31 373 PRO A O 1
ATOM 2961 N N . VAL A 1 374 ? 22.735 4.257 -32.516 1.00 91.06 374 VAL A N 1
ATOM 2962 C CA . VAL A 1 374 ? 21.737 3.544 -31.701 1.00 91.06 374 VAL A CA 1
ATOM 2963 C C . VAL A 1 374 ? 20.882 2.664 -32.612 1.00 91.06 374 VAL A C 1
ATOM 2965 O O . VAL A 1 374 ? 20.021 3.153 -33.336 1.00 91.06 374 VAL A O 1
ATOM 2968 N N . ASN A 1 375 ? 21.153 1.362 -32.603 1.00 93.06 375 ASN A N 1
ATOM 2969 C CA . ASN A 1 375 ? 20.511 0.401 -33.490 1.00 93.06 375 ASN A CA 1
ATOM 2970 C C . ASN A 1 375 ? 20.285 -0.918 -32.748 1.00 93.06 375 ASN A C 1
ATOM 2972 O O . ASN A 1 375 ? 21.083 -1.855 -32.823 1.00 93.06 375 ASN A O 1
ATOM 2976 N N . PHE A 1 376 ? 19.192 -0.977 -31.995 1.00 95.69 376 PHE A N 1
ATOM 2977 C CA . PHE A 1 376 ? 18.790 -2.157 -31.242 1.00 95.69 376 PHE A CA 1
ATOM 2978 C C . PHE A 1 376 ? 17.277 -2.364 -31.319 1.00 95.69 376 PHE A C 1
ATOM 2980 O O . PHE A 1 376 ? 16.510 -1.445 -31.613 1.00 95.69 376 PHE A O 1
ATOM 2987 N N . GLN A 1 377 ? 16.836 -3.587 -31.040 1.00 96.81 377 GLN A N 1
ATOM 2988 C CA . GLN A 1 377 ? 15.428 -3.949 -30.941 1.00 96.81 377 GLN A CA 1
ATOM 2989 C C . GLN A 1 377 ? 15.122 -4.409 -29.515 1.00 96.81 377 GLN A C 1
ATOM 2991 O O . GLN A 1 377 ? 15.486 -5.519 -29.128 1.00 96.81 377 GLN A O 1
ATOM 2996 N N . ALA A 1 378 ? 14.409 -3.577 -28.752 1.00 97.44 378 ALA A N 1
ATOM 2997 C CA . ALA A 1 378 ? 13.869 -3.968 -27.454 1.00 97.44 378 ALA A CA 1
ATOM 2998 C C . ALA A 1 378 ? 12.597 -4.815 -27.621 1.00 97.44 378 ALA A C 1
ATOM 3000 O O . ALA A 1 378 ? 11.747 -4.553 -28.482 1.00 97.44 378 ALA A O 1
ATOM 3001 N N . MET A 1 379 ? 12.483 -5.867 -26.820 1.00 96.75 379 MET A N 1
ATOM 3002 C CA . MET A 1 379 ? 11.461 -6.902 -26.941 1.00 96.75 379 MET A CA 1
ATOM 3003 C C . MET A 1 379 ? 11.007 -7.328 -25.551 1.00 96.75 379 MET A C 1
ATOM 3005 O O . MET A 1 379 ? 11.824 -7.551 -24.661 1.00 96.75 379 MET A O 1
ATOM 3009 N N . LEU A 1 380 ? 9.699 -7.461 -25.378 1.00 96.69 380 LEU A N 1
ATOM 3010 C CA . LEU A 1 380 ? 9.087 -7.963 -24.160 1.00 96.69 380 LEU A CA 1
ATOM 3011 C C . LEU A 1 380 ? 8.656 -9.408 -24.396 1.00 96.69 380 LEU A C 1
ATOM 3013 O O . LEU A 1 380 ? 7.878 -9.683 -25.309 1.00 96.69 380 LEU A O 1
ATOM 3017 N N . LEU A 1 381 ? 9.166 -10.329 -23.588 1.00 94.81 381 LEU A N 1
ATOM 3018 C CA . LEU A 1 381 ? 8.823 -11.743 -23.641 1.00 94.81 381 LEU A CA 1
ATOM 3019 C C . LEU A 1 381 ? 8.086 -12.105 -22.355 1.00 94.81 381 LEU A C 1
ATOM 3021 O O . LEU A 1 381 ? 8.548 -11.798 -21.263 1.00 94.81 381 LEU A O 1
ATOM 3025 N N . GLN A 1 382 ? 6.960 -12.791 -22.475 1.00 91.88 382 GLN A N 1
ATOM 3026 C CA . GLN A 1 382 ? 6.236 -13.394 -21.364 1.00 91.88 382 GLN A CA 1
ATOM 3027 C C . GLN A 1 382 ? 6.452 -14.911 -21.434 1.00 91.88 382 GLN A C 1
ATOM 3029 O O . GLN A 1 382 ? 5.832 -15.573 -22.275 1.00 91.88 382 GLN A O 1
ATOM 3034 N N . PRO A 1 383 ? 7.360 -15.479 -20.622 1.00 90.62 383 PRO A N 1
ATOM 3035 C CA . PRO A 1 383 ? 7.670 -16.902 -20.672 1.00 90.62 383 PRO A CA 1
ATOM 3036 C C . PRO A 1 383 ? 6.468 -17.767 -20.288 1.00 90.62 383 PRO A C 1
ATOM 3038 O O . PRO A 1 383 ? 5.720 -17.448 -19.363 1.00 90.62 383 PRO A O 1
ATOM 3041 N N . SER A 1 384 ? 6.319 -18.927 -20.928 1.00 87.00 384 SER A N 1
ATOM 3042 C CA . SER A 1 384 ? 5.369 -19.936 -20.449 1.00 87.00 384 SER A CA 1
ATOM 3043 C C . SER A 1 384 ? 5.955 -20.669 -19.228 1.00 87.00 384 SER A C 1
ATOM 3045 O O . SER A 1 384 ? 7.136 -21.020 -19.207 1.00 87.00 384 SER A O 1
ATOM 3047 N N . LYS A 1 385 ? 5.132 -20.961 -18.204 1.00 77.88 385 LYS A N 1
ATOM 3048 C CA . LYS A 1 385 ? 5.578 -21.532 -16.905 1.00 77.88 385 LYS A CA 1
ATOM 3049 C C . LYS A 1 385 ? 6.532 -22.729 -17.016 1.00 77.88 385 LYS A C 1
ATOM 3051 O O . LYS A 1 385 ? 7.421 -22.889 -16.190 1.00 77.88 385 LYS A O 1
ATOM 3056 N N . ARG A 1 386 ? 6.332 -23.594 -18.015 1.00 80.69 386 ARG A N 1
ATOM 3057 C CA . ARG A 1 386 ? 7.086 -24.850 -18.185 1.00 80.69 386 ARG A CA 1
ATOM 3058 C C . ARG A 1 386 ? 8.293 -24.732 -19.121 1.00 80.69 386 ARG A C 1
ATOM 3060 O O . ARG A 1 386 ? 9.061 -25.681 -19.221 1.00 80.69 386 ARG A O 1
ATOM 3067 N N . SER A 1 387 ? 8.461 -23.607 -19.818 1.00 83.12 387 SER A N 1
ATOM 3068 C CA . SER A 1 387 ? 9.467 -23.440 -20.877 1.00 83.12 387 SER A CA 1
ATOM 3069 C C . SER A 1 387 ? 10.564 -22.434 -20.546 1.00 83.12 387 SER A C 1
ATOM 3071 O O . SER A 1 387 ? 11.437 -22.249 -21.385 1.00 83.12 387 SER A O 1
ATOM 3073 N N . MET A 1 388 ? 10.579 -21.820 -19.356 1.00 87.00 388 MET A N 1
ATOM 3074 C CA . MET A 1 388 ? 11.581 -20.805 -18.986 1.00 87.00 388 MET A CA 1
ATOM 3075 C C . MET A 1 388 ? 13.027 -21.266 -19.213 1.00 87.00 388 MET A C 1
ATOM 3077 O O . MET A 1 388 ? 13.794 -20.560 -19.860 1.00 87.00 388 MET A O 1
ATOM 3081 N N . LYS A 1 389 ? 13.392 -22.474 -18.758 1.00 88.56 389 LYS A N 1
ATOM 3082 C CA . LYS A 1 389 ? 14.745 -23.019 -18.966 1.00 88.56 389 LYS A CA 1
ATOM 3083 C C . LYS A 1 389 ? 15.083 -23.161 -20.456 1.00 88.56 389 LYS A C 1
ATOM 3085 O O . LYS A 1 389 ? 16.114 -22.674 -20.902 1.00 88.56 389 LYS A O 1
ATOM 3090 N N . LYS A 1 390 ? 14.170 -23.745 -21.237 1.00 90.06 390 LYS A N 1
ATOM 3091 C CA . LYS A 1 390 ? 14.335 -23.903 -22.689 1.00 90.06 390 LYS A CA 1
ATOM 3092 C C . LYS A 1 390 ? 14.398 -22.554 -23.413 1.00 90.06 390 LYS A C 1
ATOM 3094 O O . LYS A 1 390 ? 15.160 -22.400 -24.356 1.00 90.06 390 LYS A O 1
ATOM 3099 N N . LEU A 1 391 ? 13.618 -21.567 -22.972 1.00 91.12 391 LEU A N 1
ATOM 3100 C CA . LEU A 1 391 ? 13.657 -20.209 -23.507 1.00 91.12 391 LEU A CA 1
ATOM 3101 C C . LEU A 1 391 ? 15.020 -19.555 -23.248 1.00 91.12 391 LEU A C 1
ATOM 3103 O O . LEU A 1 391 ? 15.565 -18.937 -24.157 1.00 91.12 391 LEU A O 1
ATOM 3107 N N . ARG A 1 392 ? 15.601 -19.734 -22.053 1.00 91.62 392 ARG A N 1
ATOM 3108 C CA . ARG A 1 392 ? 16.966 -19.271 -21.753 1.00 91.62 392 ARG A CA 1
ATOM 3109 C C . ARG A 1 392 ? 18.002 -19.898 -22.675 1.00 91.62 392 ARG A C 1
ATOM 3111 O O . ARG A 1 392 ? 18.809 -19.160 -23.224 1.00 91.62 392 ARG A O 1
ATOM 3118 N N . GLU A 1 393 ? 17.953 -21.216 -22.859 1.00 91.06 393 GLU A N 1
ATOM 3119 C CA . GLU A 1 393 ? 18.861 -21.948 -23.754 1.00 91.06 393 GLU A CA 1
ATOM 3120 C C . GLU A 1 393 ? 18.763 -21.418 -25.193 1.00 91.06 393 GLU A C 1
ATOM 3122 O O . GLU A 1 393 ? 19.772 -21.049 -25.786 1.00 91.06 393 GLU A O 1
ATOM 3127 N N . VAL A 1 394 ? 17.541 -21.267 -25.718 1.00 92.19 394 VAL A N 1
ATOM 3128 C CA . VAL A 1 394 ? 17.299 -20.744 -27.073 1.00 92.19 394 VAL A CA 1
ATOM 3129 C C . VAL A 1 394 ? 17.805 -19.308 -27.241 1.00 92.19 394 VAL A C 1
ATOM 3131 O O . VAL A 1 394 ? 18.434 -18.997 -28.251 1.00 92.19 394 VAL A O 1
ATOM 3134 N N . LEU A 1 395 ? 17.550 -18.425 -26.270 1.00 92.62 395 LEU A N 1
ATOM 3135 C CA . LEU A 1 395 ? 18.038 -17.042 -26.320 1.00 92.62 395 LEU A CA 1
ATOM 3136 C C . LEU A 1 395 ? 19.564 -16.972 -26.191 1.00 92.62 395 LEU A C 1
ATOM 3138 O O . LEU A 1 395 ? 20.193 -16.155 -26.859 1.00 92.62 395 LEU A O 1
ATOM 3142 N N . TYR A 1 396 ? 20.164 -17.822 -25.355 1.00 91.56 396 TYR A N 1
ATOM 3143 C CA . TYR A 1 396 ? 21.615 -17.921 -25.234 1.00 91.56 396 TYR A CA 1
ATOM 3144 C C . TYR A 1 396 ? 22.240 -18.366 -26.557 1.00 91.56 396 TYR A C 1
ATOM 3146 O O . TYR A 1 396 ? 23.127 -17.691 -27.064 1.00 91.56 396 TYR A O 1
ATOM 3154 N N . ASP 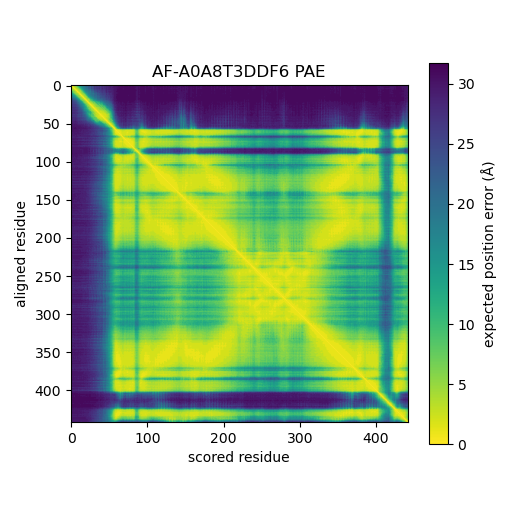A 1 397 ? 21.735 -19.432 -27.178 1.00 91.50 397 ASP A N 1
ATOM 3155 C CA . ASP A 1 397 ? 22.255 -19.904 -28.463 1.00 91.50 397 ASP A CA 1
ATOM 3156 C C . ASP A 1 397 ? 22.114 -18.872 -29.584 1.00 91.50 397 ASP A C 1
ATOM 3158 O O . ASP A 1 397 ? 23.018 -18.747 -30.415 1.00 91.50 397 ASP A O 1
ATOM 3162 N N . LEU A 1 398 ? 21.019 -18.106 -29.585 1.00 92.12 398 LEU A N 1
ATOM 3163 C CA . LEU A 1 398 ? 20.783 -17.048 -30.564 1.00 92.12 398 LEU A CA 1
ATOM 3164 C C . LEU A 1 398 ? 21.776 -15.884 -30.414 1.00 92.12 398 LEU A C 1
ATOM 3166 O O . LEU A 1 398 ? 22.217 -15.325 -31.418 1.00 92.12 398 LEU A O 1
ATOM 3170 N N . TYR A 1 399 ? 22.146 -15.529 -29.180 1.00 93.12 399 TYR A N 1
ATOM 3171 C CA . TYR A 1 399 ? 22.871 -14.290 -28.883 1.00 93.12 399 TYR A CA 1
ATOM 3172 C C . TYR A 1 399 ? 24.281 -14.467 -28.310 1.00 93.12 399 TYR A C 1
ATOM 3174 O O . TYR A 1 399 ? 24.984 -13.474 -28.186 1.00 93.12 399 TYR A O 1
ATOM 3182 N N . LYS A 1 400 ? 24.762 -15.684 -28.030 1.00 91.56 400 LYS A N 1
ATOM 3183 C CA . LYS A 1 400 ? 26.113 -15.944 -27.477 1.00 91.56 400 LYS A CA 1
ATOM 3184 C C . LYS A 1 400 ? 27.267 -15.332 -28.277 1.00 91.56 400 LYS A C 1
ATOM 3186 O O . LYS A 1 400 ? 28.323 -15.067 -27.727 1.00 91.56 400 LYS A O 1
ATOM 3191 N N . HIS A 1 401 ? 27.072 -15.071 -29.569 1.00 88.62 401 HIS A N 1
ATOM 3192 C CA . HIS A 1 401 ? 28.062 -14.389 -30.406 1.00 88.62 401 HIS A CA 1
ATOM 3193 C C . HIS A 1 401 ? 28.331 -12.934 -29.966 1.00 88.62 401 HIS A C 1
ATOM 3195 O O . HIS A 1 401 ? 29.386 -12.382 -30.276 1.00 88.62 401 HIS A O 1
ATOM 3201 N N . LEU A 1 402 ? 27.402 -12.315 -29.229 1.00 87.00 402 LEU A N 1
ATOM 3202 C CA . LEU A 1 402 ? 27.562 -10.974 -28.667 1.00 87.00 402 LEU A CA 1
ATOM 3203 C C . LEU A 1 402 ? 28.579 -10.948 -27.514 1.00 87.00 402 LEU A C 1
ATOM 3205 O O . LEU A 1 402 ? 29.223 -9.919 -27.312 1.00 87.00 402 LEU A O 1
ATOM 3209 N N . ASP A 1 403 ? 28.809 -12.075 -26.826 1.00 76.44 403 ASP A N 1
ATOM 3210 C CA . ASP A 1 403 ? 29.828 -12.167 -25.768 1.00 76.44 403 ASP A CA 1
ATOM 3211 C C . ASP A 1 403 ? 31.240 -11.954 -26.316 1.00 76.44 403 ASP A C 1
ATOM 3213 O O . ASP A 1 403 ? 32.061 -11.326 -25.657 1.00 76.44 403 ASP A O 1
ATOM 3217 N N . SER A 1 404 ? 31.530 -12.385 -27.547 1.00 61.94 404 SER A N 1
ATOM 3218 C CA . SER A 1 404 ? 32.831 -12.133 -28.184 1.00 61.94 404 SER A CA 1
ATOM 3219 C C . SER A 1 404 ? 33.070 -10.645 -28.475 1.00 61.94 404 SER A C 1
ATOM 3221 O O . SER A 1 404 ? 34.214 -10.227 -28.616 1.00 61.94 404 SER A O 1
ATOM 3223 N N . SER A 1 405 ? 31.999 -9.846 -28.543 1.00 54.09 405 SER A N 1
ATOM 3224 C CA . SER A 1 405 ? 32.063 -8.390 -28.738 1.00 54.09 405 SER A CA 1
ATOM 3225 C C . SER A 1 405 ? 32.167 -7.638 -27.404 1.00 54.09 405 SER A C 1
ATOM 3227 O O . SER A 1 405 ? 32.845 -6.619 -27.331 1.00 54.09 405 SER A O 1
ATOM 3229 N N . ALA A 1 406 ? 31.548 -8.160 -26.337 1.00 50.00 406 ALA A N 1
ATOM 3230 C CA . ALA A 1 406 ? 31.619 -7.599 -24.985 1.00 50.00 406 ALA A CA 1
ATOM 3231 C C . ALA A 1 406 ? 32.928 -7.964 -24.256 1.00 50.00 406 ALA A C 1
ATOM 3233 O O . ALA A 1 406 ? 33.528 -7.110 -23.608 1.00 50.00 406 ALA A O 1
ATOM 3234 N N . ALA A 1 407 ? 33.427 -9.195 -24.413 1.00 41.91 407 ALA A N 1
ATOM 3235 C CA . ALA A 1 407 ? 34.678 -9.655 -23.806 1.00 41.91 407 ALA A CA 1
ATOM 3236 C C . ALA A 1 407 ? 35.908 -8.874 -24.303 1.00 41.91 407 ALA A C 1
ATOM 3238 O O . ALA A 1 407 ? 36.829 -8.643 -23.529 1.00 41.91 407 ALA A O 1
ATOM 3239 N N . ALA A 1 408 ? 35.897 -8.385 -25.550 1.00 43.59 408 ALA A N 1
ATOM 3240 C CA . ALA A 1 408 ? 36.962 -7.528 -26.081 1.00 43.59 408 ALA A CA 1
ATOM 3241 C C . ALA A 1 408 ? 37.018 -6.133 -25.420 1.00 43.59 408 ALA A C 1
ATOM 3243 O O . ALA A 1 408 ? 38.058 -5.482 -25.454 1.00 43.59 408 ALA A O 1
ATOM 3244 N N . ILE A 1 409 ? 35.915 -5.671 -24.814 1.00 45.25 409 ILE A N 1
ATOM 3245 C CA . ILE A 1 409 ? 35.856 -4.412 -24.051 1.00 45.25 409 ILE A CA 1
ATOM 3246 C C . ILE A 1 409 ? 36.208 -4.667 -22.577 1.00 45.25 409 ILE A C 1
ATOM 3248 O O . ILE A 1 409 ? 36.861 -3.836 -21.951 1.00 45.25 409 ILE A O 1
ATOM 3252 N N . ILE A 1 410 ? 35.827 -5.829 -22.037 1.00 43.16 410 ILE A N 1
ATOM 3253 C CA . ILE A 1 410 ? 36.091 -6.212 -20.641 1.00 43.16 410 ILE A CA 1
ATOM 3254 C C . ILE A 1 410 ? 37.574 -6.570 -20.422 1.00 43.16 410 ILE A C 1
ATOM 3256 O O . ILE A 1 410 ? 38.120 -6.227 -19.380 1.00 43.16 410 ILE A O 1
ATOM 3260 N N . ASP A 1 411 ? 38.266 -7.145 -21.414 1.00 36.53 411 ASP A N 1
ATOM 3261 C CA . ASP A 1 411 ? 39.719 -7.415 -21.343 1.00 36.53 411 ASP A CA 1
ATOM 3262 C C . ASP A 1 411 ? 40.573 -6.124 -21.312 1.00 36.53 411 ASP A C 1
ATOM 3264 O O . ASP A 1 411 ? 41.732 -6.132 -20.905 1.00 36.53 411 ASP A O 1
ATOM 3268 N N . ALA A 1 412 ? 39.989 -4.972 -21.674 1.00 38.25 412 ALA A N 1
ATOM 3269 C CA . ALA A 1 412 ? 40.625 -3.660 -21.531 1.00 38.25 412 ALA A CA 1
ATOM 3270 C C . ALA A 1 412 ? 40.377 -3.001 -20.155 1.00 38.25 412 ALA A C 1
ATOM 3272 O O . ALA A 1 412 ? 41.062 -2.036 -19.807 1.00 38.25 412 ALA A O 1
ATOM 3273 N N . SER A 1 413 ? 39.434 -3.507 -19.352 1.00 36.12 413 SER A N 1
ATOM 3274 C CA . SER A 1 413 ? 39.196 -3.058 -17.977 1.00 36.12 413 SER A CA 1
ATOM 3275 C C . SER A 1 413 ? 39.753 -4.083 -16.994 1.00 36.12 413 SER A C 1
ATOM 3277 O O . SER A 1 413 ? 39.066 -5.020 -16.599 1.00 36.12 413 SER A O 1
ATOM 3279 N N . MET A 1 414 ? 41.021 -3.876 -16.631 1.00 35.62 414 MET A N 1
ATOM 3280 C CA . MET A 1 414 ? 41.766 -4.584 -15.587 1.00 35.62 414 MET A CA 1
ATOM 3281 C C . MET A 1 414 ? 40.896 -4.988 -14.386 1.00 35.62 414 MET A C 1
ATOM 3283 O O . MET A 1 414 ? 40.083 -4.193 -13.913 1.00 35.62 414 MET A O 1
ATOM 3287 N N . ASP A 1 415 ? 41.160 -6.177 -13.839 1.00 37.50 415 ASP A N 1
ATOM 3288 C CA . ASP A 1 415 ? 40.726 -6.605 -12.507 1.00 37.50 415 ASP A CA 1
ATOM 3289 C C . ASP A 1 415 ? 41.042 -5.518 -11.462 1.00 37.50 415 ASP A C 1
ATOM 3291 O O . ASP A 1 415 ? 42.170 -5.395 -10.979 1.00 37.50 415 ASP A O 1
ATOM 3295 N N . ILE A 1 416 ? 40.038 -4.711 -11.107 1.00 42.00 416 ILE A N 1
ATOM 3296 C CA . ILE A 1 416 ? 40.082 -3.797 -9.964 1.00 42.00 416 ILE A CA 1
ATOM 3297 C C . ILE A 1 416 ? 39.504 -4.557 -8.761 1.00 42.00 416 ILE A C 1
ATOM 3299 O O . ILE A 1 416 ? 38.302 -4.851 -8.740 1.00 42.00 416 ILE A O 1
ATOM 3303 N N . PRO A 1 417 ? 40.309 -4.860 -7.727 1.00 28.77 417 PRO A N 1
ATOM 3304 C CA . PRO A 1 417 ? 39.812 -5.496 -6.513 1.00 28.77 417 PRO A CA 1
ATOM 3305 C C . PRO A 1 417 ? 38.773 -4.592 -5.829 1.00 28.77 417 PRO A C 1
ATOM 3307 O O . PRO A 1 417 ? 39.096 -3.483 -5.409 1.00 28.77 417 PRO A O 1
ATOM 3310 N N . GLY A 1 418 ? 37.524 -5.060 -5.717 1.00 41.06 418 GLY A N 1
ATOM 3311 C CA . GLY A 1 418 ? 36.423 -4.340 -5.053 1.00 41.06 418 GLY A CA 1
ATOM 3312 C C . GLY A 1 418 ? 35.129 -4.213 -5.867 1.00 41.06 418 GLY A C 1
ATOM 3313 O O . GLY A 1 418 ? 34.092 -3.879 -5.293 1.00 41.06 418 GLY A O 1
ATOM 3314 N N . LEU A 1 419 ? 35.147 -4.521 -7.170 1.00 37.38 419 LEU A N 1
ATOM 3315 C CA . LEU A 1 419 ? 33.952 -4.507 -8.019 1.00 37.38 419 LEU A CA 1
ATOM 3316 C C . LEU A 1 419 ? 33.311 -5.906 -8.054 1.00 37.38 419 LEU A C 1
ATOM 3318 O O . LEU A 1 419 ? 33.707 -6.788 -8.810 1.00 37.38 419 LEU A O 1
ATOM 3322 N N . ASN A 1 420 ? 32.334 -6.140 -7.179 1.00 36.28 420 ASN A N 1
ATOM 3323 C CA . ASN A 1 420 ? 31.668 -7.436 -7.036 1.00 36.28 420 ASN A CA 1
ATOM 3324 C C . ASN A 1 420 ? 30.644 -7.656 -8.177 1.00 36.28 420 ASN A C 1
ATOM 3326 O O . ASN A 1 420 ? 29.437 -7.538 -7.979 1.00 36.28 420 ASN A O 1
ATOM 3330 N N . LEU A 1 421 ? 31.123 -7.959 -9.390 1.00 44.03 421 LEU A N 1
ATOM 3331 C CA . LEU A 1 421 ? 30.303 -8.227 -10.589 1.00 44.03 421 LEU A CA 1
ATOM 3332 C C . LEU A 1 421 ? 29.588 -9.600 -10.561 1.00 44.03 421 LEU A C 1
ATOM 3334 O O . LEU A 1 421 ? 28.903 -9.976 -11.506 1.00 44.03 421 LEU A O 1
ATOM 3338 N N . SER A 1 422 ? 29.753 -10.365 -9.480 1.00 39.19 422 SER A N 1
ATOM 3339 C CA . SER A 1 422 ? 29.421 -11.792 -9.363 1.00 39.19 422 SER A CA 1
ATOM 3340 C C . SER A 1 422 ? 27.990 -12.104 -8.893 1.00 39.19 422 SER A C 1
ATOM 3342 O O . SER A 1 422 ? 27.656 -13.275 -8.722 1.00 39.19 422 SER A O 1
ATOM 3344 N N . GLN A 1 423 ? 27.131 -11.098 -8.681 1.00 41.91 423 GLN A N 1
ATOM 3345 C CA . GLN A 1 423 ? 25.765 -11.298 -8.156 1.00 41.91 423 GLN A CA 1
ATOM 3346 C C . GLN A 1 423 ? 24.623 -10.966 -9.133 1.00 41.91 423 GLN A C 1
ATOM 3348 O O . GLN A 1 423 ? 23.461 -11.148 -8.775 1.00 41.91 423 GLN A O 1
ATOM 3353 N N . GLN A 1 424 ? 24.905 -10.501 -10.355 1.00 54.28 424 GLN A N 1
ATOM 3354 C CA . GLN A 1 424 ? 23.868 -10.258 -11.367 1.00 54.28 424 GLN A CA 1
ATOM 3355 C C . GLN A 1 424 ? 23.825 -11.397 -12.390 1.00 54.28 424 GLN A C 1
ATOM 3357 O O . GLN A 1 424 ? 24.865 -11.875 -12.839 1.00 54.28 424 GLN A O 1
ATOM 3362 N N . GLU A 1 425 ? 22.617 -11.836 -12.762 1.00 66.56 425 GLU A N 1
ATOM 3363 C CA . GLU A 1 425 ? 22.421 -12.793 -13.855 1.00 66.56 425 GLU A CA 1
ATOM 3364 C C . GLU A 1 425 ? 22.955 -12.184 -15.161 1.00 66.56 425 GLU A C 1
ATOM 3366 O O . GLU A 1 425 ? 22.319 -11.322 -15.770 1.00 66.56 425 GLU A O 1
ATOM 3371 N N . TYR A 1 426 ? 24.148 -12.608 -15.576 1.00 81.56 426 TYR A N 1
ATOM 3372 C CA . TYR A 1 426 ? 24.760 -12.159 -16.819 1.00 81.56 426 TYR A CA 1
ATOM 3373 C C . TYR A 1 426 ? 24.178 -12.925 -18.012 1.00 81.56 426 TYR A C 1
ATOM 3375 O O . TYR A 1 426 ? 24.116 -14.156 -18.015 1.00 81.56 426 TYR A O 1
ATOM 3383 N N . TYR A 1 427 ? 23.801 -12.182 -19.052 1.00 89.62 427 TYR A N 1
ATOM 3384 C CA . TYR A 1 427 ? 23.385 -12.714 -20.346 1.00 89.62 427 TYR A CA 1
ATOM 3385 C C . TYR A 1 427 ? 24.146 -11.999 -21.479 1.00 89.62 427 TYR A C 1
ATOM 3387 O O . TYR A 1 427 ? 24.474 -10.815 -21.333 1.00 89.62 427 TYR A O 1
ATOM 3395 N N . PRO A 1 428 ? 24.370 -12.668 -22.631 1.00 89.56 428 PRO A N 1
ATOM 3396 C CA . PRO A 1 428 ? 25.021 -12.068 -23.806 1.00 89.56 428 PRO A CA 1
ATOM 3397 C C . PRO A 1 428 ? 24.226 -10.917 -24.446 1.00 89.56 428 PRO A C 1
ATOM 3399 O O . PRO A 1 428 ? 24.720 -10.180 -25.295 1.00 89.56 428 PRO A O 1
ATOM 3402 N N . TYR A 1 429 ? 22.970 -10.753 -24.045 1.00 93.12 429 TYR A N 1
ATOM 3403 C CA . TYR A 1 429 ? 22.057 -9.696 -24.457 1.00 93.12 429 TYR A CA 1
ATOM 3404 C C . TYR A 1 429 ? 21.631 -8.874 -23.237 1.00 93.12 429 TYR A C 1
ATOM 3406 O O . TYR A 1 429 ? 21.702 -9.351 -22.104 1.00 93.12 429 TYR A O 1
ATOM 3414 N N . VAL A 1 430 ? 21.160 -7.646 -23.463 1.00 95.25 430 VAL A N 1
ATOM 3415 C CA . VAL A 1 430 ? 20.583 -6.822 -22.390 1.00 95.25 430 VAL A CA 1
ATOM 3416 C C . VAL A 1 430 ? 19.335 -7.518 -21.859 1.00 95.25 430 VAL A C 1
ATOM 3418 O O . VAL A 1 430 ? 18.473 -7.915 -22.647 1.00 95.25 430 VAL A O 1
ATOM 3421 N N . TYR A 1 431 ? 19.223 -7.652 -20.539 1.00 95.25 431 TYR A N 1
ATOM 3422 C CA . TYR A 1 431 ? 18.129 -8.367 -19.890 1.00 95.25 431 TYR A CA 1
ATOM 3423 C C . TYR A 1 431 ? 17.691 -7.673 -18.601 1.00 95.25 431 TYR A C 1
ATOM 3425 O O . TYR A 1 431 ? 18.495 -7.416 -17.709 1.00 95.25 431 TYR A O 1
ATOM 3433 N N . TYR A 1 432 ? 16.382 -7.470 -18.477 1.00 95.94 432 TYR A N 1
ATOM 3434 C CA . TYR A 1 432 ? 15.727 -7.009 -17.263 1.00 95.94 432 TYR A CA 1
ATOM 3435 C C . TYR A 1 432 ? 14.456 -7.805 -16.995 1.00 95.94 432 TYR A C 1
ATOM 3437 O O . TYR A 1 432 ? 13.601 -7.965 -17.865 1.00 95.94 432 TYR A O 1
ATOM 3445 N N . LYS A 1 433 ? 14.295 -8.256 -15.752 1.00 94.44 433 LYS A N 1
ATOM 3446 C CA . LYS A 1 433 ? 13.043 -8.841 -15.269 1.00 94.44 433 LYS A CA 1
ATOM 3447 C C . LYS A 1 433 ? 12.070 -7.741 -14.838 1.00 94.44 433 LYS A C 1
ATOM 3449 O O . LYS A 1 433 ? 12.470 -6.771 -14.187 1.00 94.44 433 LYS A O 1
ATOM 3454 N N . ILE A 1 434 ? 10.796 -7.919 -15.174 1.00 95.06 434 ILE A N 1
ATOM 3455 C CA . ILE A 1 434 ? 9.668 -7.147 -14.645 1.00 95.06 434 ILE A CA 1
ATOM 3456 C C . ILE A 1 434 ? 8.704 -8.150 -14.020 1.00 95.06 434 ILE A C 1
ATOM 3458 O O . ILE A 1 434 ? 8.208 -9.038 -14.710 1.00 95.06 434 ILE A O 1
ATOM 3462 N N . ASP A 1 435 ? 8.453 -8.021 -12.720 1.00 91.50 435 ASP A N 1
ATOM 3463 C CA . ASP A 1 435 ? 7.490 -8.858 -12.008 1.00 91.50 435 ASP A CA 1
ATOM 3464 C C . ASP A 1 435 ? 6.275 -8.024 -11.596 1.00 91.50 435 ASP A C 1
ATOM 3466 O O . ASP A 1 435 ? 6.378 -7.110 -10.779 1.00 91.50 435 ASP A O 1
ATOM 3470 N N . CYS A 1 436 ? 5.118 -8.322 -12.185 1.00 88.69 436 CYS A N 1
ATOM 3471 C CA . CYS A 1 436 ? 3.853 -7.678 -11.836 1.00 88.69 436 CYS A CA 1
ATOM 3472 C C . CYS A 1 436 ? 3.128 -8.371 -10.674 1.00 88.69 436 CYS A C 1
ATOM 3474 O O . CYS A 1 436 ? 1.975 -8.032 -10.402 1.00 88.69 436 CYS A O 1
ATOM 3476 N N . ASN A 1 437 ? 3.763 -9.322 -9.982 1.00 86.69 437 ASN A N 1
ATOM 3477 C CA . ASN A 1 437 ? 3.259 -9.807 -8.705 1.00 86.69 437 ASN A CA 1
ATOM 3478 C C . ASN A 1 437 ? 3.581 -8.780 -7.610 1.00 86.69 437 ASN A C 1
ATOM 3480 O O . ASN A 1 437 ? 4.634 -8.810 -6.975 1.00 86.69 437 ASN A O 1
ATOM 3484 N N . LEU A 1 438 ? 2.687 -7.806 -7.454 1.00 86.69 438 LEU A N 1
ATOM 3485 C CA . LEU A 1 438 ? 2.898 -6.652 -6.576 1.00 86.69 438 LEU A CA 1
ATOM 3486 C C . LEU A 1 438 ? 2.381 -6.859 -5.148 1.00 86.69 438 LEU A C 1
ATOM 3488 O O . LEU A 1 438 ? 2.579 -5.980 -4.312 1.00 86.69 438 LEU A O 1
ATOM 3492 N N . LEU A 1 439 ? 1.692 -7.972 -4.884 1.00 84.12 439 LEU A N 1
ATOM 3493 C CA . LEU A 1 439 ? 1.030 -8.252 -3.614 1.00 84.12 439 LEU A CA 1
ATOM 3494 C C . LEU A 1 439 ? 1.615 -9.512 -2.983 1.00 84.12 439 LEU A C 1
ATOM 3496 O O . LEU A 1 439 ? 1.578 -10.589 -3.579 1.00 84.12 439 LEU A O 1
ATOM 3500 N N . ASP A 1 440 ? 2.072 -9.383 -1.741 1.00 71.69 440 ASP A N 1
ATOM 3501 C CA . ASP A 1 440 ? 2.448 -10.524 -0.917 1.00 71.69 440 ASP A CA 1
ATOM 3502 C C . ASP A 1 440 ? 1.210 -10.979 -0.136 1.00 71.69 440 ASP A C 1
ATOM 3504 O O . ASP A 1 440 ? 0.953 -10.545 0.990 1.00 71.69 440 ASP A O 1
ATOM 3508 N N . PHE A 1 441 ? 0.405 -11.857 -0.734 1.00 58.97 441 PHE A N 1
ATOM 3509 C CA . PHE A 1 441 ? -0.633 -12.557 0.019 1.00 58.97 441 PHE A CA 1
ATOM 3510 C C . PHE A 1 441 ? 0.043 -13.609 0.908 1.00 58.97 441 PHE A C 1
ATOM 3512 O O . PHE A 1 441 ? 0.360 -14.703 0.445 1.00 58.97 441 PHE A O 1
ATOM 3519 N N . LYS A 1 442 ? 0.324 -13.243 2.163 1.00 43.53 442 LYS A N 1
ATOM 3520 C CA . LYS A 1 442 ? 0.687 -14.208 3.210 1.00 43.53 442 LYS A CA 1
ATOM 3521 C C . LYS A 1 442 ? -0.492 -15.085 3.600 1.00 43.53 442 LYS A C 1
ATOM 3523 O O . LYS A 1 442 ? -1.620 -14.541 3.685 1.00 43.53 442 LYS A O 1
#

Radius of gyration: 38.88 Å; Cα contacts (8 Å, |Δi|>4): 481; chains: 1; bounding box: 128×66×98 Å

Nearest PDB structures (foldseek):
  7uzj-assembly1_G  TM=8.857E-01  e=1.049E-45  Rattus norvegicus
  6vqi-assembly1_G  TM=9.466E-01  e=2.318E-43  Rattus norvegicus
  7u8r-assembly1_G  TM=9.332E-01  e=7.867E-43  Sus scrofa
  9brt-assembly1_6  TM=9.375E-01  e=2.957E-42  Mus musculus
  1u7l-assembly1_A  TM=8.789E-01  e=3.265E-28  Saccharomyces cerevisiae

pLDDT: mean 83.46, std 21.52, range [27.05, 98.69]